Protein AF-0000000077102380 (afdb_homodimer)

pLDDT: mean 81.3, std 27.37, range [21.97, 98.88]

Sequence (394 aa):
MTPSVPADIILKFYNSGYNKVILRQVCVRESAFFIHANKEIKMIIGNAEHLSAYKAQLSEELYDCLEKMAAYGFEDLPDGKYEINGYKVGVETSMTEPADKRKLEGHQRYIDIVYEVDVEEEQIGCRSVWEAGKVTESYEDRDLYFFASEGEESRAYLHTGNFVICFPEDLHRPLCMGAKGPCRIRKAVLKFPLNKLMTPSVPADIILKFYNSGYNKVILRQVCVRESAFFIHANKEIKMIIGNAEHLSAYKAQLSEELYDCLEKMAAYGFEDLPDGKYEINGYKVGVETSMTEPADKRKLEGHQRYIDIVYEVDVEEEQIGCRSVWEAGKVTESYEDRDLYFFASEGEESRAYLHTGNFVICFPEDLHRPLCMGAKGPCRIRKAVLKFPLNKL

Structure (mmCIF, N/CA/C/O backbone):
data_AF-0000000077102380-model_v1
#
loop_
_entity.id
_entity.type
_entity.pdbx_description
1 polymer 'YhcH/YjgK/YiaL family protein'
#
loop_
_atom_site.group_PDB
_atom_site.id
_atom_site.type_symbol
_atom_site.label_atom_id
_atom_site.label_alt_id
_atom_site.label_comp_id
_atom_site.label_asym_id
_atom_site.label_entity_id
_atom_site.label_seq_id
_atom_site.pdbx_PDB_ins_code
_atom_site.Cartn_x
_atom_site.Cartn_y
_atom_site.Cartn_z
_atom_site.occupancy
_atom_site.B_iso_or_equiv
_atom_site.auth_seq_id
_atom_site.auth_comp_id
_atom_site.auth_asym_id
_atom_site.auth_atom_id
_atom_site.pdbx_PDB_model_num
ATOM 1 N N . MET A 1 1 ? 55.938 4.555 5.891 1 25.84 1 MET A N 1
ATOM 2 C CA . MET A 1 1 ? 55.156 3.535 6.582 1 25.84 1 MET A CA 1
ATOM 3 C C . MET A 1 1 ? 53.688 3.555 6.113 1 25.84 1 MET A C 1
ATOM 5 O O . MET A 1 1 ? 53.031 4.578 6.223 1 25.84 1 MET A O 1
ATOM 9 N N . THR A 1 2 ? 53.312 2.762 5.055 1 26.31 2 THR A N 1
ATOM 10 C CA . THR A 1 2 ? 52.188 2.82 4.141 1 26.31 2 THR A CA 1
ATOM 11 C C . THR A 1 2 ? 50.906 2.422 4.855 1 26.31 2 THR A C 1
ATOM 13 O O . THR A 1 2 ? 50.875 1.411 5.559 1 26.31 2 THR A O 1
ATOM 16 N N . PRO A 1 3 ? 50.031 3.334 5.16 1 28.17 3 PRO A N 1
ATOM 17 C CA . PRO A 1 3 ? 48.844 3.096 6.004 1 28.17 3 PRO A CA 1
ATOM 18 C C . PRO A 1 3 ? 48 1.934 5.512 1 28.17 3 PRO A C 1
ATOM 20 O O . PRO A 1 3 ? 47.75 1.805 4.309 1 28.17 3 PRO A O 1
ATOM 23 N N . SER A 1 4 ? 48.094 0.716 6.09 1 26.56 4 SER A N 1
ATOM 24 C CA . SER A 1 4 ? 47.469 -0.57 5.805 1 26.56 4 SER A CA 1
ATOM 25 C C . SER A 1 4 ? 45.938 -0.456 5.801 1 26.56 4 SER A C 1
ATOM 27 O O . SER A 1 4 ? 45.375 0.198 6.672 1 26.56 4 SER A O 1
ATOM 29 N N . VAL A 1 5 ? 45.344 -0.585 4.664 1 27.77 5 VAL A N 1
ATOM 30 C CA . VAL A 1 5 ? 43.938 -0.576 4.27 1 27.77 5 VAL A CA 1
ATOM 31 C C . VAL A 1 5 ? 43.156 -1.578 5.117 1 27.77 5 VAL A C 1
ATOM 33 O O . VAL A 1 5 ? 43.562 -2.725 5.277 1 27.77 5 VAL A O 1
ATOM 36 N N . PRO A 1 6 ? 42.375 -1.086 6.043 1 26.16 6 PRO A N 1
ATOM 37 C CA . PRO A 1 6 ? 41.688 -2.021 6.938 1 26.16 6 PRO A CA 1
ATOM 38 C C . PRO A 1 6 ? 41.031 -3.178 6.188 1 26.16 6 PRO A C 1
ATOM 40 O O . PRO A 1 6 ? 40.688 -3.049 5.004 1 26.16 6 PRO A O 1
ATOM 43 N N . ALA A 1 7 ? 41.094 -4.438 6.625 1 23.14 7 ALA A N 1
ATOM 44 C CA . ALA A 1 7 ? 40.688 -5.793 6.266 1 23.14 7 ALA A CA 1
ATOM 45 C C . ALA A 1 7 ? 39.219 -5.844 5.887 1 23.14 7 ALA A C 1
ATOM 47 O O . ALA A 1 7 ? 38.375 -5.172 6.508 1 23.14 7 ALA A O 1
ATOM 48 N N . ASP A 1 8 ? 38.844 -6.133 4.656 1 23.52 8 ASP A N 1
ATOM 49 C CA . ASP A 1 8 ? 37.625 -6.477 3.93 1 23.52 8 ASP A CA 1
ATOM 50 C C . ASP A 1 8 ? 36.812 -7.523 4.688 1 23.52 8 ASP A C 1
ATOM 52 O O . ASP A 1 8 ? 37.312 -8.602 5.004 1 23.52 8 ASP A O 1
ATOM 56 N N . ILE A 1 9 ? 36.094 -7.148 5.648 1 22.88 9 ILE A N 1
ATOM 57 C CA . ILE A 1 9 ? 35.25 -8.125 6.359 1 22.88 9 ILE A CA 1
ATOM 58 C C . ILE A 1 9 ? 34.469 -8.961 5.359 1 22.88 9 ILE A C 1
ATOM 60 O O . ILE A 1 9 ? 33.594 -8.445 4.676 1 22.88 9 ILE A O 1
ATOM 64 N N . ILE A 1 10 ? 35.062 -9.828 4.59 1 23.86 10 ILE A N 1
ATOM 65 C CA . ILE A 1 10 ? 34.5 -10.891 3.773 1 23.86 10 ILE A CA 1
ATOM 66 C C . ILE A 1 10 ? 33.594 -11.773 4.633 1 23.86 10 ILE A C 1
ATOM 68 O O . ILE A 1 10 ? 34.062 -12.438 5.559 1 23.86 10 ILE A O 1
ATOM 72 N N . LEU A 1 11 ? 32.438 -11.344 4.93 1 22.23 11 LEU A N 1
ATOM 73 C CA . LEU A 1 11 ? 31.547 -12.32 5.559 1 22.23 11 LEU A CA 1
ATOM 74 C C . LEU A 1 11 ? 31.406 -13.562 4.691 1 22.23 11 LEU A C 1
ATOM 76 O O . LEU A 1 11 ? 30.875 -13.492 3.578 1 22.23 11 LEU A O 1
ATOM 80 N N . LYS A 1 12 ? 32.25 -14.5 4.75 1 23.8 12 LYS A N 1
ATOM 81 C CA . LYS A 1 12 ? 32.344 -15.844 4.199 1 23.8 12 LYS A CA 1
ATOM 82 C C . LYS A 1 12 ? 31.156 -16.703 4.617 1 23.8 12 LYS A C 1
ATOM 84 O O . LYS A 1 12 ? 31.094 -17.156 5.762 1 23.8 12 LYS A O 1
ATOM 89 N N . PHE A 1 13 ? 29.906 -16.469 4.172 1 23.67 13 PHE A N 1
ATOM 90 C CA . PHE A 1 13 ? 28.984 -17.578 4.359 1 23.67 13 PHE A CA 1
ATOM 91 C C . PHE A 1 13 ? 29.406 -18.797 3.551 1 23.67 13 PHE A C 1
ATOM 93 O O . PHE A 1 13 ? 29.609 -18.703 2.338 1 23.67 13 PHE A O 1
ATOM 100 N N . TYR A 1 14 ? 30.141 -19.734 4.016 1 25.27 14 TYR A N 1
ATOM 101 C CA . TYR A 1 14 ? 30.656 -21.031 3.578 1 25.27 14 TYR A CA 1
ATOM 102 C C . TYR A 1 14 ? 29.531 -21.953 3.131 1 25.27 14 TYR A C 1
ATOM 104 O O . TYR A 1 14 ? 29.688 -23.172 3.148 1 25.27 14 TYR A O 1
ATOM 112 N N . ASN A 1 15 ? 28.312 -21.859 2.824 1 24.69 15 ASN A N 1
ATOM 113 C CA . ASN A 1 15 ? 27.734 -23.156 2.512 1 24.69 15 ASN A CA 1
ATOM 114 C C . ASN A 1 15 ? 28.406 -23.781 1.29 1 24.69 15 ASN A C 1
ATOM 116 O O . ASN A 1 15 ? 28.984 -23.078 0.461 1 24.69 15 ASN A O 1
ATOM 120 N N . SER A 1 16 ? 28.484 -25.203 1.022 1 25.66 16 SER A N 1
ATOM 121 C CA . SER A 1 16 ? 29.031 -26.078 -0.005 1 25.66 16 SER A CA 1
ATOM 122 C C . SER A 1 16 ? 28.797 -25.516 -1.401 1 25.66 16 SER A C 1
ATOM 124 O O . SER A 1 16 ? 28.062 -24.531 -1.563 1 25.66 16 SER A O 1
ATOM 126 N N . GLY A 1 17 ? 28.5 -26.469 -2.488 1 25.72 17 GLY A N 1
ATOM 127 C CA . GLY A 1 17 ? 28.672 -26.484 -3.932 1 25.72 17 GLY A CA 1
ATOM 128 C C . GLY A 1 17 ? 27.969 -25.344 -4.637 1 25.72 17 GLY A C 1
ATOM 129 O O . GLY A 1 17 ? 28.031 -25.219 -5.859 1 25.72 17 GLY A O 1
ATOM 130 N N . TYR A 1 18 ? 26.734 -25.078 -4.242 1 24.78 18 TYR A N 1
ATOM 131 C CA . TYR A 1 18 ? 25.828 -24.438 -5.191 1 24.78 18 TYR A CA 1
ATOM 132 C C . TYR A 1 18 ? 26.328 -23.047 -5.574 1 24.78 18 TYR A C 1
ATOM 134 O O . TYR A 1 18 ? 27.047 -22.406 -4.805 1 24.78 18 TYR A O 1
ATOM 142 N N . ASN A 1 19 ? 26.062 -22.672 -6.875 1 22.83 19 ASN A N 1
ATOM 143 C CA . ASN A 1 19 ? 26.469 -21.547 -7.711 1 22.83 19 ASN A CA 1
ATOM 144 C C . ASN A 1 19 ? 26.328 -20.219 -6.973 1 22.83 19 ASN A C 1
ATOM 146 O O . ASN A 1 19 ? 25.406 -20.031 -6.176 1 22.83 19 ASN A O 1
ATOM 150 N N . LYS A 1 20 ? 27.453 -19.453 -6.953 1 26.34 20 LYS A N 1
ATOM 151 C CA . LYS A 1 20 ? 27.75 -18.109 -6.488 1 26.34 20 LYS A CA 1
ATOM 152 C C . LYS A 1 20 ? 26.641 -17.125 -6.895 1 26.34 20 LYS A C 1
ATOM 154 O O . LYS A 1 20 ? 26.547 -16.75 -8.062 1 26.34 20 LYS A O 1
ATOM 159 N N . VAL A 1 21 ? 25.406 -17.359 -6.5 1 22.25 21 VAL A N 1
ATOM 160 C CA . VAL A 1 21 ? 24.562 -16.203 -6.773 1 22.25 21 VAL A CA 1
ATOM 161 C C . VAL A 1 21 ? 25.234 -14.93 -6.273 1 22.25 21 VAL A C 1
ATOM 163 O O . VAL A 1 21 ? 25.516 -14.797 -5.078 1 22.25 21 VAL A O 1
ATOM 166 N N . ILE A 1 22 ? 26.094 -14.43 -7.066 1 22.27 22 ILE A N 1
ATOM 167 C CA . ILE A 1 22 ? 26.703 -13.117 -6.867 1 22.27 22 ILE A CA 1
ATOM 168 C C . ILE A 1 22 ? 25.656 -12.117 -6.402 1 22.27 22 ILE A C 1
ATOM 170 O O . ILE A 1 22 ? 24.688 -11.836 -7.121 1 22.27 22 ILE A O 1
ATOM 174 N N . LEU A 1 23 ? 25.359 -12.164 -5.203 1 22.75 23 LEU A N 1
ATOM 175 C CA . LEU A 1 23 ? 24.594 -11.078 -4.613 1 22.75 23 LEU A CA 1
ATOM 176 C C . LEU A 1 23 ? 25.141 -9.727 -5.043 1 22.75 23 LEU A C 1
ATOM 178 O O . LEU A 1 23 ? 26.266 -9.359 -4.676 1 22.75 23 LEU A O 1
ATOM 182 N N . ARG A 1 24 ? 24.969 -9.469 -6.273 1 23.42 24 ARG A N 1
ATOM 183 C CA . ARG A 1 24 ? 25.359 -8.117 -6.676 1 23.42 24 ARG 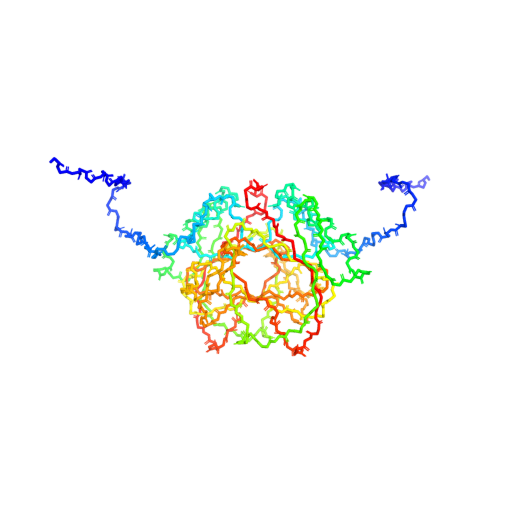A CA 1
ATOM 184 C C . ARG A 1 24 ? 24.891 -7.094 -5.645 1 23.42 24 ARG A C 1
ATOM 186 O O . ARG A 1 24 ? 23.703 -7.004 -5.332 1 23.42 24 ARG A O 1
ATOM 193 N N . GLN A 1 25 ? 25.75 -6.852 -4.758 1 22.58 25 GLN A N 1
ATOM 194 C CA . GLN A 1 25 ? 25.641 -5.629 -3.967 1 22.58 25 GLN A CA 1
ATOM 195 C C . GLN A 1 25 ? 25.359 -4.422 -4.859 1 22.58 25 GLN A C 1
ATOM 197 O O . GLN A 1 25 ? 26.219 -4.008 -5.637 1 22.58 25 GLN A O 1
ATOM 202 N N . VAL A 1 26 ? 24.25 -4.383 -5.477 1 25.94 26 VAL A N 1
ATOM 203 C CA . VAL A 1 26 ? 24.031 -3.105 -6.145 1 25.94 26 VAL A CA 1
ATOM 204 C C . VAL A 1 26 ? 24.547 -1.968 -5.27 1 25.94 26 VAL A C 1
ATOM 206 O O . VAL A 1 26 ? 24.141 -1.82 -4.117 1 25.94 26 VAL A O 1
ATOM 209 N N . CYS A 1 27 ? 25.797 -1.687 -5.539 1 22.41 27 CYS A N 1
ATOM 210 C CA . CYS A 1 27 ? 26.406 -0.447 -5.074 1 22.41 27 CYS A CA 1
ATOM 211 C C . CYS A 1 27 ? 25.469 0.735 -5.273 1 22.41 27 CYS A C 1
ATOM 213 O O . CYS A 1 27 ? 25.297 1.222 -6.395 1 22.41 27 CYS A O 1
ATOM 215 N N . VAL A 1 28 ? 24.25 0.722 -4.707 1 26.2 28 VAL A N 1
ATOM 216 C CA . VAL A 1 28 ? 23.609 2.029 -4.629 1 26.2 28 VAL A CA 1
ATOM 217 C C . VAL A 1 28 ? 24.656 3.105 -4.359 1 26.2 28 VAL A C 1
ATOM 219 O O . VAL A 1 28 ? 25.438 2.996 -3.412 1 26.2 28 VAL A O 1
ATOM 222 N N . ARG A 1 29 ? 25.094 3.703 -5.391 1 28.27 29 ARG A N 1
ATOM 223 C CA . ARG A 1 29 ? 25.984 4.855 -5.352 1 28.27 29 ARG A CA 1
ATOM 224 C C . ARG A 1 29 ? 25.844 5.609 -4.035 1 28.27 29 ARG A C 1
ATOM 226 O O . ARG A 1 29 ? 24.844 5.473 -3.336 1 28.27 29 ARG A O 1
ATOM 233 N N . GLU A 1 30 ? 26.797 6.551 -3.668 1 29.69 30 GLU A N 1
ATOM 234 C CA . GLU A 1 30 ? 27.203 7.457 -2.6 1 29.69 30 GLU A CA 1
ATOM 235 C C . GLU A 1 30 ? 26.031 8.289 -2.098 1 29.69 30 GLU A C 1
ATOM 237 O O . GLU A 1 30 ? 26.203 9.172 -1.256 1 29.69 30 GLU A O 1
ATOM 242 N N . SER A 1 31 ? 25.031 8.562 -2.854 1 31.81 31 SER A N 1
ATOM 243 C CA . SER A 1 31 ? 24.156 9.531 -2.201 1 31.81 31 SER A CA 1
ATOM 244 C C . SER A 1 31 ? 23.531 8.953 -0.942 1 31.81 31 SER A C 1
ATOM 246 O O . SER A 1 31 ? 23.203 7.762 -0.897 1 31.81 31 SER A O 1
ATOM 248 N N . ALA A 1 32 ? 23.781 9.555 0.294 1 34.16 32 ALA A N 1
ATOM 249 C CA . ALA A 1 32 ? 23.578 9.422 1.734 1 34.16 32 ALA A CA 1
ATOM 250 C C . ALA A 1 32 ? 22.156 8.961 2.047 1 34.16 32 ALA A C 1
ATOM 252 O O . ALA A 1 32 ? 21.344 9.727 2.588 1 34.16 32 ALA A O 1
ATOM 253 N N . PHE A 1 33 ? 21.422 8.641 1.027 1 36.47 33 PHE A N 1
ATOM 254 C CA . PHE A 1 33 ? 20.188 8.203 1.663 1 36.47 33 PHE A CA 1
ATOM 255 C C . PHE A 1 33 ? 20.406 6.898 2.42 1 36.47 33 PHE A C 1
ATOM 257 O O . PHE A 1 33 ? 20.75 5.879 1.823 1 36.47 33 PHE A O 1
ATOM 264 N N . PHE A 1 34 ? 20.969 6.93 3.654 1 38.84 34 PHE A N 1
ATOM 265 C CA . PHE A 1 34 ? 21.172 5.789 4.539 1 38.84 34 PHE A CA 1
ATOM 266 C C . PHE A 1 34 ? 19.844 5.129 4.898 1 38.84 34 PHE A C 1
ATOM 268 O O . PHE A 1 34 ? 18.922 5.797 5.352 1 38.84 34 PHE A O 1
ATOM 275 N N . ILE A 1 35 ? 19.484 4.078 4.246 1 41.03 35 ILE A N 1
ATOM 276 C CA . ILE A 1 35 ? 18.328 3.318 4.695 1 41.03 35 ILE A CA 1
ATOM 277 C C . ILE A 1 35 ? 18.672 2.543 5.961 1 41.03 35 ILE A C 1
ATOM 279 O O . ILE A 1 35 ? 19.594 1.725 5.965 1 41.03 35 ILE A O 1
ATOM 283 N N . HIS A 1 36 ? 18.422 3.074 7.102 1 35 36 HIS A N 1
ATOM 284 C CA . HIS A 1 36 ? 18.578 2.346 8.359 1 35 36 HIS A CA 1
ATOM 285 C C . HIS A 1 36 ? 17.766 1.058 8.352 1 35 36 HIS A C 1
ATOM 287 O O . HIS A 1 36 ? 16.609 1.056 7.945 1 35 36 HIS A O 1
ATOM 293 N N . ALA A 1 37 ? 18.328 0.003 8.258 1 37.78 37 ALA A N 1
ATOM 294 C CA . ALA A 1 37 ? 17.781 -1.342 8.391 1 37.78 37 ALA A CA 1
ATOM 295 C C . ALA A 1 37 ? 16.812 -1.42 9.57 1 37.78 37 ALA A C 1
ATOM 297 O O . ALA A 1 37 ? 17.203 -1.797 10.68 1 37.78 37 ALA A O 1
ATOM 298 N N . ASN A 1 38 ? 16.297 -0.416 10.117 1 40.16 38 ASN A N 1
ATOM 299 C CA . ASN A 1 38 ? 15.383 -0.584 11.234 1 40.16 38 ASN A CA 1
ATOM 300 C C . ASN A 1 38 ? 14.117 -1.326 10.812 1 40.16 38 ASN A C 1
ATOM 302 O O . ASN A 1 38 ? 13.867 -1.504 9.617 1 40.16 38 ASN A O 1
ATOM 306 N N . LYS A 1 39 ? 13.25 -1.542 11.844 1 46.16 39 LYS A N 1
ATOM 307 C CA . LYS A 1 39 ? 11.898 -2.098 11.93 1 46.16 39 LYS A CA 1
ATOM 308 C C . LYS A 1 39 ? 11.016 -1.571 10.805 1 46.16 39 LYS A C 1
ATOM 310 O O . LYS A 1 39 ? 10.32 -0.567 10.977 1 46.16 39 LYS A O 1
ATOM 315 N N . GLU A 1 40 ? 11.547 -1.488 9.656 1 47.28 40 GLU A N 1
ATOM 316 C CA . GLU A 1 40 ? 11.18 -0.678 8.5 1 47.28 40 GLU A CA 1
ATOM 317 C C . GLU A 1 40 ? 9.844 -1.132 7.91 1 47.28 40 GLU A C 1
ATOM 319 O O . GLU A 1 40 ? 9.68 -2.305 7.57 1 47.28 40 GLU A O 1
ATOM 324 N N . ILE A 1 41 ? 8.867 -0.571 8.539 1 53.09 41 ILE A N 1
ATOM 325 C CA . ILE A 1 41 ? 7.488 -0.643 8.078 1 53.09 41 ILE A CA 1
ATOM 326 C C . ILE A 1 41 ? 7.355 0.074 6.734 1 53.09 41 ILE A C 1
ATOM 328 O O . ILE A 1 41 ? 8.055 1.059 6.48 1 53.09 41 ILE A O 1
ATOM 332 N N . LYS A 1 42 ? 6.824 -0.528 5.746 1 69.12 42 LYS A N 1
ATOM 333 C CA . LYS A 1 42 ? 6.426 0.036 4.461 1 69.12 42 LYS A CA 1
ATOM 334 C C . LYS A 1 42 ? 5.164 0.882 4.594 1 69.12 42 LYS A C 1
ATOM 336 O O . LYS A 1 42 ? 4.531 0.896 5.652 1 69.12 42 LYS A O 1
ATOM 341 N N . MET A 1 43 ? 4.914 1.585 3.615 1 84.38 43 MET A N 1
ATOM 342 C CA . MET A 1 43 ? 3.828 2.559 3.555 1 84.38 43 MET A CA 1
ATOM 343 C C . MET A 1 43 ? 2.529 1.958 4.086 1 84.38 43 MET A C 1
ATOM 345 O O . MET A 1 43 ? 2.166 0.837 3.725 1 84.38 43 MET A O 1
ATOM 349 N N . ILE A 1 44 ? 1.942 2.68 5.055 1 90 44 ILE A N 1
ATOM 350 C CA . ILE A 1 44 ? 0.673 2.266 5.645 1 90 44 ILE A CA 1
ATOM 351 C C . ILE A 1 44 ? -0.432 3.23 5.219 1 90 44 ILE A C 1
ATOM 353 O O . ILE A 1 44 ? -0.288 4.445 5.355 1 90 44 ILE A O 1
ATOM 357 N N . ILE A 1 45 ? -1.433 2.705 4.609 1 92.81 45 ILE A N 1
ATOM 358 C CA . ILE A 1 45 ? -2.615 3.469 4.223 1 92.81 45 ILE A CA 1
ATOM 359 C C . ILE A 1 45 ? -3.83 2.967 5 1 92.81 45 ILE A C 1
ATOM 361 O O . ILE A 1 45 ? -4.047 1.758 5.113 1 92.81 45 ILE A O 1
ATOM 365 N N . GLY A 1 46 ? -4.59 3.943 5.555 1 91.75 46 GLY A N 1
ATOM 366 C CA . GLY A 1 46 ? -5.742 3.512 6.328 1 91.75 46 GLY A CA 1
ATOM 367 C C . GLY A 1 46 ? -6.809 4.582 6.457 1 91.75 46 GLY A C 1
ATOM 368 O O . GLY A 1 46 ? -6.715 5.637 5.824 1 91.75 46 GLY A O 1
ATOM 369 N N . ASN A 1 47 ? -7.82 4.195 7.145 1 93.12 47 ASN A N 1
ATOM 370 C CA . ASN A 1 47 ? -8.945 5.059 7.484 1 93.12 47 ASN A CA 1
ATOM 371 C C . ASN A 1 47 ? -9.031 5.297 8.992 1 93.12 47 ASN A C 1
ATOM 373 O O . ASN A 1 47 ? -9.031 4.348 9.773 1 93.12 47 ASN A O 1
ATOM 377 N N . ALA A 1 48 ? -9.164 6.547 9.352 1 95 48 ALA A N 1
ATOM 378 C CA . ALA A 1 48 ? -9.117 6.938 10.758 1 95 48 ALA A CA 1
ATOM 379 C C . ALA A 1 48 ? -10.312 6.379 11.523 1 95 48 ALA A C 1
ATOM 381 O O . ALA A 1 48 ? -10.273 6.266 12.75 1 95 48 ALA A O 1
ATOM 382 N N . GLU A 1 49 ? -11.398 6.031 10.867 1 93.38 49 GLU A N 1
ATOM 383 C CA . GLU A 1 49 ? -12.555 5.422 11.508 1 93.38 49 GLU A CA 1
ATOM 384 C C . GLU A 1 49 ? -12.219 4.043 12.07 1 93.38 49 GLU A C 1
ATOM 386 O O . GLU A 1 49 ? -12.945 3.516 12.914 1 93.38 49 GLU A O 1
ATOM 391 N N . HIS A 1 50 ? -11.148 3.48 11.594 1 90.38 50 HIS A N 1
ATOM 392 C CA . HIS A 1 50 ? -10.75 2.143 12.023 1 90.38 50 HIS A CA 1
ATOM 393 C C . HIS A 1 50 ? -9.328 2.133 12.562 1 90.38 50 HIS A C 1
ATOM 395 O O . HIS A 1 50 ? -8.578 1.182 12.336 1 90.38 50 HIS A O 1
ATOM 401 N N . LEU A 1 51 ? -8.93 3.121 13.234 1 91.31 51 LEU A N 1
ATOM 402 C CA . LEU A 1 51 ? -7.566 3.318 13.703 1 91.31 51 LEU A CA 1
ATOM 403 C C . LEU A 1 51 ? -7.113 2.145 14.562 1 91.31 51 LEU A C 1
ATOM 405 O O . LEU A 1 51 ? -5.941 1.764 14.539 1 91.31 51 LEU A O 1
ATOM 409 N N . SER A 1 52 ? -8.031 1.581 15.312 1 88.94 52 SER A N 1
ATOM 410 C CA . SER A 1 52 ? -7.66 0.521 16.25 1 88.94 52 SER A CA 1
ATOM 411 C C . SER A 1 52 ? -7.055 -0.672 15.516 1 88.94 52 SER A C 1
ATOM 413 O O . SER A 1 52 ? -6.238 -1.402 16.078 1 88.94 52 SER A O 1
ATOM 415 N N . ALA A 1 53 ? -7.391 -0.808 14.289 1 83.75 53 ALA A N 1
ATOM 416 C CA . ALA A 1 53 ? -6.891 -1.923 13.484 1 83.75 53 ALA A CA 1
ATOM 417 C C . ALA A 1 53 ? -5.395 -1.773 13.211 1 83.75 53 ALA A C 1
ATOM 419 O O . ALA A 1 53 ? -4.727 -2.74 12.836 1 83.75 53 ALA A O 1
ATOM 420 N N . TYR A 1 54 ? -4.863 -0.619 13.422 1 85.94 54 TYR A N 1
ATOM 421 C CA . TYR A 1 54 ? -3.471 -0.351 13.086 1 85.94 54 TYR A CA 1
ATOM 422 C C . TYR A 1 54 ? -2.605 -0.29 14.336 1 85.94 54 TYR A C 1
ATOM 424 O O . TYR A 1 54 ? -1.384 -0.142 14.25 1 85.94 54 TYR A O 1
ATOM 432 N N . LYS A 1 55 ? -3.156 -0.463 15.484 1 86.81 55 LYS A N 1
ATOM 433 C CA . LYS A 1 55 ? -2.469 -0.261 16.75 1 86.81 55 LYS A CA 1
ATOM 434 C C . LYS A 1 55 ? -1.3 -1.229 16.906 1 86.81 55 LYS A C 1
ATOM 436 O O . LYS A 1 55 ? -0.224 -0.844 17.375 1 86.81 55 LYS A O 1
ATOM 441 N N . ALA A 1 56 ? -1.497 -2.418 16.484 1 79.75 56 ALA A N 1
ATOM 442 C CA . ALA A 1 56 ? -0.483 -3.449 16.703 1 79.75 56 ALA A CA 1
ATOM 443 C C . ALA A 1 56 ? 0.705 -3.246 15.766 1 79.75 56 ALA A C 1
ATOM 445 O O . ALA A 1 56 ? 1.812 -3.715 16.047 1 79.75 56 ALA A O 1
ATOM 446 N N . GLN A 1 57 ? 0.516 -2.559 14.719 1 79.94 57 GLN A N 1
ATOM 447 C CA . GLN A 1 57 ? 1.552 -2.408 13.703 1 79.94 57 GLN A CA 1
ATOM 448 C C . GLN A 1 57 ? 2.391 -1.158 13.953 1 79.94 57 GLN A C 1
ATOM 450 O O . GLN A 1 57 ? 3.498 -1.033 13.422 1 79.94 57 GLN A O 1
ATOM 455 N N . LEU A 1 58 ? 1.851 -0.313 14.688 1 86.62 58 LEU A N 1
ATOM 456 C CA . LEU A 1 58 ? 2.525 0.966 14.875 1 86.62 58 LEU A CA 1
ATOM 457 C C . LEU A 1 58 ? 3.121 1.062 16.281 1 86.62 58 LEU A C 1
ATOM 459 O O . LEU A 1 58 ? 2.598 0.465 17.219 1 86.62 58 LEU A O 1
ATOM 463 N N . SER A 1 59 ? 4.293 1.8 16.359 1 89.19 59 SER A N 1
ATOM 464 C CA . SER A 1 59 ? 4.781 2.117 17.703 1 89.19 59 SER A CA 1
ATOM 465 C C . SER A 1 59 ? 3.744 2.898 18.5 1 89.19 59 SER A C 1
ATOM 467 O O . SER A 1 59 ? 2.891 3.578 17.922 1 89.19 59 SER A O 1
ATOM 469 N N . GLU A 1 60 ? 3.836 2.814 19.797 1 93.5 60 GLU A N 1
ATOM 470 C CA . GLU A 1 60 ? 2.891 3.498 20.672 1 93.5 60 GLU A CA 1
ATOM 471 C C . GLU A 1 60 ? 2.861 4.996 20.391 1 93.5 60 GLU A C 1
ATOM 473 O O . GLU A 1 60 ? 1.789 5.598 20.297 1 93.5 60 GLU A O 1
ATOM 478 N N . GLU A 1 61 ? 4.035 5.574 20.203 1 96.31 61 GLU A N 1
ATOM 479 C CA . GLU A 1 61 ? 4.137 7.016 20 1 96.31 61 GLU A CA 1
ATOM 480 C C . GLU A 1 61 ? 3.559 7.43 18.656 1 96.31 61 GLU A C 1
ATOM 482 O O . GLU A 1 61 ? 2.832 8.422 18.562 1 96.31 61 GLU A O 1
ATOM 487 N N . LEU A 1 62 ? 3.896 6.672 17.672 1 94.69 62 LEU A N 1
ATOM 488 C CA . LEU A 1 62 ? 3.369 6.961 16.344 1 94.69 62 LEU A CA 1
ATOM 489 C C . LEU A 1 62 ? 1.852 6.809 16.312 1 94.69 62 LEU A C 1
ATOM 491 O O . LEU A 1 62 ? 1.148 7.656 15.758 1 94.69 62 LEU A O 1
ATOM 495 N N . TYR A 1 63 ? 1.385 5.766 16.938 1 94.31 63 TYR A N 1
ATOM 496 C CA . TYR A 1 63 ? -0.053 5.531 17.016 1 94.31 63 TYR A CA 1
ATOM 497 C C . TYR A 1 63 ? -0.749 6.66 17.766 1 94.31 63 TYR A C 1
ATOM 499 O O . TYR A 1 63 ? -1.802 7.141 17.344 1 94.31 63 TYR A O 1
ATOM 507 N N . ASP A 1 64 ? -0.179 7.059 18.859 1 97.56 64 ASP A N 1
ATOM 508 C CA . ASP A 1 64 ? -0.735 8.148 19.656 1 97.56 64 ASP A CA 1
ATOM 509 C C . ASP A 1 64 ? -0.821 9.438 18.828 1 97.56 64 ASP A C 1
ATOM 511 O O . ASP A 1 64 ? -1.821 10.156 18.891 1 97.56 64 ASP A O 1
ATOM 515 N N . CYS A 1 65 ? 0.182 9.742 18.062 1 98.31 65 CYS A N 1
ATOM 516 C CA . CYS A 1 65 ? 0.168 10.914 17.188 1 98.31 65 CYS A CA 1
ATOM 517 C C . CYS A 1 65 ? -0.968 10.82 16.172 1 98.31 65 CYS A C 1
ATOM 519 O O . CYS A 1 65 ? -1.69 11.797 15.961 1 98.31 65 CYS A O 1
ATOM 521 N N . LEU A 1 66 ? -1.08 9.656 15.617 1 97.44 66 LEU A N 1
ATOM 522 C CA . LEU A 1 66 ? -2.121 9.453 14.617 1 97.44 66 LEU A CA 1
ATOM 523 C C . LEU A 1 66 ? -3.508 9.625 15.227 1 97.44 66 LEU A C 1
ATOM 525 O O . LEU A 1 66 ? -4.379 10.266 14.641 1 97.44 66 LEU A O 1
ATOM 529 N N . GLU A 1 67 ? -3.738 9.086 16.375 1 98.06 67 GLU A N 1
ATOM 530 C CA . GLU A 1 67 ? -5.008 9.234 17.078 1 98.06 67 GLU A CA 1
ATOM 531 C C . GLU A 1 67 ? -5.312 10.703 17.359 1 98.06 67 GLU A C 1
ATOM 533 O O . GLU A 1 67 ? -6.438 11.156 17.141 1 98.06 67 GLU A O 1
ATOM 538 N N . LYS A 1 68 ? -4.344 11.406 17.812 1 98.69 68 LYS A N 1
ATOM 539 C CA . LYS A 1 68 ? -4.523 12.82 18.141 1 98.69 68 LYS A CA 1
ATOM 540 C C . LYS A 1 68 ? -4.754 13.648 16.875 1 98.69 68 LYS A C 1
ATOM 542 O O . LYS A 1 68 ? -5.52 14.617 16.891 1 98.69 68 LYS A O 1
ATOM 547 N N . MET A 1 69 ? -4.094 13.281 15.82 1 98.69 69 MET A N 1
ATOM 548 C CA . MET A 1 69 ? -4.352 13.977 14.562 1 98.69 69 MET A CA 1
ATOM 549 C C . MET A 1 69 ? -5.805 13.805 14.133 1 98.69 69 MET A C 1
ATOM 551 O O . MET A 1 69 ? -6.461 14.773 13.75 1 98.69 69 MET A O 1
ATOM 555 N N . ALA A 1 70 ? -6.273 12.602 14.195 1 98.06 70 ALA A N 1
ATOM 556 C CA . ALA A 1 70 ? -7.637 12.289 13.766 1 98.06 70 ALA A CA 1
ATOM 557 C C . ALA A 1 70 ? -8.664 13.016 14.625 1 98.06 70 ALA A C 1
ATOM 559 O O . ALA A 1 70 ? -9.758 13.344 14.156 1 98.06 70 ALA A O 1
ATOM 560 N N . ALA A 1 71 ? -8.312 13.312 15.82 1 97.94 71 ALA A N 1
ATOM 561 C CA . ALA A 1 71 ? -9.25 13.914 16.766 1 97.94 71 ALA A CA 1
ATOM 562 C C . ALA A 1 71 ? -9 15.406 16.922 1 97.94 71 ALA A C 1
ATOM 564 O O . ALA A 1 71 ? -9.703 16.094 17.672 1 97.94 71 ALA A O 1
ATOM 565 N N . TYR A 1 72 ? -8.086 15.984 16.234 1 98 72 TYR A N 1
ATOM 566 C CA . TYR A 1 72 ? -7.566 17.328 16.484 1 98 72 TYR A CA 1
ATOM 567 C C . TYR A 1 72 ? -8.609 18.391 16.156 1 98 72 TYR A C 1
ATOM 569 O O . TYR A 1 72 ? -8.633 19.453 16.766 1 98 72 TYR A O 1
ATOM 577 N N . GLY A 1 73 ? -9.484 18.141 15.219 1 97.88 73 GLY A N 1
ATOM 578 C CA . GLY A 1 73 ? -10.445 19.125 14.75 1 97.88 73 GLY A CA 1
ATOM 579 C C . GLY A 1 73 ? -9.852 20.109 13.75 1 97.88 73 GLY A C 1
ATOM 580 O O . GLY A 1 73 ? -10.133 21.297 13.797 1 97.88 73 GLY A O 1
ATOM 581 N N . PHE A 1 74 ? -9.07 19.594 12.859 1 98.25 74 PHE A N 1
ATOM 582 C CA . PHE A 1 74 ? -8.398 20.438 11.875 1 98.25 74 PHE A CA 1
ATOM 583 C C . PHE A 1 74 ? -9.414 21.141 10.984 1 98.25 74 PHE A C 1
ATOM 585 O O . PHE A 1 74 ? -9.117 22.188 10.398 1 98.25 74 PHE A O 1
ATOM 592 N N . GLU A 1 75 ? -10.555 20.594 10.797 1 96.44 75 GLU A N 1
ATOM 593 C CA . GLU A 1 75 ? -11.586 21.156 9.93 1 96.44 75 GLU A CA 1
ATOM 594 C C . GLU A 1 75 ? -11.984 22.562 10.375 1 96.44 75 GLU A C 1
ATOM 596 O O . GLU A 1 75 ? -12.406 23.375 9.562 1 96.44 75 GLU A O 1
ATOM 601 N N . ASP A 1 76 ? -11.773 22.828 11.617 1 96.75 76 ASP A N 1
ATOM 602 C CA . ASP A 1 76 ? -12.227 24.094 12.188 1 96.75 76 ASP A CA 1
ATOM 603 C C . ASP A 1 76 ? -11.062 25.047 12.422 1 96.75 76 ASP A C 1
ATOM 605 O O . ASP A 1 76 ? -11.219 26.094 13.055 1 96.75 76 ASP A O 1
ATOM 609 N N . LEU A 1 77 ? -9.898 24.734 12.023 1 97.69 77 LEU A N 1
ATOM 610 C CA . LEU A 1 77 ? -8.703 25.531 12.242 1 97.69 77 LEU A CA 1
ATOM 611 C C . LEU A 1 77 ? -8.172 26.094 10.93 1 97.69 77 LEU A C 1
ATOM 613 O O . LEU A 1 77 ? -8.352 25.484 9.875 1 97.69 77 LEU A O 1
ATOM 617 N N . PRO A 1 78 ? -7.57 27.25 10.984 1 98 78 PRO A N 1
ATOM 618 C CA . PRO A 1 78 ? -6.945 27.781 9.766 1 98 78 PRO A CA 1
ATOM 619 C C . PRO A 1 78 ? -5.691 27 9.367 1 98 78 PRO A C 1
ATOM 621 O O . PRO A 1 78 ? -5.109 26.297 10.195 1 98 78 PRO A O 1
ATOM 624 N N . ASP A 1 79 ? -5.332 27.188 8.094 1 98.62 79 ASP A N 1
ATOM 625 C CA . ASP A 1 79 ? -4.027 26.688 7.68 1 98.62 79 ASP A CA 1
ATOM 626 C C . ASP A 1 79 ? -2.912 27.25 8.555 1 98.62 79 ASP A C 1
ATOM 628 O O . ASP A 1 79 ? -3.002 28.391 9.023 1 98.62 79 ASP A O 1
ATOM 632 N N . GLY A 1 80 ? -1.878 26.438 8.797 1 98.44 80 GLY A N 1
ATOM 633 C CA . GLY A 1 80 ? -0.788 26.906 9.633 1 98.44 80 GLY A CA 1
ATOM 634 C C . GLY A 1 80 ? 0.009 25.781 10.266 1 98.44 80 GLY A C 1
ATOM 635 O O . GLY A 1 80 ? -0.022 24.656 9.781 1 98.44 80 GLY A O 1
ATOM 636 N N . LYS A 1 81 ? 0.83 26.188 11.211 1 98.44 81 LYS A N 1
ATOM 637 C CA . LYS A 1 81 ? 1.692 25.266 11.93 1 98.44 81 LYS A CA 1
ATOM 638 C C . LYS A 1 81 ? 1.132 24.953 13.32 1 98.44 81 LYS A C 1
ATOM 640 O O . LYS A 1 81 ? 0.713 25.859 14.039 1 98.44 81 LYS A O 1
ATOM 645 N N . TYR A 1 82 ? 1.075 23.719 13.578 1 98.56 82 TYR A N 1
ATOM 646 C CA . TYR A 1 82 ? 0.611 23.203 14.859 1 98.56 82 TYR A CA 1
ATOM 647 C C . TYR A 1 82 ? 1.598 22.203 15.43 1 98.56 82 TYR A C 1
ATOM 649 O O . TYR A 1 82 ? 2.693 22.016 14.898 1 98.56 82 TYR A O 1
ATOM 657 N N . GLU A 1 83 ? 1.228 21.641 16.625 1 98.56 83 GLU A N 1
ATOM 658 C CA . GLU A 1 83 ? 2.088 20.672 17.312 1 98.56 83 GLU A CA 1
ATOM 659 C C . GLU A 1 83 ? 1.265 19.578 17.984 1 98.56 83 GLU A C 1
ATOM 661 O O . GLU A 1 83 ? 0.224 19.859 18.578 1 98.56 83 GLU A O 1
ATOM 666 N N . ILE A 1 84 ? 1.722 18.422 17.844 1 98.62 84 ILE A N 1
ATOM 667 C CA . ILE A 1 84 ? 1.165 17.281 18.562 1 98.62 84 ILE A CA 1
ATOM 668 C C . ILE A 1 84 ? 2.289 16.5 19.234 1 98.62 84 ILE A C 1
ATOM 670 O O . ILE A 1 84 ? 3.217 16.031 18.562 1 98.62 84 ILE A O 1
ATOM 674 N N . ASN A 1 85 ? 2.291 16.281 20.484 1 97.88 85 ASN A N 1
ATOM 675 C CA . ASN A 1 85 ? 3.305 15.57 21.25 1 97.88 85 ASN A CA 1
ATOM 676 C C . ASN A 1 85 ? 4.695 16.156 21.031 1 97.88 85 ASN A C 1
ATOM 678 O O . ASN A 1 85 ? 5.684 15.422 21 1 97.88 85 ASN A O 1
ATOM 682 N N . GLY A 1 86 ? 4.711 17.375 20.719 1 97.88 86 GLY A N 1
ATOM 683 C CA . GLY A 1 86 ? 5.988 18.047 20.484 1 97.88 86 GLY A CA 1
ATOM 684 C C . GLY A 1 86 ? 6.461 17.938 19.047 1 97.88 86 GLY A C 1
ATOM 685 O O . GLY A 1 86 ? 7.523 18.453 18.703 1 97.88 86 GLY A O 1
ATOM 686 N N . TYR A 1 87 ? 5.695 17.344 18.203 1 98.5 87 TYR A N 1
ATOM 687 C CA . TYR A 1 87 ? 6.074 17.203 16.812 1 98.5 87 TYR A CA 1
ATOM 688 C C . TYR A 1 87 ? 5.32 18.203 15.938 1 98.5 87 TYR A C 1
ATOM 690 O O . TYR A 1 87 ? 4.133 18.453 16.141 1 98.5 87 TYR A O 1
ATOM 698 N N . LYS A 1 88 ? 5.969 18.703 14.961 1 98.25 88 LYS A N 1
ATOM 699 C CA . LYS A 1 88 ? 5.406 19.719 14.078 1 98.25 88 LYS A CA 1
ATOM 700 C C . LYS A 1 88 ? 4.332 19.125 13.172 1 98.25 88 LYS A C 1
ATOM 702 O O . LYS A 1 88 ? 4.508 18.031 12.625 1 98.25 88 LYS A O 1
ATOM 707 N N . VAL A 1 89 ? 3.248 19.875 13.031 1 98.81 89 VAL A N 1
ATOM 708 C CA . VAL A 1 89 ? 2.174 19.531 12.109 1 98.81 89 VAL A CA 1
ATOM 709 C C . VAL A 1 89 ? 1.904 20.703 11.172 1 98.81 89 VAL A C 1
ATOM 711 O O . VAL A 1 89 ? 1.657 21.828 11.633 1 98.81 89 VAL A O 1
ATOM 714 N N . GLY A 1 90 ? 2.025 20.5 9.914 1 98.69 90 GLY A N 1
ATOM 715 C CA . GLY A 1 90 ? 1.595 21.484 8.93 1 98.69 90 GLY A CA 1
ATOM 716 C C . GLY A 1 90 ? 0.208 21.203 8.383 1 98.69 90 GLY A C 1
ATOM 717 O O . GLY A 1 90 ? -0.087 20.094 7.953 1 98.69 90 GLY A O 1
ATOM 718 N N . VAL A 1 91 ? -0.65 22.188 8.469 1 98.75 91 VAL A N 1
ATOM 719 C CA . VAL A 1 91 ? -1.968 22.094 7.848 1 98.75 91 VAL A CA 1
ATOM 720 C C . VAL A 1 91 ? -2.029 23.016 6.633 1 98.75 91 VAL A C 1
ATOM 722 O O . VAL A 1 91 ? -1.74 24.219 6.734 1 98.75 91 VAL A O 1
ATOM 725 N N . GLU A 1 92 ? -2.35 22.406 5.512 1 98.38 92 GLU A N 1
ATOM 726 C CA . GLU A 1 92 ? -2.307 23.203 4.281 1 98.38 92 GLU A CA 1
ATOM 727 C C . GLU A 1 92 ? -3.473 22.844 3.361 1 98.38 92 GLU A C 1
ATOM 729 O O . GLU A 1 92 ? -3.973 21.719 3.383 1 98.38 92 GLU A O 1
ATOM 734 N N . THR A 1 93 ? -3.938 23.859 2.641 1 98.56 93 THR A N 1
ATOM 735 C CA . THR A 1 93 ? -4.898 23.719 1.553 1 98.56 93 THR A CA 1
ATOM 736 C C . THR A 1 93 ? -4.215 23.891 0.199 1 98.56 93 THR A C 1
ATOM 738 O O . THR A 1 93 ? -3.436 24.828 0.01 1 98.56 93 THR A O 1
ATOM 741 N N . SER A 1 94 ? -4.496 22.969 -0.728 1 98.19 94 SER A N 1
ATOM 742 C CA . SER A 1 94 ? -3.883 22.984 -2.051 1 98.19 94 SER A CA 1
ATOM 743 C C . SER A 1 94 ? -4.832 22.438 -3.111 1 98.19 94 SER A C 1
ATOM 745 O O . SER A 1 94 ? -5.945 22.016 -2.795 1 98.19 94 SER A O 1
ATOM 747 N N . MET A 1 95 ? -4.434 22.578 -4.348 1 98.5 95 MET A N 1
ATOM 748 C CA . MET A 1 95 ? -5.113 21.938 -5.473 1 98.5 95 MET A CA 1
ATOM 749 C C . MET A 1 95 ? -4.32 20.75 -5.992 1 98.5 95 MET A C 1
ATOM 751 O O . MET A 1 95 ? -3.096 20.812 -6.094 1 98.5 95 MET A O 1
ATOM 755 N N . THR A 1 96 ? -5.039 19.672 -6.273 1 98.62 96 THR A N 1
ATOM 756 C CA . THR A 1 96 ? -4.348 18.547 -6.902 1 98.62 96 THR A CA 1
ATOM 757 C C . THR A 1 96 ? -4.035 18.859 -8.367 1 98.62 96 THR A C 1
ATOM 759 O O . THR A 1 96 ? -4.684 19.719 -8.977 1 98.62 96 THR A O 1
ATOM 762 N N . GLU A 1 97 ? -3.049 18.203 -8.922 1 98.5 97 GLU A N 1
ATOM 763 C CA . GLU A 1 97 ? -2.574 18.375 -10.289 1 98.5 97 GLU A CA 1
ATOM 764 C C . GLU A 1 97 ? -2.279 17.031 -10.953 1 98.5 97 GLU A C 1
ATOM 766 O O . GLU A 1 97 ? -2.201 16.016 -10.273 1 98.5 97 GLU A O 1
ATOM 771 N N . PRO A 1 98 ? -2.223 17.078 -12.297 1 97.44 98 PRO A N 1
ATOM 772 C CA . PRO A 1 98 ? -1.755 15.852 -12.945 1 97.44 98 PRO A CA 1
ATOM 773 C C . PRO A 1 98 ? -0.422 15.359 -12.383 1 97.44 98 PRO A C 1
ATOM 775 O O . PRO A 1 98 ? 0.439 16.172 -12.031 1 97.44 98 PRO A O 1
ATOM 778 N N . ALA A 1 99 ? -0.279 14.102 -12.375 1 96.5 99 ALA A N 1
ATOM 779 C CA . ALA A 1 99 ? 0.884 13.477 -11.75 1 96.5 99 ALA A CA 1
ATOM 780 C C . ALA A 1 99 ? 2.182 13.984 -12.375 1 96.5 99 ALA A C 1
ATOM 782 O O . ALA A 1 99 ? 3.197 14.117 -11.695 1 96.5 99 ALA A O 1
ATOM 783 N N . ASP A 1 100 ? 2.188 14.211 -13.672 1 95.25 100 ASP A N 1
ATOM 784 C CA . ASP A 1 100 ? 3.414 14.602 -14.359 1 95.25 100 ASP A CA 1
ATOM 785 C C . ASP A 1 100 ? 3.828 16.016 -13.977 1 95.25 100 ASP A C 1
ATOM 787 O O . ASP A 1 100 ? 4.91 16.484 -14.352 1 95.25 100 ASP A O 1
ATOM 791 N N . LYS A 1 101 ? 3.002 16.75 -13.258 1 96.94 101 LYS A N 1
ATOM 792 C CA . LYS A 1 101 ? 3.33 18.078 -12.758 1 96.94 101 LYS A CA 1
ATOM 793 C C . LYS A 1 101 ? 3.736 18.016 -11.281 1 96.94 101 LYS A C 1
ATOM 795 O O . LYS A 1 101 ? 3.979 19.062 -10.664 1 96.94 101 LYS A O 1
ATOM 800 N N . ARG A 1 102 ? 3.789 16.859 -10.719 1 97.5 102 ARG A N 1
ATOM 801 C CA . ARG A 1 102 ? 4.172 16.656 -9.32 1 97.5 102 ARG A CA 1
ATOM 802 C C . ARG A 1 102 ? 5.484 15.875 -9.227 1 97.5 102 ARG A C 1
ATOM 804 O O . ARG A 1 102 ? 5.766 15.016 -10.055 1 97.5 102 ARG A O 1
ATOM 811 N N . LYS A 1 103 ? 6.188 16.125 -8.172 1 97.31 103 LYS A N 1
ATOM 812 C CA . LYS A 1 103 ? 7.496 15.5 -8.008 1 97.31 103 LYS A CA 1
ATOM 813 C C . LYS A 1 103 ? 7.426 14.336 -7.016 1 97.31 103 LYS A C 1
ATOM 815 O O . LYS A 1 103 ? 6.672 14.391 -6.039 1 97.31 103 LYS A O 1
ATOM 820 N N . LEU A 1 104 ? 8.188 13.336 -7.305 1 97.69 104 LEU A N 1
ATOM 821 C CA . LEU A 1 104 ? 8.414 12.25 -6.355 1 97.69 104 LEU A CA 1
ATOM 822 C C . LEU A 1 104 ? 9.383 12.672 -5.262 1 97.69 104 LEU A C 1
ATOM 824 O O . LEU A 1 104 ? 10.492 13.125 -5.551 1 97.69 104 LEU A O 1
ATOM 828 N N . GLU A 1 105 ? 9.008 12.484 -4.031 1 98.19 105 GLU A N 1
ATOM 829 C CA . GLU A 1 105 ? 9.828 12.992 -2.939 1 98.19 105 GLU A CA 1
ATOM 830 C C . GLU A 1 105 ? 10 11.945 -1.843 1 98.19 105 GLU A C 1
ATOM 832 O O . GLU A 1 105 ? 9.25 10.969 -1.787 1 98.19 105 GLU A O 1
ATOM 837 N N . GLY A 1 106 ? 10.961 12.148 -0.999 1 96.44 106 GLY A N 1
ATOM 838 C CA . GLY A 1 106 ? 11.227 11.344 0.182 1 96.44 106 GLY A CA 1
ATOM 839 C C . GLY A 1 106 ? 11.922 12.109 1.289 1 96.44 106 GLY A C 1
ATOM 840 O O . GLY A 1 106 ? 12.328 13.258 1.093 1 96.44 106 GLY A O 1
ATOM 841 N N . HIS A 1 107 ? 11.914 11.539 2.398 1 96.5 107 HIS A N 1
ATOM 842 C CA . HIS A 1 107 ? 12.539 12.062 3.609 1 96.5 107 HIS A CA 1
ATOM 843 C C . HIS A 1 107 ? 13.43 11.016 4.266 1 96.5 107 HIS A C 1
ATOM 845 O O . HIS A 1 107 ? 13.172 9.812 4.156 1 96.5 107 HIS A O 1
ATOM 851 N N . GLN A 1 108 ? 14.445 11.508 4.996 1 93.81 108 GLN A N 1
ATOM 852 C CA . GLN A 1 108 ? 15.414 10.57 5.566 1 93.81 108 GLN A CA 1
ATOM 853 C C . GLN A 1 108 ? 15.344 10.57 7.09 1 93.81 108 GLN A C 1
ATOM 855 O O . GLN A 1 108 ? 15.617 9.555 7.73 1 93.81 108 GLN A O 1
ATOM 860 N N . ARG A 1 109 ? 14.953 11.641 7.637 1 96.06 109 ARG A N 1
ATOM 861 C CA . ARG A 1 109 ? 15.031 11.773 9.086 1 96.06 109 ARG A CA 1
ATOM 862 C C . ARG A 1 109 ? 13.648 11.719 9.727 1 96.06 109 ARG A C 1
ATOM 864 O O . ARG A 1 109 ? 13.523 11.445 10.922 1 96.06 109 ARG A O 1
ATOM 871 N N . TYR A 1 110 ? 12.641 11.938 8.891 1 96.56 110 TYR A N 1
ATOM 872 C CA . TYR A 1 110 ? 11.289 11.992 9.43 1 96.56 110 TYR A CA 1
ATOM 873 C C . TYR A 1 110 ? 10.352 11.062 8.68 1 96.56 110 TYR A C 1
ATOM 875 O O . TYR A 1 110 ? 10.562 10.781 7.492 1 96.56 110 TYR A O 1
ATOM 883 N N . ILE A 1 111 ? 9.445 10.547 9.406 1 96.12 111 ILE A N 1
ATOM 884 C CA . ILE A 1 111 ? 8.273 9.875 8.852 1 96.12 111 ILE A CA 1
ATOM 885 C C . ILE A 1 111 ? 7.148 10.891 8.648 1 96.12 111 ILE A C 1
ATOM 887 O O . ILE A 1 111 ? 6.852 11.688 9.539 1 96.12 111 ILE A O 1
ATOM 891 N N . ASP A 1 112 ? 6.605 10.914 7.453 1 97.56 112 ASP A N 1
ATOM 892 C CA . ASP A 1 112 ? 5.418 11.734 7.234 1 97.56 112 ASP A CA 1
ATOM 893 C C . ASP A 1 112 ? 4.148 10.977 7.617 1 97.56 112 ASP A C 1
ATOM 895 O O . ASP A 1 112 ? 3.867 9.906 7.07 1 97.56 112 ASP A O 1
ATOM 899 N N . ILE A 1 113 ? 3.455 11.508 8.539 1 97.94 113 ILE A N 1
ATOM 900 C CA . ILE A 1 113 ? 2.086 11.07 8.781 1 97.94 113 ILE A CA 1
ATOM 901 C C . ILE A 1 113 ? 1.108 12.062 8.156 1 97.94 113 ILE A C 1
ATOM 903 O O . ILE A 1 113 ? 0.992 13.203 8.609 1 97.94 113 ILE A O 1
ATOM 907 N N . VAL A 1 114 ? 0.448 11.625 7.125 1 98.38 114 VAL A N 1
ATOM 908 C CA . VAL A 1 114 ? -0.488 12.477 6.402 1 98.38 114 VAL A CA 1
ATOM 909 C C . VAL A 1 114 ? -1.921 12.133 6.801 1 98.38 114 VAL A C 1
ATOM 911 O O . VAL A 1 114 ? -2.314 10.961 6.762 1 98.38 114 VAL A O 1
ATOM 914 N N . TYR A 1 115 ? -2.639 13.102 7.23 1 98.75 115 TYR A N 1
ATOM 915 C CA . TYR A 1 115 ? -4.055 12.953 7.539 1 98.75 115 TYR A CA 1
ATOM 916 C C . TYR A 1 115 ? -4.91 13.82 6.617 1 98.75 115 TYR A C 1
ATOM 918 O O . TYR A 1 115 ? -4.723 15.039 6.551 1 98.75 115 TYR A O 1
ATOM 926 N N . GLU A 1 116 ? -5.848 13.18 5.949 1 98.56 116 GLU A N 1
ATOM 927 C CA . GLU A 1 116 ? -6.723 13.883 5.016 1 98.56 116 GLU A CA 1
ATOM 928 C C . GLU A 1 116 ? -7.883 14.555 5.746 1 98.56 116 GLU A C 1
ATOM 930 O O . GLU A 1 116 ? -8.844 13.883 6.141 1 98.56 116 GLU A O 1
ATOM 935 N N . VAL A 1 117 ? -7.852 15.875 5.809 1 98.69 117 VAL A N 1
ATOM 936 C CA . VAL A 1 117 ? -8.805 16.641 6.598 1 98.69 117 VAL A CA 1
ATOM 937 C C . VAL A 1 117 ? -10.086 16.859 5.797 1 98.69 117 VAL A C 1
ATOM 939 O O . VAL A 1 117 ? -11.18 16.531 6.266 1 98.69 117 VAL A O 1
ATOM 942 N N . ASP A 1 118 ? -9.992 17.406 4.668 1 98.19 118 ASP A N 1
ATOM 943 C CA . ASP A 1 118 ? -11.055 17.688 3.705 1 98.19 118 ASP A CA 1
ATOM 944 C C . ASP A 1 118 ? -10.578 17.422 2.277 1 98.19 118 ASP A C 1
ATOM 946 O O . ASP A 1 118 ? -9.891 18.25 1.687 1 98.19 118 ASP A O 1
ATOM 950 N N . VAL A 1 119 ? -10.93 16.297 1.79 1 97.12 119 VAL A N 1
ATOM 951 C CA . VAL A 1 119 ? -10.406 15.805 0.522 1 97.12 119 VAL A CA 1
ATOM 952 C C . VAL A 1 119 ? -11.477 14.992 -0.194 1 97.12 119 VAL A C 1
ATOM 954 O O . VAL A 1 119 ? -11.93 13.961 0.317 1 97.12 119 VAL A O 1
ATOM 957 N N . GLU A 1 120 ? -11.875 15.492 -1.322 1 95.56 120 GLU A N 1
ATOM 958 C CA . GLU A 1 120 ? -12.734 14.641 -2.146 1 95.56 120 GLU A CA 1
ATOM 959 C C . GLU A 1 120 ? -11.945 13.477 -2.744 1 95.56 120 GLU A C 1
ATOM 961 O O . GLU A 1 120 ? -12.344 12.32 -2.621 1 95.56 120 GLU A O 1
ATOM 966 N N . GLU A 1 121 ? -10.859 13.836 -3.348 1 96.31 121 GLU A N 1
ATOM 967 C CA . GLU A 1 121 ? -10.016 12.797 -3.934 1 96.31 121 GLU A CA 1
ATOM 968 C C . GLU A 1 121 ? -8.562 13.266 -4.035 1 96.31 121 GLU A C 1
ATOM 970 O O . GLU A 1 121 ? -8.297 14.375 -4.512 1 96.31 121 GLU A O 1
ATOM 975 N N . GLU A 1 122 ? -7.672 12.375 -3.633 1 98.06 122 GLU A N 1
ATOM 976 C CA . GLU A 1 122 ? -6.246 12.492 -3.92 1 98.06 122 GLU A CA 1
ATOM 977 C C . GLU A 1 122 ? -5.645 11.148 -4.324 1 98.06 122 GLU A C 1
ATOM 979 O O . GLU A 1 122 ? -5.973 10.117 -3.736 1 98.06 122 GLU A O 1
ATOM 984 N N . GLN A 1 123 ? -4.809 11.227 -5.305 1 97.5 123 GLN A N 1
ATOM 985 C CA . GLN A 1 123 ? -3.93 10.109 -5.617 1 97.5 123 GLN A CA 1
ATOM 986 C C . GLN A 1 123 ? -2.488 10.414 -5.223 1 97.5 123 GLN A C 1
ATOM 988 O O . GLN A 1 123 ? -1.929 11.43 -5.633 1 97.5 123 GLN A O 1
ATOM 993 N N . ILE A 1 124 ? -1.952 9.547 -4.449 1 97.69 124 ILE A N 1
ATOM 994 C CA . ILE A 1 124 ? -0.538 9.688 -4.117 1 97.69 124 ILE A CA 1
ATOM 995 C C . ILE A 1 124 ? 0.267 8.609 -4.844 1 97.69 124 ILE A C 1
ATOM 997 O O . ILE A 1 124 ? 0.012 7.414 -4.676 1 97.69 124 ILE A O 1
ATOM 1001 N N . GLY A 1 125 ? 1.193 9.062 -5.703 1 96.75 125 GLY A N 1
ATOM 1002 C CA . GLY A 1 125 ? 2.129 8.102 -6.27 1 96.75 125 GLY A CA 1
ATOM 1003 C C . GLY A 1 125 ? 3.082 7.516 -5.246 1 96.75 125 GLY A C 1
ATOM 1004 O O . GLY A 1 125 ? 3.559 8.227 -4.359 1 96.75 125 GLY A O 1
ATOM 1005 N N . CYS A 1 126 ? 3.318 6.25 -5.379 1 95.25 126 CYS A N 1
ATOM 1006 C CA . CYS A 1 126 ? 4.16 5.547 -4.418 1 95.25 126 CYS A CA 1
ATOM 1007 C C . CYS A 1 126 ? 5.242 4.738 -5.125 1 95.25 126 CYS A C 1
ATOM 1009 O O . CYS A 1 126 ? 4.949 3.994 -6.066 1 95.25 126 CYS A O 1
ATOM 1011 N N . ARG A 1 127 ? 6.426 4.957 -4.66 1 93.31 127 ARG A N 1
ATOM 1012 C CA . ARG A 1 127 ? 7.555 4.18 -5.16 1 93.31 127 ARG A CA 1
ATOM 1013 C C . ARG A 1 127 ? 8.539 3.861 -4.039 1 93.31 127 ARG A C 1
ATOM 1015 O O . ARG A 1 127 ? 8.828 4.719 -3.201 1 93.31 127 ARG A O 1
ATOM 1022 N N . SER A 1 128 ? 8.977 2.609 -4.086 1 90.44 128 SER A N 1
ATOM 1023 C CA . SER A 1 128 ? 10.07 2.293 -3.174 1 90.44 128 SER A CA 1
ATOM 1024 C C . SER A 1 128 ? 11.344 3.039 -3.561 1 90.44 128 SER A C 1
ATOM 1026 O O . SER A 1 128 ? 11.633 3.215 -4.746 1 90.44 128 SER A O 1
ATOM 1028 N N . VAL A 1 129 ? 12.133 3.328 -2.588 1 89.69 129 VAL A N 1
ATOM 1029 C CA . VAL A 1 129 ? 13.414 3.986 -2.836 1 89.69 129 VAL A CA 1
ATOM 1030 C C . VAL A 1 129 ? 14.289 3.098 -3.713 1 89.69 129 VAL A C 1
ATOM 1032 O O . VAL A 1 129 ? 15.094 3.594 -4.5 1 89.69 129 VAL A O 1
ATOM 1035 N N . TRP A 1 130 ? 14.062 1.79 -3.705 1 85.56 130 TRP A N 1
ATOM 1036 C CA . TRP A 1 130 ? 14.883 0.83 -4.441 1 85.56 130 TRP A CA 1
ATOM 1037 C C . TRP A 1 130 ? 14.477 0.786 -5.91 1 85.56 130 TRP A C 1
ATOM 1039 O O . TRP A 1 130 ? 15.203 0.238 -6.746 1 85.56 130 TRP A O 1
ATOM 1049 N N . GLU A 1 131 ? 13.328 1.359 -6.164 1 86.62 131 GLU A N 1
ATOM 1050 C CA . GLU A 1 131 ? 12.82 1.351 -7.531 1 86.62 131 GLU A CA 1
ATOM 1051 C C . GLU A 1 131 ? 12.82 2.754 -8.133 1 86.62 131 GLU A C 1
ATOM 1053 O O . GLU A 1 131 ? 12.211 2.988 -9.172 1 86.62 131 GLU A O 1
ATOM 1058 N N . ALA A 1 132 ? 13.367 3.605 -7.395 1 87.88 132 ALA A N 1
ATOM 1059 C CA . ALA A 1 132 ? 13.383 4.992 -7.855 1 87.88 132 ALA A CA 1
ATOM 1060 C C . ALA A 1 132 ? 14.68 5.305 -8.594 1 87.88 132 ALA A C 1
ATOM 1062 O O . ALA A 1 132 ? 15.633 4.523 -8.547 1 87.88 132 ALA A O 1
ATOM 1063 N N . GLY A 1 133 ? 14.617 6.434 -9.32 1 89.81 133 GLY A N 1
ATOM 1064 C CA . GLY A 1 133 ? 15.82 6.941 -9.961 1 89.81 133 GLY A CA 1
ATOM 1065 C C . GLY A 1 133 ? 16.719 7.719 -9.016 1 89.81 133 GLY A C 1
ATOM 1066 O O . GLY A 1 133 ? 16.641 7.551 -7.801 1 89.81 133 GLY A O 1
ATOM 1067 N N . LYS A 1 134 ? 17.609 8.453 -9.609 1 93.31 134 LYS A N 1
ATOM 1068 C CA . LYS A 1 134 ? 18.562 9.25 -8.836 1 93.31 134 LYS A CA 1
ATOM 1069 C C . LYS A 1 134 ? 17.859 10.43 -8.164 1 93.31 134 LYS A C 1
ATOM 1071 O O . LYS A 1 134 ? 16.812 10.875 -8.609 1 93.31 134 LYS A O 1
ATOM 1076 N N . VAL A 1 135 ? 18.5 10.898 -7.086 1 95.12 135 VAL A N 1
ATOM 1077 C CA . VAL A 1 135 ? 18.062 12.148 -6.473 1 95.12 135 VAL A CA 1
ATOM 1078 C C . VAL A 1 135 ? 18.328 13.312 -7.426 1 95.12 135 VAL A C 1
ATOM 1080 O O . VAL A 1 135 ? 19.422 13.453 -7.961 1 95.12 135 VAL A O 1
ATOM 1083 N N . THR A 1 136 ? 17.297 14.125 -7.633 1 96.94 136 THR A N 1
ATOM 1084 C CA . THR A 1 136 ? 17.438 15.234 -8.57 1 96.94 136 THR A CA 1
ATOM 1085 C C . THR A 1 136 ? 17.609 16.562 -7.816 1 96.94 136 THR A C 1
ATOM 1087 O O . THR A 1 136 ? 18.203 17.5 -8.336 1 96.94 136 THR A O 1
ATOM 1090 N N . GLU A 1 137 ? 16.984 16.781 -6.699 1 97.25 137 GLU A N 1
ATOM 1091 C CA . GLU A 1 137 ? 17.109 17.906 -5.785 1 97.25 137 GLU A CA 1
ATOM 1092 C C . GLU A 1 137 ? 17.234 17.438 -4.34 1 97.25 137 GLU A C 1
ATOM 1094 O O . GLU A 1 137 ? 16.578 16.469 -3.934 1 97.25 137 GLU A O 1
ATOM 1099 N N . SER A 1 138 ? 18.094 18.125 -3.617 1 96.5 138 SER A N 1
ATOM 1100 C CA . SER A 1 138 ? 18.297 17.781 -2.215 1 96.5 138 SER A CA 1
ATOM 1101 C C . SER A 1 138 ? 18.266 19.016 -1.327 1 96.5 138 SER A C 1
ATOM 1103 O O . SER A 1 138 ? 18.969 19.984 -1.581 1 96.5 138 SER A O 1
ATOM 1105 N N . TYR A 1 139 ? 17.391 18.938 -0.379 1 97.31 139 TYR A N 1
ATOM 1106 C CA . TYR A 1 139 ? 17.297 19.969 0.658 1 97.31 139 TYR A CA 1
ATOM 1107 C C . TYR A 1 139 ? 17.484 19.359 2.041 1 97.31 139 TYR A C 1
ATOM 1109 O O . TYR A 1 139 ? 16.516 19.047 2.732 1 97.31 139 TYR A O 1
ATOM 1117 N N . GLU A 1 140 ? 18.703 19.25 2.459 1 94.88 140 GLU A N 1
ATOM 1118 C CA . GLU A 1 140 ? 19.062 18.562 3.695 1 94.88 140 GLU A CA 1
ATOM 1119 C C . GLU A 1 140 ? 18.453 19.266 4.91 1 94.88 140 GLU A C 1
ATOM 1121 O O . GLU A 1 140 ? 18.016 18.609 5.855 1 94.88 140 GLU A O 1
ATOM 1126 N N . ASP A 1 141 ? 18.453 20.562 4.883 1 96.25 141 ASP A N 1
ATOM 1127 C CA . ASP A 1 141 ? 17.938 21.344 6.012 1 96.25 141 ASP A CA 1
ATOM 1128 C C . ASP A 1 141 ? 16.453 21.078 6.23 1 96.25 141 ASP A C 1
ATOM 1130 O O . ASP A 1 141 ? 15.953 21.203 7.352 1 96.25 141 ASP A O 1
ATOM 1134 N N . ARG A 1 142 ? 15.781 20.625 5.203 1 95.75 142 ARG A N 1
ATOM 1135 C CA . ARG A 1 142 ? 14.352 20.375 5.293 1 95.75 142 ARG A CA 1
ATOM 1136 C C . ARG A 1 142 ? 14.047 18.891 5.254 1 95.75 142 ARG A C 1
ATOM 1138 O O . ARG A 1 142 ? 12.883 18.484 5.23 1 95.75 142 ARG A O 1
ATOM 1145 N N . ASP A 1 143 ? 15.086 18.109 5.211 1 97.69 143 ASP A N 1
ATOM 1146 C CA . ASP A 1 143 ? 14.922 16.656 5.051 1 97.69 143 ASP A CA 1
ATOM 1147 C C . ASP A 1 143 ? 14 16.344 3.883 1 97.69 143 ASP A C 1
ATOM 1149 O O . ASP A 1 143 ? 13.031 15.586 4.039 1 97.69 143 ASP A O 1
ATOM 1153 N N . LEU A 1 144 ? 14.305 16.953 2.764 1 97.94 144 LEU A N 1
ATOM 1154 C CA . LEU A 1 144 ? 13.469 16.828 1.576 1 97.94 144 LEU A CA 1
ATOM 1155 C C . LEU A 1 144 ? 14.312 16.516 0.347 1 97.94 144 LEU A C 1
ATOM 1157 O O . LEU A 1 144 ? 15.258 17.25 0.041 1 97.94 144 LEU A O 1
ATOM 1161 N N . TYR A 1 145 ? 13.969 15.461 -0.327 1 97.5 145 TYR A N 1
ATOM 1162 C CA . TYR A 1 145 ? 14.695 14.984 -1.5 1 97.5 145 TYR A CA 1
ATOM 1163 C C . TYR A 1 145 ? 13.734 14.633 -2.629 1 97.5 145 TYR A C 1
ATOM 1165 O O . TYR A 1 145 ? 12.703 13.992 -2.4 1 97.5 145 TYR A O 1
ATOM 1173 N N . PHE A 1 146 ? 14.047 15.078 -3.82 1 98.06 146 PHE A N 1
ATOM 1174 C CA . PHE A 1 146 ? 13.25 14.734 -4.988 1 98.06 146 PHE A CA 1
ATOM 1175 C C . PHE A 1 146 ? 13.977 13.727 -5.867 1 98.06 146 PHE A C 1
ATOM 1177 O O . PHE A 1 146 ? 15.203 13.766 -5.98 1 98.06 146 PHE A O 1
ATOM 1184 N N . PHE A 1 147 ? 13.227 12.875 -6.457 1 96.94 147 PHE A N 1
ATOM 1185 C CA . PHE A 1 147 ? 13.781 11.758 -7.215 1 96.94 147 PHE A CA 1
ATOM 1186 C C . PHE A 1 147 ? 13.289 11.789 -8.656 1 96.94 147 PHE A C 1
ATOM 1188 O O . PHE A 1 147 ? 12.148 12.164 -8.922 1 96.94 147 PHE A O 1
ATOM 1195 N N . ALA A 1 148 ? 14.211 11.367 -9.508 1 93.12 148 ALA A N 1
ATOM 1196 C CA . ALA A 1 148 ? 13.766 11.062 -10.867 1 93.12 148 ALA A CA 1
ATOM 1197 C C . ALA A 1 148 ? 12.797 9.883 -10.875 1 93.12 148 ALA A C 1
ATOM 1199 O O . ALA A 1 148 ? 12.969 8.93 -10.117 1 93.12 148 ALA A O 1
ATOM 1200 N N . SER A 1 149 ? 11.727 10.109 -11.594 1 85.44 149 SER A N 1
ATOM 1201 C CA . SER A 1 149 ? 10.766 9.016 -11.656 1 85.44 149 SER A CA 1
ATOM 1202 C C . SER A 1 149 ? 10.156 8.891 -13.055 1 85.44 149 SER A C 1
ATOM 1204 O O . SER A 1 149 ? 9.711 9.891 -13.625 1 85.44 149 SER A O 1
ATOM 1206 N N . GLU A 1 150 ? 10.461 7.805 -13.648 1 83.44 150 GLU A N 1
ATOM 1207 C CA . GLU A 1 150 ? 9.844 7.488 -14.938 1 83.44 150 GLU A CA 1
ATOM 1208 C C . GLU A 1 150 ? 9.055 6.188 -14.867 1 83.44 150 GLU A C 1
ATOM 1210 O O . GLU A 1 150 ? 9.336 5.328 -14.031 1 83.44 150 GLU A O 1
ATOM 1215 N N . GLY A 1 151 ? 8.039 6.172 -15.648 1 85.62 151 GLY A N 1
ATOM 1216 C CA . GLY A 1 151 ? 7.285 4.934 -15.766 1 85.62 151 GLY A CA 1
ATOM 1217 C C . GLY A 1 151 ? 6.129 4.84 -14.789 1 85.62 151 GLY A C 1
ATOM 1218 O O . GLY A 1 151 ? 5.734 5.844 -14.188 1 85.62 151 GLY A O 1
ATOM 1219 N N . GLU A 1 152 ? 5.613 3.617 -14.656 1 89.5 152 GLU A N 1
ATOM 1220 C CA . GLU A 1 152 ? 4.43 3.379 -13.836 1 89.5 152 GLU A CA 1
ATOM 1221 C C . GLU A 1 152 ? 4.797 3.297 -12.352 1 89.5 152 GLU A C 1
ATOM 1223 O O . GLU A 1 152 ? 5.941 2.99 -12.008 1 89.5 152 GLU A O 1
ATOM 1228 N N . GLU A 1 153 ? 3.857 3.703 -11.539 1 93.81 153 GLU A N 1
ATOM 1229 C CA . GLU A 1 153 ? 4.012 3.631 -10.086 1 93.81 153 GLU A CA 1
ATOM 1230 C C . GLU A 1 153 ? 2.719 3.168 -9.422 1 93.81 153 GLU A C 1
ATOM 1232 O O . GLU A 1 153 ? 1.657 3.16 -10.047 1 93.81 153 GLU A O 1
ATOM 1237 N N . SER A 1 154 ? 2.859 2.697 -8.25 1 95.06 154 SER A N 1
ATOM 1238 C CA . SER A 1 154 ? 1.679 2.453 -7.43 1 95.06 154 SER A CA 1
ATOM 1239 C C . SER A 1 154 ? 0.989 3.758 -7.051 1 95.06 154 SER A C 1
ATOM 1241 O O . SER A 1 154 ? 1.619 4.816 -7.035 1 95.06 154 SER A O 1
ATOM 1243 N N . ARG A 1 155 ? -0.288 3.631 -6.738 1 96.06 155 ARG A N 1
ATOM 1244 C CA . ARG A 1 155 ? -1.062 4.812 -6.375 1 96.06 155 ARG A CA 1
ATOM 1245 C C . ARG A 1 155 ? -1.953 4.531 -5.168 1 96.06 155 ARG A C 1
ATOM 1247 O O . ARG A 1 155 ? -2.59 3.479 -5.094 1 96.06 155 ARG A O 1
ATOM 1254 N N . ALA A 1 156 ? -1.936 5.441 -4.285 1 96.12 156 ALA A N 1
ATOM 1255 C CA . ALA A 1 156 ? -2.85 5.406 -3.145 1 96.12 156 ALA A CA 1
ATOM 1256 C C . ALA A 1 156 ? -4.012 6.375 -3.346 1 96.12 156 ALA A C 1
ATOM 1258 O O . ALA A 1 156 ? -3.805 7.578 -3.516 1 96.12 156 ALA A O 1
ATOM 1259 N N . TYR A 1 157 ? -5.164 5.852 -3.365 1 96.19 157 TYR A N 1
ATOM 1260 C CA . TYR A 1 157 ? -6.379 6.66 -3.424 1 96.19 157 TYR A CA 1
ATOM 1261 C C . TYR A 1 157 ? -6.82 7.082 -2.027 1 96.19 157 TYR A C 1
ATOM 1263 O O . TYR A 1 157 ? -7.055 6.234 -1.162 1 96.19 157 TYR A O 1
ATOM 1271 N N . LEU A 1 158 ? -7 8.398 -1.842 1 96.81 158 LEU A N 1
ATOM 1272 C CA . LEU A 1 158 ? -7.336 8.898 -0.515 1 96.81 158 LEU A CA 1
ATOM 1273 C C . LEU A 1 158 ? -8.5 9.875 -0.583 1 96.81 158 LEU A C 1
ATOM 1275 O O . LEU A 1 158 ? -8.664 10.594 -1.576 1 96.81 158 LEU A O 1
ATOM 1279 N N . HIS A 1 159 ? -9.219 9.906 0.424 1 96.69 159 HIS A N 1
ATOM 1280 C CA . HIS A 1 159 ? -10.289 10.867 0.668 1 96.69 159 HIS A CA 1
ATOM 1281 C C . HIS A 1 159 ? -10.391 11.219 2.148 1 96.69 159 HIS A C 1
ATOM 1283 O O . HIS A 1 159 ? -9.625 10.703 2.965 1 96.69 159 HIS A O 1
ATOM 1289 N N . THR A 1 160 ? -11.281 12.094 2.449 1 98 160 THR A N 1
ATOM 1290 C CA . THR A 1 160 ? -11.414 12.617 3.803 1 98 160 THR A CA 1
ATOM 1291 C C . THR A 1 160 ? -11.414 11.484 4.824 1 98 160 THR A C 1
ATOM 1293 O O . THR A 1 160 ? -12.133 10.492 4.652 1 98 160 THR A O 1
ATOM 1296 N N . GLY A 1 161 ? -10.602 11.609 5.867 1 97.31 161 GLY A N 1
ATOM 1297 C CA . GLY A 1 161 ? -10.547 10.641 6.949 1 97.31 161 GLY A CA 1
ATOM 1298 C C . GLY A 1 161 ? -9.477 9.586 6.754 1 97.31 161 GLY A C 1
ATOM 1299 O O . GLY A 1 161 ? -9.133 8.859 7.688 1 97.31 161 GLY A O 1
ATOM 1300 N N . ASN A 1 162 ? -8.898 9.547 5.57 1 96.81 162 ASN A N 1
ATOM 1301 C CA . ASN A 1 162 ? -7.793 8.625 5.336 1 96.81 162 ASN A CA 1
ATOM 1302 C C . ASN A 1 162 ? -6.48 9.18 5.887 1 96.81 162 ASN A C 1
ATOM 1304 O O . ASN A 1 162 ? -6.379 10.367 6.18 1 96.81 162 ASN A O 1
ATOM 1308 N N . PHE A 1 163 ? -5.562 8.234 6.105 1 96.62 163 PHE A N 1
ATOM 1309 C CA . PHE A 1 163 ? -4.191 8.609 6.434 1 96.62 163 PHE A CA 1
ATOM 1310 C C . PHE A 1 163 ? -3.193 7.746 5.672 1 96.62 163 PHE A C 1
ATOM 1312 O O . PHE A 1 163 ? -3.537 6.66 5.199 1 96.62 163 PHE A O 1
ATOM 1319 N N . VAL A 1 164 ? -2.037 8.289 5.508 1 96.06 164 VAL A N 1
ATOM 1320 C CA . VAL A 1 164 ? -0.908 7.539 4.969 1 96.06 164 VAL A CA 1
ATOM 1321 C C . VAL A 1 164 ? 0.348 7.836 5.785 1 96.06 164 VAL A C 1
ATOM 1323 O O . VAL A 1 164 ? 0.584 8.984 6.176 1 96.06 164 VAL A O 1
ATOM 1326 N N . ILE A 1 165 ? 1.094 6.816 6.078 1 94.81 165 ILE A N 1
ATOM 1327 C CA . ILE A 1 165 ? 2.373 6.914 6.773 1 94.81 165 ILE A CA 1
ATOM 1328 C C . ILE A 1 165 ? 3.508 6.551 5.82 1 94.81 165 ILE A C 1
ATOM 1330 O O . ILE A 1 165 ? 3.568 5.422 5.32 1 94.81 165 ILE A O 1
ATOM 1334 N N . CYS A 1 166 ? 4.387 7.504 5.609 1 95.19 166 CYS A N 1
ATOM 1335 C CA . CYS A 1 166 ? 5.488 7.316 4.672 1 95.19 166 CYS A CA 1
ATOM 1336 C C . CYS A 1 166 ? 6.82 7.234 5.406 1 95.19 166 CYS A C 1
ATOM 1338 O O . CYS A 1 166 ? 7.309 8.242 5.922 1 95.19 166 CYS A O 1
ATOM 1340 N N . PHE A 1 167 ? 7.391 6.109 5.375 1 91.88 167 PHE A N 1
ATOM 1341 C CA . PHE A 1 167 ? 8.727 5.906 5.914 1 91.88 167 PHE A CA 1
ATOM 1342 C C . PHE A 1 167 ? 9.789 6.305 4.895 1 91.88 167 PHE A C 1
ATOM 1344 O O . PHE A 1 167 ? 9.469 6.602 3.742 1 91.88 167 PHE A O 1
ATOM 1351 N N . PRO A 1 168 ? 11.039 6.324 5.332 1 92.19 168 PRO A N 1
ATOM 1352 C CA . PRO A 1 168 ? 12.094 6.793 4.426 1 92.19 168 PRO A CA 1
ATOM 1353 C C . PRO A 1 168 ? 12.164 5.984 3.133 1 92.19 168 PRO A C 1
ATOM 1355 O O . PRO A 1 168 ? 12.523 6.52 2.082 1 92.19 168 PRO A O 1
ATOM 1358 N N . GLU A 1 169 ? 11.773 4.738 3.16 1 89.38 169 GLU A N 1
ATOM 1359 C CA . GLU A 1 169 ? 11.836 3.881 1.979 1 89.38 169 GLU A CA 1
ATOM 1360 C C . GLU A 1 169 ? 10.656 4.141 1.043 1 89.38 169 GLU A C 1
ATOM 1362 O O . GLU A 1 169 ? 10.664 3.693 -0.106 1 89.38 169 GLU A O 1
ATOM 1367 N N . ASP A 1 170 ? 9.664 4.852 1.589 1 92.62 170 ASP A N 1
ATOM 1368 C CA . ASP A 1 170 ? 8.438 5.098 0.845 1 92.62 170 ASP A CA 1
ATOM 1369 C C . ASP A 1 170 ? 8.461 6.473 0.182 1 92.62 170 ASP A C 1
ATOM 1371 O O . ASP A 1 170 ? 8.016 7.461 0.774 1 92.62 170 ASP A O 1
ATOM 1375 N N . LEU A 1 171 ? 8.953 6.473 -1.028 1 95.5 171 LEU A N 1
ATOM 1376 C CA . LEU A 1 171 ? 8.805 7.711 -1.784 1 95.5 171 LEU A CA 1
ATOM 1377 C C . LEU A 1 171 ? 7.352 7.949 -2.17 1 95.5 171 LEU A C 1
ATOM 1379 O O . LEU A 1 171 ? 6.602 6.996 -2.396 1 95.5 171 LEU A O 1
ATOM 1383 N N . HIS A 1 172 ? 6.98 9.188 -2.16 1 97.44 172 HIS A N 1
ATOM 1384 C CA . HIS A 1 172 ? 5.582 9.508 -2.424 1 97.44 172 HIS A CA 1
ATOM 1385 C C . HIS A 1 172 ? 5.457 10.766 -3.277 1 97.44 172 HIS A C 1
ATOM 1387 O O . HIS A 1 172 ? 6.281 11.68 -3.172 1 97.44 172 HIS A O 1
ATOM 1393 N N . ARG A 1 173 ? 4.566 10.781 -4.176 1 98.06 173 ARG A N 1
ATOM 1394 C CA . ARG A 1 173 ? 4.184 11.906 -5.023 1 98.06 173 ARG A CA 1
ATOM 1395 C C . ARG A 1 173 ? 2.809 12.445 -4.629 1 98.06 173 ARG A C 1
ATOM 1397 O O . ARG A 1 173 ? 1.787 11.977 -5.141 1 98.06 173 ARG A O 1
ATOM 1404 N N . PRO A 1 174 ? 2.785 13.445 -3.732 1 98.25 174 PRO A N 1
ATOM 1405 C CA . PRO A 1 174 ? 1.503 13.953 -3.234 1 98.25 174 PRO A CA 1
ATOM 1406 C C . PRO A 1 174 ? 0.788 14.844 -4.246 1 98.25 174 PRO A C 1
ATOM 1408 O O . PRO A 1 174 ? 1.36 15.188 -5.281 1 98.25 174 PRO A O 1
ATOM 1411 N N . LEU A 1 175 ? -0.471 15.117 -3.982 1 98.5 175 LEU A N 1
ATOM 1412 C CA . LEU A 1 175 ? -1.271 16.141 -4.645 1 98.5 175 LEU A CA 1
ATOM 1413 C C . LEU A 1 175 ? -1.547 15.766 -6.098 1 98.5 175 LEU A C 1
ATOM 1415 O O . LEU A 1 175 ? -1.674 16.641 -6.957 1 98.5 175 LEU A O 1
ATOM 1419 N N . CYS A 1 176 ? -1.562 14.484 -6.363 1 98.25 176 CYS A N 1
ATOM 1420 C CA . CYS A 1 176 ? -1.98 14.055 -7.695 1 98.25 176 CYS A CA 1
ATOM 1421 C C . CYS A 1 176 ? -3.5 13.961 -7.785 1 98.25 176 CYS A C 1
ATOM 1423 O O . CYS A 1 176 ? -4.148 13.453 -6.871 1 98.25 176 CYS A O 1
ATOM 1425 N N . MET A 1 177 ? -4.016 14.398 -8.906 1 98 177 MET A N 1
ATOM 1426 C CA . MET A 1 177 ? -5.461 14.336 -9.117 1 98 177 MET A CA 1
ATOM 1427 C C . MET A 1 177 ? -5.891 12.938 -9.547 1 98 177 MET A C 1
ATOM 1429 O O . MET A 1 177 ? -5.078 12.164 -10.055 1 98 177 MET A O 1
ATOM 1433 N N . GLY A 1 178 ? -7.105 12.594 -9.266 1 94.88 178 GLY A N 1
ATOM 1434 C CA . GLY A 1 178 ? -7.727 11.383 -9.781 1 94.88 178 GLY A CA 1
ATOM 1435 C C . GLY A 1 178 ? -8.602 11.633 -10.992 1 94.88 178 GLY A C 1
ATOM 1436 O O . GLY A 1 178 ? -8.375 12.578 -11.742 1 94.88 178 GLY A O 1
ATOM 1437 N N . ALA A 1 179 ? -9.531 10.688 -11.195 1 91.19 179 ALA A N 1
ATOM 1438 C CA . ALA A 1 179 ? -10.391 10.695 -12.375 1 91.19 179 ALA A CA 1
ATOM 1439 C C . ALA A 1 179 ? -11.336 11.898 -12.359 1 91.19 179 ALA A C 1
ATOM 1441 O O . ALA A 1 179 ? -11.797 12.344 -13.414 1 91.19 179 ALA A O 1
ATOM 1442 N N . LYS A 1 180 ? -11.562 12.438 -11.258 1 93.5 180 LYS A N 1
ATOM 1443 C CA . LYS A 1 180 ? -12.5 13.555 -11.141 1 93.5 180 LYS A CA 1
ATOM 1444 C C . LYS A 1 180 ? -11.844 14.867 -11.547 1 93.5 180 LYS A C 1
ATOM 1446 O O . LYS A 1 180 ? -12.508 15.906 -11.641 1 93.5 180 LYS A O 1
ATOM 1451 N N . GLY A 1 181 ? -10.57 14.789 -11.711 1 96.19 181 GLY A N 1
ATOM 1452 C CA . GLY A 1 181 ? -9.852 16 -12.07 1 96.19 181 GLY A CA 1
ATOM 1453 C C . GLY A 1 181 ? -9.312 16.75 -10.875 1 96.19 181 GLY A C 1
ATOM 1454 O O . GLY A 1 181 ? -9.289 16.219 -9.758 1 96.19 181 GLY A O 1
ATOM 1455 N N . PRO A 1 182 ? -8.82 18.031 -11.133 1 98.06 182 PRO A N 1
ATOM 1456 C CA . PRO A 1 182 ? -8.258 18.828 -10.039 1 98.06 182 PRO A CA 1
ATOM 1457 C C . PRO A 1 182 ? -9.273 19.109 -8.938 1 98.06 182 PRO A C 1
ATOM 1459 O O . PRO A 1 182 ? -10.422 19.453 -9.227 1 98.06 182 PRO A O 1
ATOM 1462 N N . CYS A 1 183 ? -8.867 18.922 -7.75 1 97.12 183 CYS A N 1
ATOM 1463 C CA . CYS A 1 183 ? -9.695 19.156 -6.574 1 97.12 183 CYS A CA 1
ATOM 1464 C C . CYS A 1 183 ? -8.914 19.938 -5.516 1 97.12 183 CYS A C 1
ATOM 1466 O O . CYS A 1 183 ? -7.699 19.766 -5.383 1 97.12 183 CYS A O 1
ATOM 1468 N N . ARG A 1 184 ? -9.672 20.797 -4.84 1 97.94 184 ARG A N 1
ATOM 1469 C CA . ARG A 1 184 ? -9.109 21.406 -3.639 1 97.94 184 ARG A CA 1
ATOM 1470 C C . ARG A 1 184 ? -9.031 20.391 -2.5 1 97.94 184 ARG A C 1
ATOM 1472 O O . ARG A 1 184 ? -10.008 19.688 -2.223 1 97.94 184 ARG A O 1
ATOM 1479 N N . ILE A 1 185 ? -7.855 20.328 -1.883 1 98.38 185 ILE A N 1
ATOM 1480 C CA . ILE A 1 185 ? -7.746 19.406 -0.755 1 98.38 185 ILE A CA 1
ATOM 1481 C C . ILE A 1 185 ? -7.086 20.125 0.426 1 98.38 185 ILE A C 1
ATOM 1483 O O . ILE A 1 185 ? -6.312 21.062 0.239 1 98.38 185 ILE A O 1
ATOM 1487 N N . ARG A 1 186 ? -7.445 19.719 1.599 1 98.69 186 ARG A N 1
ATOM 1488 C CA . ARG A 1 186 ? -6.848 20.172 2.854 1 98.69 186 ARG A CA 1
ATOM 1489 C C . ARG A 1 186 ? -6.305 18.984 3.65 1 98.69 186 ARG A C 1
ATOM 1491 O O . ARG A 1 186 ? -7.02 18 3.873 1 98.69 186 ARG A O 1
ATOM 1498 N N . LYS A 1 187 ? -5.055 19.078 4.035 1 98.75 187 LYS A N 1
ATOM 1499 C CA . LYS A 1 187 ? -4.445 17.953 4.746 1 98.75 187 LYS A CA 1
ATOM 1500 C C . LYS A 1 187 ? -3.547 18.438 5.879 1 98.75 187 LYS A C 1
ATOM 1502 O O . LYS A 1 187 ? -3.125 19.594 5.891 1 98.75 187 LYS A O 1
ATOM 1507 N N . ALA A 1 188 ? -3.346 17.578 6.836 1 98.88 188 ALA A N 1
ATOM 1508 C CA . ALA A 1 188 ? -2.389 17.75 7.926 1 98.88 188 ALA A CA 1
ATOM 1509 C C . ALA A 1 188 ? -1.227 16.766 7.801 1 98.88 188 ALA A C 1
ATOM 1511 O O . ALA A 1 188 ? -1.436 15.578 7.586 1 98.88 188 ALA A O 1
ATOM 1512 N N . VAL A 1 189 ? 0.005 17.234 7.871 1 98.88 189 VAL A N 1
ATOM 1513 C CA . VAL A 1 189 ? 1.188 16.391 7.801 1 98.88 189 VAL A CA 1
ATOM 1514 C C . VAL A 1 189 ? 2.021 16.562 9.07 1 98.88 189 VAL A C 1
ATOM 1516 O O . VAL A 1 189 ? 2.479 17.656 9.375 1 98.88 189 VAL A O 1
ATOM 1519 N N . LEU A 1 190 ? 2.189 15.516 9.797 1 98.81 190 LEU A N 1
ATOM 1520 C CA . LEU A 1 190 ? 3.064 15.492 10.969 1 98.81 190 LEU A CA 1
ATOM 1521 C C . LEU A 1 190 ? 4.414 14.875 10.625 1 98.81 190 LEU A C 1
ATOM 1523 O O . LEU A 1 190 ? 4.477 13.828 9.984 1 98.81 190 LEU A O 1
ATOM 1527 N N . LYS A 1 191 ? 5.465 15.539 11.023 1 98.44 191 LYS A N 1
ATOM 1528 C CA . LYS A 1 191 ? 6.824 15.031 10.859 1 98.44 191 LYS A CA 1
ATOM 1529 C C . LYS A 1 191 ? 7.281 14.281 12.109 1 98.44 191 LYS A C 1
ATOM 1531 O O . LYS A 1 191 ? 7.648 14.898 13.109 1 98.44 191 LYS A O 1
ATOM 1536 N N . PHE A 1 192 ? 7.297 12.945 12.039 1 97.88 192 PHE A N 1
ATOM 1537 C CA . PHE A 1 192 ? 7.676 12.07 13.148 1 97.88 192 PHE A CA 1
ATOM 1538 C C . PHE A 1 192 ? 9.141 11.672 13.039 1 97.88 192 PHE A C 1
ATOM 1540 O O . PHE A 1 192 ? 9.547 11.055 12.055 1 97.88 192 PHE A O 1
ATOM 1547 N N . PRO A 1 193 ? 9.938 12 14.086 1 96.94 193 PRO A N 1
ATOM 1548 C CA . PRO A 1 193 ? 11.352 11.648 13.977 1 96.94 193 PRO A CA 1
ATOM 1549 C C . PRO A 1 193 ? 11.594 10.141 13.969 1 96.94 193 PRO A C 1
ATOM 1551 O O . PRO A 1 193 ? 11.062 9.422 14.82 1 96.94 193 PRO A O 1
ATOM 1554 N N . LEU A 1 194 ? 12.398 9.773 13.039 1 92.94 194 LEU A N 1
ATOM 1555 C CA . LEU A 1 194 ? 12.688 8.352 12.875 1 92.94 194 LEU A CA 1
ATOM 1556 C C . LEU A 1 194 ? 13.312 7.77 14.141 1 92.94 194 LEU A C 1
ATOM 1558 O O . LEU A 1 194 ? 13.062 6.613 14.484 1 92.94 194 LEU A O 1
ATOM 1562 N N . ASN A 1 195 ? 14.07 8.523 14.836 1 92.19 195 ASN A N 1
ATOM 1563 C CA . ASN A 1 195 ? 14.789 8.039 16.016 1 92.19 195 ASN A CA 1
ATOM 1564 C C . ASN A 1 195 ? 13.852 7.844 17.203 1 92.19 195 ASN A C 1
ATOM 1566 O O . ASN A 1 195 ? 14.273 7.379 18.25 1 92.19 195 ASN A O 1
ATOM 1570 N N . LYS A 1 196 ? 12.602 8.148 17.062 1 91.31 196 LYS A N 1
ATOM 1571 C CA . LYS A 1 196 ? 11.617 7.973 18.125 1 91.31 196 LYS A CA 1
ATOM 1572 C C . LYS A 1 196 ? 10.82 6.684 17.922 1 91.31 196 LYS A C 1
ATOM 1574 O O . LYS A 1 196 ? 9.953 6.359 18.734 1 91.31 196 LYS A O 1
ATOM 1579 N N . LEU A 1 197 ? 11.094 5.945 16.906 1 85.06 197 LEU A N 1
ATOM 1580 C CA . LEU A 1 197 ? 10.398 4.684 16.672 1 85.06 197 LEU A CA 1
ATOM 1581 C C . LEU A 1 197 ? 10.789 3.645 17.719 1 85.06 197 LEU A C 1
ATOM 1583 O O . LEU A 1 197 ? 11.945 3.586 18.141 1 85.06 197 LEU A O 1
ATOM 1587 N N . MET B 1 1 ? -41.75 -19.094 31.328 1 25.38 1 MET B N 1
ATOM 1588 C CA . MET B 1 1 ? -40.531 -18.562 31.938 1 25.38 1 MET B CA 1
ATOM 1589 C C . MET B 1 1 ? -39.688 -17.812 30.922 1 25.38 1 MET B C 1
ATOM 1591 O O . MET B 1 1 ? -39.312 -18.391 29.891 1 25.38 1 MET B O 1
ATOM 1595 N N . THR B 1 2 ? -39.812 -16.438 30.781 1 26.02 2 THR B N 1
ATOM 1596 C CA . THR B 1 2 ? -39.469 -15.57 29.656 1 26.02 2 THR B CA 1
ATOM 1597 C C . THR B 1 2 ? -37.969 -15.43 29.516 1 26.02 2 THR B C 1
ATOM 1599 O O . THR B 1 2 ? -37.281 -15.164 30.484 1 26.02 2 THR B O 1
ATOM 1602 N N . PRO B 1 3 ? -37.344 -16.062 28.516 1 28.2 3 PRO B N 1
ATOM 1603 C CA . PRO B 1 3 ? -35.906 -16.156 28.359 1 28.2 3 PRO B CA 1
ATOM 1604 C C . PRO B 1 3 ? -35.219 -14.781 28.344 1 28.2 3 PRO B C 1
ATOM 1606 O O . PRO B 1 3 ? -35.688 -13.867 27.656 1 28.2 3 PRO B O 1
ATOM 1609 N N . SER B 1 4 ? -34.688 -14.266 29.5 1 26.91 4 SER B N 1
ATOM 1610 C CA . SER B 1 4 ? -34.094 -12.977 29.812 1 26.91 4 SER B CA 1
ATOM 1611 C C . SER B 1 4 ? -32.906 -12.68 28.891 1 26.91 4 SER B C 1
ATOM 1613 O O . SER B 1 4 ? -32.094 -13.562 28.609 1 26.91 4 SER B O 1
ATOM 1615 N N . VAL B 1 5 ? -33.062 -11.688 28.047 1 27.39 5 VAL B N 1
ATOM 1616 C CA . VAL B 1 5 ? -32.188 -11.094 27.031 1 27.39 5 VAL B CA 1
ATOM 1617 C C . VAL B 1 5 ? -30.859 -10.703 27.672 1 27.39 5 VAL B C 1
ATOM 1619 O O . VAL B 1 5 ? -30.828 -10.086 28.734 1 27.39 5 VAL B O 1
ATOM 1622 N N . PRO B 1 6 ? -29.828 -11.445 27.359 1 26.23 6 PRO B N 1
ATOM 1623 C CA . PRO B 1 6 ? -28.547 -11.148 28.016 1 26.23 6 PRO B CA 1
ATOM 1624 C C . PRO B 1 6 ? -28.203 -9.656 27.984 1 26.23 6 PRO B C 1
ATOM 1626 O O . PRO B 1 6 ? -28.688 -8.93 27.109 1 26.23 6 PRO B O 1
ATOM 1629 N N . ALA B 1 7 ? -27.797 -8.984 29.078 1 23.52 7 ALA B N 1
ATOM 1630 C CA . ALA B 1 7 ? -27.391 -7.641 29.5 1 23.52 7 ALA B CA 1
ATOM 1631 C C . ALA B 1 7 ? -26.406 -7.016 28.516 1 23.52 7 ALA B C 1
ATOM 1633 O O . ALA B 1 7 ? -25.531 -7.699 27.984 1 23.52 7 ALA B O 1
ATOM 1634 N N . ASP B 1 8 ? -26.766 -5.961 27.812 1 23.42 8 ASP B N 1
ATOM 1635 C CA . ASP B 1 8 ? -26.141 -4.969 26.938 1 23.42 8 ASP B CA 1
ATOM 1636 C C . ASP B 1 8 ? -24.859 -4.418 27.562 1 23.42 8 ASP B C 1
ATOM 1638 O O . ASP B 1 8 ? -24.875 -3.906 28.672 1 23.42 8 ASP B O 1
ATOM 1642 N N . ILE B 1 9 ? -23.781 -5.102 27.469 1 23.02 9 ILE B N 1
ATOM 1643 C CA . ILE B 1 9 ? -22.547 -4.566 28.016 1 23.02 9 ILE B CA 1
ATOM 1644 C C . ILE B 1 9 ? -22.328 -3.139 27.516 1 23.02 9 ILE B C 1
ATOM 1646 O O . ILE B 1 9 ? -22.109 -2.922 26.328 1 23.02 9 ILE B O 1
ATOM 1650 N N . ILE B 1 10 ? -23.078 -2.135 27.969 1 24.05 10 ILE B N 1
ATOM 1651 C CA . ILE B 1 10 ? -22.891 -0.696 27.828 1 24.05 10 ILE B CA 1
ATOM 1652 C C . ILE B 1 10 ? -21.5 -0.31 28.344 1 24.05 10 ILE B C 1
ATOM 1654 O O . ILE B 1 10 ? -21.219 -0.463 29.531 1 24.05 10 ILE B O 1
ATOM 1658 N N . LEU B 1 11 ? -20.484 -0.581 27.625 1 21.97 11 LEU B N 1
ATOM 1659 C CA . LEU B 1 11 ? -19.234 0.007 28.094 1 21.97 11 LEU B CA 1
ATOM 1660 C C . LEU B 1 11 ? -19.359 1.52 28.234 1 21.97 11 LEU B C 1
ATOM 1662 O O . LEU B 1 11 ? -19.578 2.227 27.25 1 21.97 11 LEU B O 1
ATOM 1666 N N . LYS B 1 12 ? -19.859 1.991 29.297 1 23.7 12 LYS B N 1
ATOM 1667 C CA . LYS B 1 12 ? -19.984 3.35 29.812 1 23.7 12 LYS B CA 1
ATOM 1668 C C . LYS B 1 12 ? -18.609 4.027 29.906 1 23.7 12 LYS B C 1
ATOM 1670 O O . LYS B 1 12 ? -17.828 3.729 30.812 1 23.7 12 LYS B O 1
ATOM 1675 N N . PHE B 1 13 ? -17.906 4.391 28.781 1 23.78 13 PHE B N 1
ATOM 1676 C CA . PHE B 1 13 ? -16.812 5.332 29.016 1 23.78 13 PHE B CA 1
ATOM 1677 C C . PHE B 1 13 ? -17.359 6.66 29.531 1 23.78 13 PHE B C 1
ATOM 1679 O O . PHE B 1 13 ? -18.219 7.277 28.906 1 23.78 13 PHE B O 1
ATOM 1686 N N . TYR B 1 14 ? -17.453 6.953 30.766 1 25.45 14 TYR B N 1
ATOM 1687 C CA . TYR B 1 14 ? -17.828 8.109 31.578 1 25.45 14 TYR B CA 1
ATOM 1688 C C . TYR B 1 14 ? -16.984 9.32 31.219 1 25.45 14 TYR B C 1
ATOM 1690 O O . TYR B 1 14 ? -16.531 10.047 32.125 1 25.45 14 TYR B O 1
ATOM 1698 N N . ASN B 1 15 ? -16.219 9.617 30.234 1 24.78 15 ASN B N 1
ATOM 1699 C CA . ASN B 1 15 ? -15.602 10.93 30.438 1 24.78 15 ASN B CA 1
ATOM 1700 C C . ASN B 1 15 ? -16.656 12.039 30.484 1 24.78 15 ASN B C 1
ATOM 1702 O O . ASN B 1 15 ? -17.75 11.883 29.953 1 24.78 15 ASN B O 1
ATOM 1706 N N . SER B 1 16 ? -16.516 13.258 31.172 1 26 16 SER B N 1
ATOM 1707 C CA . SER B 1 16 ? -17.297 14.469 31.391 1 26 16 SER B CA 1
ATOM 1708 C C . SER B 1 16 ? -17.969 14.938 30.094 1 26 16 SER B C 1
ATOM 1710 O O . SER B 1 16 ? -17.672 14.414 29.016 1 26 16 SER B O 1
ATOM 1712 N N . GLY B 1 17 ? -18.125 16.375 29.844 1 25.64 17 GLY B N 1
ATOM 1713 C CA . GLY B 1 17 ? -19.047 17.203 29.094 1 25.64 17 GLY B CA 1
ATOM 1714 C C . GLY B 1 17 ? -19.062 16.891 27.609 1 25.64 17 GLY B C 1
ATOM 1715 O O . GLY B 1 17 ? -19.828 17.484 26.844 1 25.64 17 GLY B O 1
ATOM 1716 N N . TYR B 1 18 ? -17.875 16.75 26.969 1 25.95 18 TYR B N 1
ATOM 1717 C CA . TYR B 1 18 ? -17.812 17.062 25.547 1 25.95 18 TYR B CA 1
ATOM 1718 C C . TYR B 1 18 ? -18.672 16.094 24.734 1 25.95 18 TYR B C 1
ATOM 1720 O O . TYR B 1 18 ? -18.953 14.977 25.188 1 25.95 18 TYR B O 1
ATOM 1728 N N . ASN B 1 19 ? -19.266 16.688 23.562 1 24.61 19 ASN B N 1
ATOM 1729 C CA . ASN B 1 19 ? -20.234 16.188 22.594 1 24.61 19 ASN B CA 1
ATOM 1730 C C . ASN B 1 19 ? -19.953 14.742 22.188 1 24.61 19 ASN B C 1
ATOM 1732 O O . ASN B 1 19 ? -18.797 14.352 22.047 1 24.61 19 ASN B O 1
ATOM 1736 N N . LYS B 1 20 ? -20.938 13.836 22.375 1 25.3 20 LYS B N 1
ATOM 1737 C CA . LYS B 1 20 ? -21.234 12.43 22.125 1 25.3 20 LYS B CA 1
ATOM 1738 C C . LYS B 1 20 ? -20.844 12.031 20.703 1 25.3 20 LYS B C 1
ATOM 1740 O O . LYS B 1 20 ? -21.547 12.367 19.734 1 25.3 20 LYS B O 1
ATOM 1745 N N . VAL B 1 21 ? -19.609 12.211 20.281 1 22.44 21 VAL B N 1
ATOM 1746 C CA . VAL B 1 21 ? -19.391 11.609 18.969 1 22.44 21 VAL B CA 1
ATOM 1747 C C . VAL B 1 21 ? -19.859 10.156 18.984 1 22.44 21 VAL B C 1
ATOM 1749 O O . VAL B 1 21 ? -19.359 9.344 19.766 1 22.44 21 VAL B O 1
ATOM 1752 N N . ILE B 1 22 ? -21.141 9.984 18.766 1 22.78 22 ILE B N 1
ATOM 1753 C CA . ILE B 1 22 ? -21.75 8.68 18.531 1 22.78 22 ILE B CA 1
ATOM 1754 C C . ILE B 1 22 ? -20.859 7.848 17.625 1 22.78 22 ILE B C 1
ATOM 1756 O O . ILE B 1 22 ? -20.609 8.234 16.469 1 22.78 22 ILE B O 1
ATOM 1760 N N . LEU B 1 23 ? -19.969 7.227 18.172 1 22.56 23 LEU B N 1
ATOM 1761 C CA . LEU B 1 23 ? -19.25 6.195 17.438 1 22.56 23 LEU B CA 1
ATOM 1762 C C . LEU B 1 23 ? -20.234 5.266 16.719 1 22.56 23 LEU B C 1
ATOM 1764 O O . LEU B 1 23 ? -20.984 4.535 17.375 1 22.56 23 LEU B O 1
ATOM 1768 N N . ARG B 1 24 ? -20.891 5.816 15.758 1 23.42 24 ARG B N 1
ATOM 1769 C CA . ARG B 1 24 ? -21.719 4.918 14.961 1 23.42 24 ARG B CA 1
ATOM 1770 C C . ARG B 1 24 ? -21 3.596 14.703 1 23.42 24 ARG B C 1
ATOM 1772 O O . ARG B 1 24 ? -19.891 3.58 14.156 1 23.42 24 ARG B O 1
ATOM 1779 N N . GLN B 1 25 ? -21.234 2.713 15.523 1 23.05 25 GLN B N 1
ATOM 1780 C CA . GLN B 1 25 ? -20.984 1.311 15.211 1 23.05 25 GLN B CA 1
ATOM 1781 C C . GLN B 1 25 ? -21.516 0.945 13.828 1 23.05 25 GLN B C 1
ATOM 1783 O O . GLN B 1 25 ? -22.719 0.928 13.609 1 23.05 25 GLN B O 1
ATOM 1788 N N . VAL B 1 26 ? -21 1.503 12.836 1 26.05 26 VAL B N 1
ATOM 1789 C CA . VAL B 1 26 ? -21.484 0.958 11.57 1 26.05 26 VAL B CA 1
ATOM 1790 C C . VAL B 1 26 ? -21.625 -0.558 11.688 1 26.05 26 VAL B C 1
ATOM 1792 O O . VAL B 1 26 ? -20.656 -1.261 11.977 1 26.05 26 VAL B O 1
ATOM 1795 N N . CYS B 1 27 ? -22.812 -0.904 12.117 1 22.39 27 CYS B N 1
ATOM 1796 C CA . CYS B 1 27 ? -23.297 -2.275 11.992 1 22.39 27 CYS B CA 1
ATOM 1797 C C . CYS B 1 27 ? -23.016 -2.826 10.594 1 22.39 27 CYS B C 1
ATOM 1799 O O . CYS B 1 27 ? -23.734 -2.496 9.641 1 22.39 27 CYS B O 1
ATOM 1801 N N . VAL B 1 28 ? -21.766 -2.828 10.094 1 26.08 28 VAL B N 1
ATOM 1802 C CA . VAL B 1 28 ? -21.594 -3.715 8.953 1 26.08 28 VAL B CA 1
ATOM 1803 C C . VAL B 1 28 ? -22.438 -4.969 9.133 1 26.08 28 VAL B C 1
ATOM 1805 O O . VAL B 1 28 ? -22.359 -5.641 10.164 1 26.08 28 VAL B O 1
ATOM 1808 N N . ARG B 1 29 ? -23.531 -4.98 8.477 1 28.28 29 ARG B N 1
ATOM 1809 C CA . ARG B 1 29 ? -24.5 -6.082 8.398 1 28.28 29 ARG B CA 1
ATOM 1810 C C . ARG B 1 29 ? -23.797 -7.426 8.602 1 28.28 29 ARG B C 1
ATOM 1812 O O . ARG B 1 29 ? -22.578 -7.52 8.5 1 28.28 29 ARG B O 1
ATOM 1819 N N . GLU B 1 30 ? -24.547 -8.672 8.555 1 29.45 30 GLU B N 1
ATOM 1820 C CA . GLU B 1 30 ? -24.547 -10.102 8.844 1 29.45 30 GLU B CA 1
ATOM 1821 C C . GLU B 1 30 ? -23.391 -10.797 8.117 1 29.45 30 GLU B C 1
ATOM 1823 O O . GLU B 1 30 ? -23.094 -11.961 8.398 1 29.45 30 GLU B O 1
ATOM 1828 N N . SER B 1 31 ? -23.078 -10.523 6.887 1 31.12 31 SER B N 1
ATOM 1829 C CA . SER B 1 31 ? -22.125 -11.484 6.352 1 31.12 31 SER B CA 1
ATOM 1830 C C . SER B 1 31 ? -20.766 -11.359 7.047 1 31.12 31 SER B C 1
ATOM 1832 O O . SER B 1 31 ? -20.234 -10.258 7.199 1 31.12 31 SER B O 1
ATOM 1834 N N . ALA B 1 32 ? -20.453 -12.258 8.047 1 33.34 32 ALA B N 1
ATOM 1835 C CA . ALA B 1 32 ? -19.422 -12.562 9.039 1 33.34 32 ALA B CA 1
ATOM 1836 C C . ALA B 1 32 ? -18.031 -12.344 8.469 1 33.34 32 ALA B C 1
ATOM 1838 O O . ALA B 1 32 ? -17.422 -13.258 7.898 1 33.34 32 ALA B O 1
ATOM 1839 N N . PHE B 1 33 ? -17.906 -11.492 7.504 1 35.25 33 PHE B N 1
ATOM 1840 C CA . PHE B 1 33 ? -16.469 -11.367 7.375 1 35.25 33 PHE B CA 1
ATOM 1841 C C . PHE B 1 33 ? -15.836 -10.945 8.695 1 35.25 33 PHE B C 1
ATOM 1843 O O . PHE B 1 33 ? -16.156 -9.875 9.234 1 35.25 33 PHE B O 1
ATOM 1850 N N . PHE B 1 34 ? -15.625 -11.867 9.641 1 38.16 34 PHE B N 1
ATOM 1851 C CA . PHE B 1 34 ? -15.008 -11.648 10.945 1 38.16 34 PHE B CA 1
ATOM 1852 C C . PHE B 1 34 ? -13.609 -11.055 10.789 1 38.16 34 PHE B C 1
ATOM 1854 O O . PHE B 1 34 ? -12.766 -11.617 10.086 1 38.16 34 PHE B O 1
ATOM 1861 N N . ILE B 1 35 ? -13.484 -9.781 10.875 1 41.12 35 ILE B N 1
ATOM 1862 C CA . ILE B 1 35 ? -12.148 -9.203 10.922 1 41.12 35 ILE B CA 1
ATOM 1863 C C . ILE B 1 35 ? -11.523 -9.461 12.289 1 41.12 35 ILE B C 1
ATOM 1865 O O . ILE B 1 35 ? -12.078 -9.07 13.32 1 41.12 35 ILE B O 1
ATOM 1869 N N . HIS B 1 36 ? -10.805 -10.461 12.453 1 37.59 36 HIS B N 1
ATOM 1870 C CA . HIS B 1 36 ? -10.062 -10.727 13.68 1 37.59 36 HIS B CA 1
ATOM 1871 C C . HIS B 1 36 ? -9.141 -9.562 14.031 1 37.59 36 HIS B C 1
ATOM 1873 O O . HIS B 1 36 ? -8.453 -9.031 13.156 1 37.59 36 HIS B O 1
ATOM 1879 N N . ALA B 1 37 ? -9.438 -8.82 14.977 1 38.06 37 ALA B N 1
ATOM 1880 C CA . ALA B 1 37 ? -8.641 -7.758 15.57 1 38.06 37 ALA B CA 1
ATOM 1881 C C . ALA B 1 37 ? -7.188 -8.188 15.75 1 38.06 37 ALA B C 1
ATOM 1883 O O . ALA B 1 37 ? -6.762 -8.516 16.859 1 38.06 37 ALA B O 1
ATOM 1884 N N . ASN B 1 38 ? -6.691 -9.172 15.227 1 39.34 38 ASN B N 1
ATOM 1885 C CA . ASN B 1 38 ? -5.285 -9.445 15.492 1 39.34 38 ASN B CA 1
ATOM 1886 C C . ASN B 1 38 ? -4.383 -8.352 14.922 1 39.34 38 ASN B C 1
ATOM 1888 O O . ASN B 1 38 ? -4.836 -7.523 14.133 1 39.34 38 ASN B O 1
ATOM 1892 N N . LYS B 1 39 ? -3.045 -8.539 15.164 1 46.59 39 LYS B N 1
ATOM 1893 C CA . LYS B 1 39 ? -1.813 -7.855 14.773 1 46.59 39 LYS B CA 1
ATOM 1894 C C . LYS B 1 39 ? -1.853 -7.453 13.297 1 46.59 39 LYS B C 1
ATOM 1896 O O . LYS B 1 39 ? -1.399 -8.203 12.43 1 46.59 39 LYS B O 1
ATOM 1901 N N . GLU B 1 40 ? -2.98 -6.969 12.891 1 46.91 40 GLU B N 1
ATOM 1902 C CA . GLU B 1 40 ? -3.535 -6.828 11.547 1 46.91 40 GLU B CA 1
ATOM 1903 C C . GLU B 1 40 ? -2.697 -5.875 10.703 1 46.91 40 GLU B C 1
ATOM 1905 O O . GLU B 1 40 ? -2.467 -4.73 11.094 1 46.91 40 GLU B O 1
ATOM 1910 N N . ILE B 1 41 ? -1.731 -6.535 10.102 1 53.38 41 ILE B N 1
ATOM 1911 C CA . ILE B 1 41 ? -0.877 -5.938 9.086 1 53.38 41 ILE B CA 1
ATOM 1912 C C . ILE B 1 41 ? -1.699 -5.641 7.832 1 53.38 41 ILE B C 1
ATOM 1914 O O . ILE B 1 41 ? -2.65 -6.359 7.52 1 53.38 41 ILE B O 1
ATOM 1918 N N . LYS B 1 42 ? -1.65 -4.465 7.34 1 68.62 42 LYS B N 1
ATOM 1919 C CA . LYS B 1 42 ? -2.193 -4.035 6.055 1 68.62 42 LYS B CA 1
ATOM 1920 C C . LYS B 1 42 ? -1.304 -4.492 4.902 1 68.62 42 LYS B C 1
ATOM 1922 O O . LYS B 1 42 ? -0.206 -5.004 5.125 1 68.62 42 LYS B O 1
ATOM 1927 N N . MET B 1 43 ? -1.821 -4.375 3.791 1 84.19 43 MET B N 1
ATOM 1928 C CA . MET B 1 43 ? -1.207 -4.84 2.551 1 84.19 43 MET B CA 1
ATOM 1929 C C . MET B 1 43 ? 0.255 -4.414 2.475 1 84.19 43 MET B C 1
ATOM 1931 O O . MET B 1 43 ? 0.585 -3.258 2.746 1 84.19 43 MET B O 1
ATOM 1935 N N . ILE B 1 44 ? 1.126 -5.422 2.236 1 89.88 44 ILE B N 1
ATOM 1936 C CA . ILE B 1 44 ? 2.559 -5.18 2.1 1 89.88 44 ILE B CA 1
ATOM 1937 C C . ILE B 1 44 ? 2.986 -5.422 0.653 1 89.88 44 ILE B C 1
ATOM 1939 O O . ILE B 1 44 ? 2.676 -6.461 0.073 1 89.88 44 ILE B O 1
ATOM 1943 N N . ILE B 1 45 ? 3.555 -4.438 0.054 1 92.81 45 ILE B N 1
ATOM 1944 C CA . ILE B 1 45 ? 4.109 -4.531 -1.291 1 92.81 45 ILE B CA 1
ATOM 1945 C C . ILE B 1 45 ? 5.625 -4.348 -1.238 1 92.81 45 ILE B C 1
ATOM 1947 O O . ILE B 1 45 ? 6.125 -3.445 -0.564 1 92.81 45 ILE B O 1
ATOM 1951 N N . GLY B 1 46 ? 6.34 -5.27 -1.935 1 91.69 46 GLY B N 1
ATOM 1952 C CA . GLY B 1 46 ? 7.785 -5.148 -1.892 1 91.69 46 GLY B CA 1
ATOM 1953 C C . GLY B 1 46 ? 8.477 -5.816 -3.066 1 91.69 46 GLY B C 1
ATOM 1954 O O . GLY B 1 46 ? 7.816 -6.27 -4.004 1 91.69 46 GLY B O 1
ATOM 1955 N N . ASN B 1 47 ? 9.758 -5.699 -3.025 1 93.12 47 ASN B N 1
ATOM 1956 C CA . ASN B 1 47 ? 10.656 -6.324 -3.988 1 93.12 47 ASN B CA 1
ATOM 1957 C C . ASN B 1 47 ? 11.523 -7.395 -3.332 1 93.12 47 ASN B C 1
ATOM 1959 O O . ASN B 1 47 ? 12.172 -7.141 -2.314 1 93.12 47 ASN B O 1
ATOM 1963 N N . ALA B 1 48 ? 11.562 -8.547 -3.947 1 95 48 ALA B N 1
ATOM 1964 C CA . ALA B 1 48 ? 12.234 -9.703 -3.363 1 95 48 ALA B CA 1
ATOM 1965 C C . ALA B 1 48 ? 13.742 -9.477 -3.275 1 95 48 ALA B C 1
ATOM 1967 O O . ALA B 1 48 ? 14.43 -10.141 -2.496 1 95 48 ALA B O 1
ATOM 1968 N N . GLU B 1 49 ? 14.305 -8.57 -4.051 1 93.5 49 GLU B N 1
ATOM 1969 C CA . GLU B 1 49 ? 15.719 -8.234 -3.979 1 93.5 49 GLU B CA 1
ATOM 1970 C C . GLU B 1 49 ? 16.062 -7.594 -2.639 1 93.5 49 GLU B C 1
ATOM 1972 O O . GLU B 1 49 ? 17.234 -7.547 -2.252 1 93.5 49 GLU B O 1
ATOM 1977 N N . HIS B 1 50 ? 15.07 -7.109 -1.965 1 90.31 50 HIS B N 1
ATOM 1978 C CA . HIS B 1 50 ? 15.297 -6.43 -0.693 1 90.31 50 HIS B CA 1
ATOM 1979 C C . HIS B 1 50 ? 14.461 -7.059 0.42 1 90.31 50 HIS B C 1
ATOM 1981 O O . HIS B 1 50 ? 13.945 -6.352 1.289 1 90.31 50 HIS B O 1
ATOM 1987 N N . LEU B 1 51 ? 14.312 -8.297 0.421 1 91.31 51 LEU B N 1
ATOM 1988 C CA . LEU B 1 51 ? 13.445 -9.031 1.339 1 91.31 51 LEU B CA 1
ATOM 1989 C C . LEU B 1 51 ? 13.828 -8.758 2.787 1 91.31 51 LEU B C 1
ATOM 1991 O O . LEU B 1 51 ? 12.961 -8.703 3.664 1 91.31 51 LEU B O 1
ATOM 1995 N N . SER B 1 52 ? 15.094 -8.578 3.037 1 88.88 52 SER B N 1
ATOM 1996 C CA . SER B 1 52 ? 15.562 -8.406 4.41 1 88.88 52 SER B CA 1
ATOM 1997 C C . SER B 1 52 ? 14.93 -7.184 5.062 1 88.88 52 SER B C 1
ATOM 1999 O O . SER B 1 52 ? 14.758 -7.141 6.285 1 88.88 52 SER B O 1
ATOM 2001 N N . ALA B 1 53 ? 14.523 -6.262 4.266 1 83.62 53 ALA B N 1
ATOM 2002 C CA . ALA B 1 53 ? 13.914 -5.035 4.773 1 83.62 53 ALA B CA 1
ATOM 2003 C C . ALA B 1 53 ? 12.539 -5.312 5.371 1 83.62 53 ALA B C 1
ATOM 2005 O O . ALA B 1 53 ? 12.008 -4.488 6.121 1 83.62 53 ALA B O 1
ATOM 2006 N N . TYR B 1 54 ? 11.992 -6.445 5.105 1 85.88 54 TYR B N 1
ATOM 2007 C CA . TYR B 1 54 ? 10.633 -6.746 5.543 1 85.88 54 TYR B CA 1
ATOM 2008 C C . TYR B 1 54 ? 10.641 -7.742 6.699 1 85.88 54 TYR B C 1
ATOM 2010 O O . TYR B 1 54 ? 9.586 -8.07 7.25 1 85.88 54 TYR B O 1
ATOM 2018 N N . LYS B 1 55 ? 11.766 -8.164 7.125 1 86.81 55 LYS B N 1
ATOM 2019 C CA . LYS B 1 55 ? 11.891 -9.242 8.109 1 86.81 55 LYS B CA 1
ATOM 2020 C C . LYS B 1 55 ? 11.266 -8.844 9.438 1 86.81 55 LYS B C 1
ATOM 2022 O O . LYS B 1 55 ? 10.586 -9.656 10.078 1 86.81 55 LYS B O 1
ATOM 2027 N N . ALA B 1 56 ? 11.43 -7.641 9.812 1 79.75 56 ALA B N 1
ATOM 2028 C CA . ALA B 1 56 ? 10.969 -7.195 11.125 1 79.75 56 ALA B CA 1
ATOM 2029 C C . ALA B 1 56 ? 9.453 -7.043 11.148 1 79.75 56 ALA B C 1
ATOM 2031 O O . ALA B 1 56 ? 8.828 -7.082 12.211 1 79.75 56 ALA B O 1
ATOM 2032 N N . GLN B 1 57 ? 8.859 -6.914 10.031 1 79.75 57 GLN B N 1
ATOM 2033 C CA . GLN B 1 57 ? 7.426 -6.641 9.945 1 79.75 57 GLN B CA 1
ATOM 2034 C C . GLN B 1 57 ? 6.625 -7.934 9.812 1 79.75 57 GLN B C 1
ATOM 2036 O O . GLN B 1 57 ? 5.418 -7.949 10.062 1 79.75 57 GLN B O 1
ATOM 2041 N N . LEU B 1 58 ? 7.289 -8.898 9.406 1 86.5 58 LEU B N 1
ATOM 2042 C CA . LEU B 1 58 ? 6.582 -10.141 9.133 1 86.5 58 LEU B CA 1
ATOM 2043 C C . LEU B 1 58 ? 6.883 -11.188 10.203 1 86.5 58 LEU B C 1
ATOM 2045 O O . LEU B 1 58 ? 7.961 -11.18 10.797 1 86.5 58 LEU B O 1
ATOM 2049 N N . SER B 1 59 ? 5.848 -12.062 10.469 1 89.06 59 SER B N 1
ATOM 2050 C CA . SER B 1 59 ? 6.145 -13.219 11.305 1 89.06 59 SER B CA 1
ATOM 2051 C C . SER B 1 59 ? 7.25 -14.07 10.695 1 89.06 59 SER B C 1
ATOM 2053 O O . SER B 1 59 ? 7.453 -14.062 9.484 1 89.06 59 SER B O 1
ATOM 2055 N N . GLU B 1 60 ? 7.918 -14.812 11.523 1 93.5 60 GLU B N 1
ATOM 2056 C CA . GLU B 1 60 ? 9.016 -15.656 11.07 1 93.5 60 GLU B CA 1
ATOM 2057 C C . GLU B 1 60 ? 8.555 -16.625 9.992 1 93.5 60 GLU B C 1
ATOM 2059 O O . GLU B 1 60 ? 9.227 -16.797 8.969 1 93.5 60 GLU B O 1
ATOM 2064 N N . GLU B 1 61 ? 7.391 -17.203 10.203 1 96.31 61 GLU B N 1
ATOM 2065 C CA . GLU B 1 61 ? 6.887 -18.219 9.273 1 96.31 61 GLU B CA 1
ATOM 2066 C C . GLU B 1 61 ? 6.496 -17.594 7.941 1 96.31 61 GLU B C 1
ATOM 2068 O O . GLU B 1 61 ? 6.809 -18.125 6.879 1 96.31 61 GLU B O 1
ATOM 2073 N N . LEU B 1 62 ? 5.836 -16.5 8.031 1 94.69 62 LEU B N 1
ATOM 2074 C CA . LEU B 1 62 ? 5.441 -15.805 6.809 1 94.69 62 LEU B CA 1
ATOM 2075 C C . LEU B 1 62 ? 6.668 -15.344 6.027 1 94.69 62 LEU B C 1
ATOM 2077 O O . LEU B 1 62 ? 6.73 -15.508 4.809 1 94.69 62 LEU B O 1
ATOM 2081 N N . TYR B 1 63 ? 7.625 -14.812 6.75 1 94.38 63 TYR B N 1
ATOM 2082 C CA . TYR B 1 63 ? 8.867 -14.367 6.121 1 94.38 63 TYR B CA 1
ATOM 2083 C C . TYR B 1 63 ? 9.594 -15.539 5.469 1 94.38 63 TYR B C 1
ATOM 2085 O O . TYR B 1 63 ? 10.086 -15.422 4.348 1 94.38 63 TYR B O 1
ATOM 2093 N N . ASP B 1 64 ? 9.664 -16.625 6.176 1 97.56 64 ASP B N 1
ATOM 2094 C CA . ASP B 1 64 ? 10.312 -17.812 5.652 1 97.56 64 ASP B CA 1
ATOM 2095 C C . ASP B 1 64 ? 9.641 -18.297 4.367 1 97.56 64 ASP B C 1
ATOM 2097 O O . ASP B 1 64 ? 10.32 -18.656 3.406 1 97.56 64 ASP B O 1
ATOM 2101 N N . CYS B 1 65 ? 8.344 -18.281 4.312 1 98.31 65 CYS B N 1
ATOM 2102 C CA . CYS B 1 65 ? 7.609 -18.641 3.109 1 98.31 65 CYS B CA 1
ATOM 2103 C C . CYS B 1 65 ? 7.961 -17.719 1.948 1 98.31 65 CYS B C 1
ATOM 2105 O O . CYS B 1 65 ? 8.203 -18.188 0.832 1 98.31 65 CYS B O 1
ATOM 2107 N N . LEU B 1 66 ? 7.988 -16.469 2.268 1 97.38 66 LEU B N 1
ATOM 2108 C CA . LEU B 1 66 ? 8.297 -15.484 1.237 1 97.38 66 LEU B CA 1
ATOM 2109 C C . LEU B 1 66 ? 9.711 -15.688 0.699 1 97.38 66 LEU B C 1
ATOM 2111 O O . LEU B 1 66 ? 9.93 -15.633 -0.513 1 97.38 66 LEU B O 1
ATOM 2115 N N . GLU B 1 67 ? 10.656 -15.914 1.536 1 98.06 67 GLU B N 1
ATOM 2116 C CA . GLU B 1 67 ? 12.039 -16.172 1.131 1 98.06 67 GLU B CA 1
ATOM 2117 C C . GLU B 1 67 ? 12.117 -17.406 0.232 1 98.06 67 GLU B C 1
ATOM 2119 O O . GLU B 1 67 ? 12.797 -17.391 -0.798 1 98.06 67 GLU B O 1
ATOM 2124 N N . LYS B 1 68 ? 11.438 -18.422 0.617 1 98.69 68 LYS B N 1
ATOM 2125 C CA . LYS B 1 68 ? 11.453 -19.672 -0.15 1 98.69 68 LYS B CA 1
ATOM 2126 C C . LYS B 1 68 ? 10.75 -19.5 -1.491 1 98.69 68 LYS B C 1
ATOM 2128 O O . LYS B 1 68 ? 11.164 -20.078 -2.496 1 98.69 68 LYS B O 1
ATOM 2133 N N . MET B 1 69 ? 9.703 -18.719 -1.501 1 98.69 69 MET B N 1
ATOM 2134 C CA . MET B 1 69 ? 9.047 -18.438 -2.773 1 98.69 69 MET B CA 1
ATOM 2135 C C . MET B 1 69 ? 10.008 -17.734 -3.734 1 98.69 69 MET B C 1
ATOM 2137 O O . MET B 1 69 ? 10.102 -18.109 -4.906 1 98.69 69 MET B O 1
ATOM 2141 N N . ALA B 1 70 ? 10.672 -16.75 -3.242 1 98.12 70 ALA B N 1
ATOM 2142 C CA . ALA B 1 70 ? 11.578 -15.953 -4.062 1 98.12 70 ALA B CA 1
ATOM 2143 C C . ALA B 1 70 ? 12.727 -16.812 -4.598 1 98.12 70 ALA B C 1
ATOM 2145 O O . ALA B 1 70 ? 13.25 -16.547 -5.68 1 98.12 70 ALA B O 1
ATOM 2146 N N . ALA B 1 71 ? 13.055 -17.844 -3.904 1 98 71 ALA B N 1
ATOM 2147 C CA . ALA B 1 71 ? 14.203 -18.672 -4.254 1 98 71 ALA B CA 1
ATOM 2148 C C . ALA B 1 71 ? 13.766 -19.969 -4.938 1 98 71 ALA B C 1
ATOM 2150 O O . ALA B 1 71 ? 14.594 -20.781 -5.324 1 98 71 ALA B O 1
ATOM 2151 N N . TYR B 1 72 ? 12.523 -20.188 -5.148 1 98.06 72 TYR B N 1
ATOM 2152 C CA . TYR B 1 72 ? 11.969 -21.484 -5.516 1 98.06 72 TYR B CA 1
ATOM 2153 C C . TYR B 1 72 ? 12.367 -21.875 -6.934 1 98.06 72 TYR B C 1
ATOM 2155 O O . TYR B 1 72 ? 12.492 -23.062 -7.25 1 98.06 72 TYR B O 1
ATOM 2163 N N . GLY B 1 73 ? 12.602 -20.938 -7.793 1 97.94 73 GLY B N 1
ATOM 2164 C CA . GLY B 1 73 ? 12.883 -21.203 -9.195 1 97.94 73 GLY B CA 1
ATOM 2165 C C . GLY B 1 73 ? 11.641 -21.469 -10.016 1 97.94 73 GLY B C 1
ATOM 2166 O O . GLY B 1 73 ? 11.633 -22.359 -10.867 1 97.94 73 GLY B O 1
ATOM 2167 N N . PHE B 1 74 ? 10.633 -20.719 -9.773 1 98.31 74 PHE B N 1
ATOM 2168 C CA . PHE B 1 74 ? 9.367 -20.922 -10.461 1 98.31 74 PHE B CA 1
ATOM 2169 C C . PHE B 1 74 ? 9.523 -20.703 -11.961 1 98.31 74 PHE B C 1
ATOM 2171 O O . PHE B 1 74 ? 8.727 -21.219 -12.758 1 98.31 74 PHE B O 1
ATOM 2178 N N . GLU B 1 75 ? 10.438 -19.922 -12.375 1 96.5 75 GLU B N 1
ATOM 2179 C CA . GLU B 1 75 ? 10.648 -19.594 -13.789 1 96.5 75 GLU B CA 1
ATOM 2180 C C . GLU B 1 75 ? 10.914 -20.859 -14.602 1 96.5 75 GLU B C 1
ATOM 2182 O O . GLU B 1 75 ? 10.617 -20.906 -15.797 1 96.5 75 GLU B O 1
ATOM 2187 N N . ASP B 1 76 ? 11.367 -21.891 -13.953 1 96.81 76 ASP B N 1
ATOM 2188 C CA . ASP B 1 76 ? 11.773 -23.094 -14.648 1 96.81 76 ASP B CA 1
ATOM 2189 C C . ASP B 1 76 ? 10.766 -24.219 -14.43 1 96.81 76 ASP B C 1
ATOM 2191 O O . ASP B 1 76 ? 11.016 -25.375 -14.789 1 96.81 76 ASP B O 1
ATOM 2195 N N . LEU B 1 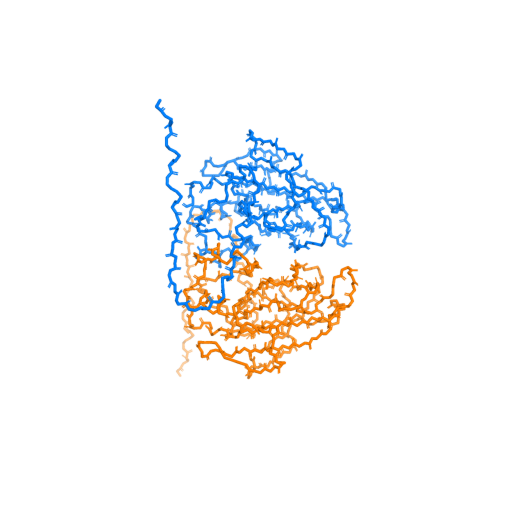77 ? 9.695 -23.984 -13.812 1 97.75 77 LEU B N 1
ATOM 2196 C CA . LEU B 1 77 ? 8.695 -24.984 -13.5 1 97.75 77 LEU B CA 1
ATOM 2197 C C . LEU B 1 77 ? 7.41 -24.734 -14.289 1 97.75 77 LEU B C 1
ATOM 2199 O O . LEU B 1 77 ? 7.09 -23.594 -14.617 1 97.75 77 LEU B O 1
ATOM 2203 N N . PRO B 1 78 ? 6.695 -25.781 -14.594 1 98.06 78 PRO B N 1
ATOM 2204 C CA . PRO B 1 78 ? 5.398 -25.578 -15.234 1 98.06 78 PRO B CA 1
ATOM 2205 C C . PRO B 1 78 ? 4.348 -25.016 -14.281 1 98.06 78 PRO B C 1
ATOM 2207 O O . PRO B 1 78 ? 4.508 -25.094 -13.062 1 98.06 78 PRO B O 1
ATOM 2210 N N . ASP B 1 79 ? 3.311 -24.484 -14.922 1 98.62 79 ASP B N 1
ATOM 2211 C CA . ASP B 1 79 ? 2.145 -24.125 -14.117 1 98.62 79 ASP B CA 1
ATOM 2212 C C . ASP B 1 79 ? 1.633 -25.328 -13.336 1 98.62 79 ASP B C 1
ATOM 2214 O O . ASP B 1 79 ? 1.732 -26.469 -13.797 1 98.62 79 ASP B O 1
ATOM 2218 N N . GLY B 1 80 ? 1.105 -25.062 -12.117 1 98.44 80 GLY B N 1
ATOM 2219 C CA . GLY B 1 80 ? 0.609 -26.172 -11.312 1 98.44 80 GLY B CA 1
ATOM 2220 C C . GLY B 1 80 ? 0.576 -25.859 -9.828 1 98.44 80 GLY B C 1
ATOM 2221 O O . GLY B 1 80 ? 0.582 -24.688 -9.438 1 98.44 80 GLY B O 1
ATOM 2222 N N . LYS B 1 81 ? 0.371 -26.922 -9.078 1 98.44 81 LYS B N 1
ATOM 2223 C CA . LYS B 1 81 ? 0.294 -26.828 -7.621 1 98.44 81 LYS B CA 1
ATOM 2224 C C . LYS B 1 81 ? 1.589 -27.312 -6.973 1 98.44 81 LYS B C 1
ATOM 2226 O O . LYS B 1 81 ? 2.135 -28.344 -7.352 1 98.44 81 LYS B O 1
ATOM 2231 N N . TYR B 1 82 ? 2.045 -26.5 -6.117 1 98.56 82 TYR B N 1
ATOM 2232 C CA . TYR B 1 82 ? 3.25 -26.781 -5.344 1 98.56 82 TYR B CA 1
ATOM 2233 C C . TYR B 1 82 ? 3.008 -26.578 -3.855 1 98.56 82 TYR B C 1
ATOM 2235 O O . TYR B 1 82 ? 1.871 -26.344 -3.432 1 98.56 82 TYR B O 1
ATOM 2243 N N . GLU B 1 83 ? 4.105 -26.797 -3.059 1 98.56 83 GLU B N 1
ATOM 2244 C CA . GLU B 1 83 ? 4.012 -26.656 -1.608 1 98.56 83 GLU B CA 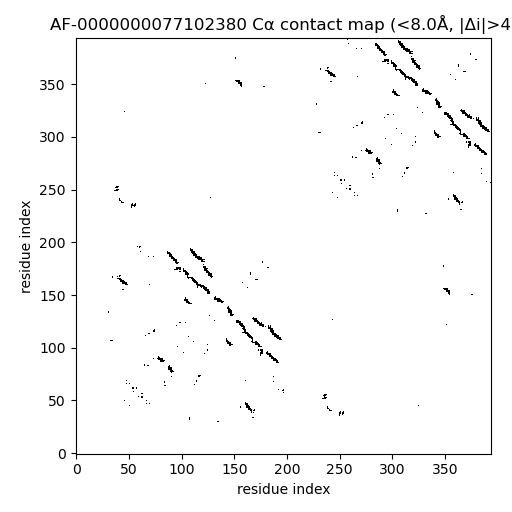1
ATOM 2245 C C . GLU B 1 83 ? 5.289 -26.047 -1.034 1 98.56 83 GLU B C 1
ATOM 2247 O O . GLU B 1 83 ? 6.395 -26.391 -1.454 1 98.56 83 GLU B O 1
ATOM 2252 N N . ILE B 1 84 ? 5.098 -25.172 -0.158 1 98.69 84 ILE B N 1
ATOM 2253 C CA . ILE B 1 84 ? 6.195 -24.594 0.617 1 98.69 84 ILE B CA 1
ATOM 2254 C C . ILE B 1 84 ? 5.852 -24.641 2.104 1 98.69 84 ILE B C 1
ATOM 2256 O O . ILE B 1 84 ? 4.84 -24.078 2.531 1 98.69 84 ILE B O 1
ATOM 2260 N N . ASN B 1 85 ? 6.602 -25.219 2.941 1 97.94 85 ASN B N 1
ATOM 2261 C CA . ASN B 1 85 ? 6.391 -25.359 4.379 1 97.94 85 ASN B CA 1
ATOM 2262 C C . ASN B 1 85 ? 5.027 -25.984 4.684 1 97.94 85 ASN B C 1
ATOM 2264 O O . ASN B 1 85 ? 4.383 -25.609 5.664 1 97.94 85 ASN B O 1
ATOM 2268 N N . GLY B 1 86 ? 4.566 -26.75 3.773 1 97.94 86 GLY B N 1
ATOM 2269 C CA . GLY B 1 86 ? 3.277 -27.391 3.967 1 97.94 86 GLY B CA 1
ATOM 2270 C C . GLY B 1 86 ? 2.113 -26.547 3.479 1 97.94 86 GLY B C 1
ATOM 2271 O O . GLY B 1 86 ? 0.957 -26.953 3.572 1 97.94 86 GLY B O 1
ATOM 2272 N N . TYR B 1 87 ? 2.385 -25.406 2.934 1 98.56 87 TYR B N 1
ATOM 2273 C CA . TYR B 1 87 ? 1.323 -24.531 2.443 1 98.56 87 TYR B CA 1
ATOM 2274 C C . TYR B 1 87 ? 1.212 -24.609 0.925 1 98.56 87 TYR B C 1
ATOM 2276 O O . TYR B 1 87 ? 2.225 -24.672 0.224 1 98.56 87 TYR B O 1
ATOM 2284 N N . LYS B 1 88 ? 0.037 -24.547 0.438 1 98.25 88 LYS B N 1
ATOM 2285 C CA . LYS B 1 88 ? -0.233 -24.672 -0.991 1 98.25 88 LYS B CA 1
ATOM 2286 C C . LYS B 1 88 ? 0.235 -23.438 -1.752 1 98.25 88 LYS B C 1
ATOM 2288 O O . LYS B 1 88 ? 0.03 -22.312 -1.299 1 98.25 88 LYS B O 1
ATOM 2293 N N . VAL B 1 89 ? 0.849 -23.703 -2.887 1 98.81 89 VAL B N 1
ATOM 2294 C CA . VAL B 1 89 ? 1.254 -22.656 -3.814 1 98.81 89 VAL B CA 1
ATOM 2295 C C . VAL B 1 89 ? 0.682 -22.938 -5.203 1 98.81 89 VAL B C 1
ATOM 2297 O O . VAL B 1 89 ? 0.885 -24.016 -5.754 1 98.81 89 VAL B O 1
ATOM 2300 N N . GLY B 1 90 ? -0.063 -22.031 -5.727 1 98.69 90 GLY B N 1
ATOM 2301 C CA . GLY B 1 90 ? -0.491 -22.094 -7.113 1 98.69 90 GLY B CA 1
ATOM 2302 C C . GLY B 1 90 ? 0.359 -21.25 -8.039 1 98.69 90 GLY B C 1
ATOM 2303 O O . GLY B 1 90 ? 0.601 -20.078 -7.77 1 98.69 90 GLY B O 1
ATOM 2304 N N . VAL B 1 91 ? 0.873 -21.875 -9.07 1 98.81 91 VAL B N 1
ATOM 2305 C CA . VAL B 1 91 ? 1.589 -21.141 -10.109 1 98.81 91 VAL B CA 1
ATOM 2306 C C . VAL B 1 91 ? 0.75 -21.109 -11.391 1 98.81 91 VAL B C 1
ATOM 2308 O O . VAL B 1 91 ? 0.316 -22.156 -11.883 1 98.81 91 VAL B O 1
ATOM 2311 N N . GLU B 1 92 ? 0.503 -19.891 -11.828 1 98.44 92 GLU B N 1
ATOM 2312 C CA . GLU B 1 92 ? -0.396 -19.766 -12.969 1 98.44 92 GLU B CA 1
ATOM 2313 C C . GLU B 1 92 ? 0.093 -18.688 -13.938 1 98.44 92 GLU B C 1
ATOM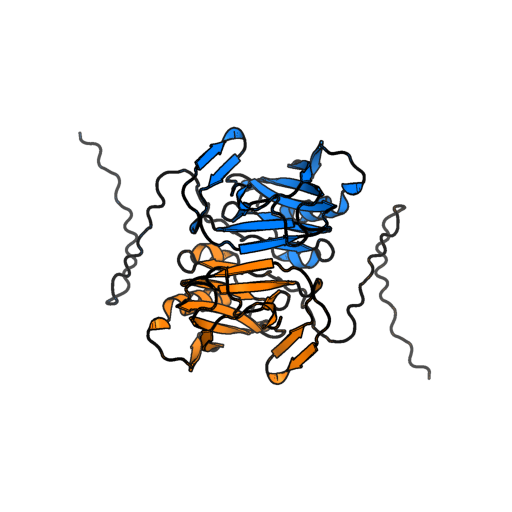 2315 O O . GLU B 1 92 ? 0.748 -17.734 -13.531 1 98.44 92 GLU B O 1
ATOM 2320 N N . THR B 1 93 ? -0.165 -18.938 -15.227 1 98.62 93 THR B N 1
ATOM 2321 C CA . THR B 1 93 ? 0.025 -17.969 -16.297 1 98.62 93 THR B CA 1
ATOM 2322 C C . THR B 1 93 ? -1.318 -17.422 -16.781 1 98.62 93 THR B C 1
ATOM 2324 O O . THR B 1 93 ? -2.252 -18.203 -17.016 1 98.62 93 THR B O 1
ATOM 2327 N N . SER B 1 94 ? -1.41 -16.109 -16.906 1 98.25 94 SER B N 1
ATOM 2328 C CA . SER B 1 94 ? -2.648 -15.453 -17.328 1 98.25 94 SER B CA 1
ATOM 2329 C C . SER B 1 94 ? -2.367 -14.188 -18.125 1 98.25 94 SER B C 1
ATOM 2331 O O . SER B 1 94 ? -1.21 -13.805 -18.312 1 98.25 94 SER B O 1
ATOM 2333 N N . MET B 1 95 ? -3.416 -13.625 -18.688 1 98.56 95 MET B N 1
ATOM 2334 C CA . MET B 1 95 ? -3.369 -12.312 -19.328 1 98.56 95 MET B CA 1
ATOM 2335 C C . MET B 1 95 ? -4.035 -11.258 -18.438 1 98.56 95 MET B C 1
ATOM 2337 O O . MET B 1 95 ? -5.082 -11.516 -17.844 1 98.56 95 MET B O 1
ATOM 2341 N N . THR B 1 96 ? -3.387 -10.102 -18.359 1 98.62 96 THR B N 1
ATOM 2342 C CA . THR B 1 96 ? -4.051 -9.016 -17.641 1 98.62 96 THR B CA 1
ATOM 2343 C C . THR B 1 96 ? -5.191 -8.445 -18.484 1 98.62 96 THR B C 1
ATOM 2345 O O . THR B 1 96 ? -5.207 -8.586 -19.703 1 98.62 96 THR B O 1
ATOM 2348 N N . GLU B 1 97 ? -6.148 -7.812 -17.844 1 98.5 97 GLU B N 1
ATOM 2349 C CA . GLU B 1 97 ? -7.336 -7.23 -18.453 1 98.5 97 GLU B CA 1
ATOM 2350 C C . GLU B 1 97 ? -7.652 -5.863 -17.844 1 98.5 97 GLU B C 1
ATOM 2352 O O . GLU B 1 97 ? -7.105 -5.5 -16.797 1 98.5 97 GLU B O 1
ATOM 2357 N N . PRO B 1 98 ? -8.469 -5.105 -18.609 1 97.44 98 PRO B N 1
ATOM 2358 C CA . PRO B 1 98 ? -8.938 -3.877 -17.969 1 97.44 98 PRO B CA 1
ATOM 2359 C C . PRO B 1 98 ? -9.578 -4.129 -16.594 1 97.44 98 PRO B C 1
ATOM 2361 O O . PRO B 1 98 ? -10.242 -5.152 -16.406 1 97.44 98 PRO B O 1
ATOM 2364 N N . ALA B 1 99 ? -9.406 -3.197 -15.75 1 96.5 99 ALA B N 1
ATOM 2365 C CA . ALA B 1 99 ? -9.844 -3.352 -14.367 1 96.5 99 ALA B CA 1
ATOM 2366 C C . ALA B 1 99 ? -11.336 -3.641 -14.289 1 96.5 99 ALA B C 1
ATOM 2368 O O . ALA B 1 99 ? -11.789 -4.375 -13.406 1 96.5 99 ALA B O 1
ATOM 2369 N N . ASP B 1 100 ? -12.125 -3.041 -15.156 1 95.25 100 ASP B N 1
ATOM 2370 C CA . ASP B 1 100 ? -13.578 -3.193 -15.078 1 95.25 100 ASP B CA 1
ATOM 2371 C C . ASP B 1 100 ? -14.008 -4.602 -15.484 1 95.25 100 ASP B C 1
ATOM 2373 O O . ASP B 1 100 ? -15.172 -4.965 -15.359 1 95.25 100 ASP B O 1
ATOM 2377 N N . LYS B 1 101 ? -13.086 -5.402 -15.984 1 96.88 101 LYS B N 1
ATOM 2378 C CA . LYS B 1 101 ? -13.352 -6.801 -16.312 1 96.88 101 LYS B CA 1
ATOM 2379 C C . LYS B 1 101 ? -12.836 -7.73 -15.227 1 96.88 101 LYS B C 1
ATOM 2381 O O . LYS B 1 101 ? -12.906 -8.953 -15.359 1 96.88 101 LYS B O 1
ATOM 2386 N N . ARG B 1 102 ? -12.312 -7.195 -14.172 1 97.5 102 ARG B N 1
ATOM 2387 C CA . ARG B 1 102 ? -11.781 -7.953 -13.047 1 97.5 102 ARG B CA 1
ATOM 2388 C C . ARG B 1 102 ? -12.602 -7.707 -11.781 1 97.5 102 ARG B C 1
ATOM 2390 O O . ARG B 1 102 ? -13.086 -6.594 -11.555 1 97.5 102 ARG B O 1
ATOM 2397 N N . LYS B 1 103 ? -12.633 -8.68 -10.945 1 97.25 103 LYS B N 1
ATOM 2398 C CA . LYS B 1 103 ? -13.445 -8.578 -9.734 1 97.25 103 LYS B CA 1
ATOM 2399 C C . LYS B 1 103 ? -12.578 -8.266 -8.516 1 97.25 103 LYS B C 1
ATOM 2401 O O . LYS B 1 103 ? -11.438 -8.734 -8.43 1 97.25 103 LYS B O 1
ATOM 2406 N N . LEU B 1 104 ? -13.133 -7.508 -7.648 1 97.69 104 LEU B N 1
ATOM 2407 C CA . LEU B 1 104 ? -12.539 -7.293 -6.336 1 97.69 104 LEU B CA 1
ATOM 2408 C C . LEU B 1 104 ? -12.789 -8.484 -5.422 1 97.69 104 LEU B C 1
ATOM 2410 O O . LEU B 1 104 ? -13.938 -8.898 -5.234 1 97.69 104 LEU B O 1
ATOM 2414 N N . GLU B 1 105 ? -11.758 -8.992 -4.824 1 98.19 105 GLU B N 1
ATOM 2415 C CA . GLU B 1 105 ? -11.906 -10.219 -4.047 1 98.19 105 GLU B CA 1
ATOM 2416 C C . GLU B 1 105 ? -11.203 -10.109 -2.701 1 98.19 105 GLU B C 1
ATOM 2418 O O . GLU B 1 105 ? -10.359 -9.234 -2.504 1 98.19 105 GLU B O 1
ATOM 2423 N N . GLY B 1 106 ? -11.531 -10.992 -1.8 1 96.44 106 GLY B N 1
ATOM 2424 C CA . GLY B 1 106 ? -10.906 -11.141 -0.498 1 96.44 106 GLY B CA 1
ATOM 2425 C C . GLY B 1 106 ? -11 -12.547 0.057 1 96.44 106 GLY B C 1
ATOM 2426 O O . GLY B 1 106 ? -11.695 -13.398 -0.511 1 96.44 106 GLY B O 1
ATOM 2427 N N . HIS B 1 107 ? -10.242 -12.773 1.019 1 96.62 107 HIS B N 1
ATOM 2428 C CA . HIS B 1 107 ? -10.172 -14.047 1.736 1 96.62 107 HIS B CA 1
ATOM 2429 C C . HIS B 1 107 ? -10.273 -13.828 3.242 1 96.62 107 HIS B C 1
ATOM 2431 O O . HIS B 1 107 ? -9.859 -12.789 3.758 1 96.62 107 HIS B O 1
ATOM 2437 N N . GLN B 1 108 ? -10.781 -14.875 3.936 1 93.88 108 GLN B N 1
ATOM 2438 C CA . GLN B 1 108 ? -11.016 -14.711 5.367 1 93.88 108 GLN B CA 1
ATOM 2439 C C . GLN B 1 108 ? -10.102 -15.617 6.184 1 93.88 108 GLN B C 1
ATOM 2441 O O . GLN B 1 108 ? -9.734 -15.289 7.312 1 93.88 108 GLN B O 1
ATOM 2446 N N . ARG B 1 109 ? -9.734 -16.672 5.621 1 96.12 109 ARG B N 1
ATOM 2447 C CA . ARG B 1 109 ? -9.008 -17.672 6.406 1 96.12 109 ARG B CA 1
ATOM 2448 C C . ARG B 1 109 ? -7.531 -17.703 6.016 1 96.12 109 ARG B C 1
ATOM 2450 O O . ARG B 1 109 ? -6.695 -18.188 6.781 1 96.12 109 ARG B O 1
ATOM 2457 N N . TYR B 1 110 ? -7.25 -17.156 4.84 1 96.62 110 TYR B N 1
ATOM 2458 C CA . TYR B 1 110 ? -5.879 -17.234 4.348 1 96.62 110 TYR B CA 1
ATOM 2459 C C . TYR B 1 110 ? -5.355 -15.859 3.959 1 96.62 110 TYR B C 1
ATOM 2461 O O . TYR B 1 110 ? -6.133 -14.977 3.572 1 96.62 110 TYR B O 1
ATOM 2469 N N . ILE B 1 111 ? -4.109 -15.703 4.176 1 96.06 111 ILE B N 1
ATOM 2470 C CA . ILE B 1 111 ? -3.348 -14.602 3.604 1 96.06 111 ILE B CA 1
ATOM 2471 C C . ILE B 1 111 ? -2.789 -15.016 2.242 1 96.06 111 ILE B C 1
ATOM 2473 O O . ILE B 1 111 ? -2.223 -16.094 2.1 1 96.06 111 ILE B O 1
ATOM 2477 N N . ASP B 1 112 ? -3.021 -14.195 1.252 1 97.5 112 ASP B N 1
ATOM 2478 C CA . ASP B 1 112 ? -2.381 -14.43 -0.038 1 97.5 112 ASP B CA 1
ATOM 2479 C C . ASP B 1 112 ? -0.989 -13.797 -0.081 1 97.5 112 ASP B C 1
ATOM 2481 O O . ASP B 1 112 ? -0.843 -12.586 0.097 1 97.5 112 ASP B O 1
ATOM 2485 N N . ILE B 1 113 ? -0.028 -14.617 -0.275 1 97.94 113 ILE B N 1
ATOM 2486 C CA . ILE B 1 113 ? 1.296 -14.125 -0.647 1 97.94 113 ILE B CA 1
ATOM 2487 C C . ILE B 1 113 ? 1.504 -14.297 -2.15 1 97.94 113 ILE B C 1
ATOM 2489 O O . ILE B 1 113 ? 1.61 -15.422 -2.646 1 97.94 113 ILE B O 1
ATOM 2493 N N . VAL B 1 114 ? 1.543 -13.195 -2.836 1 98.38 114 VAL B N 1
ATOM 2494 C CA . VAL B 1 114 ? 1.695 -13.219 -4.289 1 98.38 114 VAL B CA 1
ATOM 2495 C C . VAL B 1 114 ? 3.139 -12.883 -4.66 1 98.38 114 VAL B C 1
ATOM 2497 O O . VAL B 1 114 ? 3.689 -11.883 -4.195 1 98.38 114 VAL B O 1
ATOM 2500 N N . TYR B 1 115 ? 3.738 -13.734 -5.41 1 98.75 115 TYR B N 1
ATOM 2501 C CA . TYR B 1 115 ? 5.074 -13.5 -5.945 1 98.75 115 TYR B CA 1
ATOM 2502 C C . TYR B 1 115 ? 5.047 -13.43 -7.469 1 98.75 115 TYR B C 1
ATOM 2504 O O . TYR B 1 115 ? 4.59 -14.359 -8.133 1 98.75 115 TYR B O 1
ATOM 2512 N N . GLU B 1 116 ? 5.551 -12.32 -8 1 98.56 116 GLU B N 1
ATOM 2513 C CA . GLU B 1 116 ? 5.574 -12.109 -9.445 1 98.56 116 GLU B CA 1
ATOM 2514 C C . GLU B 1 116 ? 6.766 -12.812 -10.086 1 98.56 116 GLU B C 1
ATOM 2516 O O . GLU B 1 116 ? 7.895 -12.328 -10 1 98.56 116 GLU B O 1
ATOM 2521 N N . VAL B 1 117 ? 6.484 -13.875 -10.828 1 98.75 117 VAL B N 1
ATOM 2522 C CA . VAL B 1 117 ? 7.527 -14.734 -11.383 1 98.75 117 VAL B CA 1
ATOM 2523 C C . VAL B 1 117 ? 8.047 -14.133 -12.688 1 98.75 117 VAL B C 1
ATOM 2525 O O . VAL B 1 117 ? 9.258 -13.93 -12.844 1 98.75 117 VAL B O 1
ATOM 2528 N N . ASP B 1 118 ? 7.207 -13.898 -13.602 1 98.19 118 ASP B N 1
ATOM 2529 C CA . ASP B 1 118 ? 7.453 -13.297 -14.914 1 98.19 118 ASP B CA 1
ATOM 2530 C C . ASP B 1 118 ? 6.324 -12.336 -15.297 1 98.19 118 ASP B C 1
ATOM 2532 O O . ASP B 1 118 ? 5.262 -12.773 -15.734 1 98.19 118 ASP B O 1
ATOM 2536 N N . VAL B 1 119 ? 6.574 -11.109 -15.086 1 97.31 119 VAL B N 1
ATOM 2537 C CA . VAL B 1 119 ? 5.551 -10.078 -15.211 1 97.31 119 VAL B CA 1
ATOM 2538 C C . VAL B 1 119 ? 6.176 -8.789 -15.727 1 97.31 119 VAL B C 1
ATOM 2540 O O . VAL B 1 119 ? 7.051 -8.211 -15.078 1 97.31 119 VAL B O 1
ATOM 2543 N N . GLU B 1 120 ? 5.746 -8.406 -16.891 1 95.75 120 GLU B N 1
ATOM 2544 C CA . GLU B 1 120 ? 6.148 -7.07 -17.328 1 95.75 120 GLU B CA 1
ATOM 2545 C C . GLU B 1 120 ? 5.441 -5.988 -16.531 1 95.75 120 GLU B C 1
ATOM 2547 O O . GLU B 1 120 ? 6.09 -5.086 -15.984 1 95.75 120 GLU B O 1
ATOM 2552 N N . GLU B 1 121 ? 4.156 -6.125 -16.484 1 96.38 121 GLU B N 1
ATOM 2553 C CA . GLU B 1 121 ? 3.381 -5.164 -15.703 1 96.38 121 GLU B CA 1
ATOM 2554 C C . GLU B 1 121 ? 2.066 -5.77 -15.227 1 96.38 121 GLU B C 1
ATOM 2556 O O . GLU B 1 121 ? 1.341 -6.387 -16.016 1 96.38 121 GLU B O 1
ATOM 2561 N N . GLU B 1 122 ? 1.78 -5.52 -13.953 1 98.06 122 GLU B N 1
ATOM 2562 C CA . GLU B 1 122 ? 0.456 -5.754 -13.383 1 98.06 122 GLU B CA 1
ATOM 2563 C C . GLU B 1 122 ? 0.043 -4.613 -12.461 1 98.06 122 GLU B C 1
ATOM 2565 O O . GLU B 1 122 ? 0.859 -4.109 -11.688 1 98.06 122 GLU B O 1
ATOM 2570 N N . GLN B 1 123 ? -1.193 -4.27 -12.594 1 97.5 123 GLN B N 1
ATOM 2571 C CA . GLN B 1 123 ? -1.83 -3.418 -11.594 1 97.5 123 GLN B CA 1
ATOM 2572 C C . GLN B 1 123 ? -2.816 -4.211 -10.742 1 97.5 123 GLN B C 1
ATOM 2574 O O . GLN B 1 123 ? -3.693 -4.895 -11.273 1 97.5 123 GLN B O 1
ATOM 2579 N N . ILE B 1 124 ? -2.635 -4.113 -9.477 1 97.62 124 ILE B N 1
ATOM 2580 C CA . ILE B 1 124 ? -3.604 -4.723 -8.57 1 97.62 124 ILE B CA 1
ATOM 2581 C C . ILE B 1 124 ? -4.418 -3.635 -7.875 1 97.62 124 ILE B C 1
ATOM 2583 O O . ILE B 1 124 ? -3.859 -2.77 -7.199 1 97.62 124 ILE B O 1
ATOM 2587 N N . GLY B 1 125 ? -5.73 -3.662 -8.117 1 96.75 125 GLY B N 1
ATOM 2588 C CA . GLY B 1 125 ? -6.586 -2.787 -7.332 1 96.75 125 GLY B CA 1
ATOM 2589 C C . GLY B 1 125 ? -6.641 -3.168 -5.863 1 96.75 125 GLY B C 1
ATOM 2590 O O . GLY B 1 125 ? -6.684 -4.352 -5.523 1 96.75 125 GLY B O 1
ATOM 2591 N N . CYS B 1 126 ? -6.629 -2.17 -5.039 1 95.25 126 CYS B N 1
ATOM 2592 C CA . CYS B 1 126 ? -6.609 -2.398 -3.6 1 95.25 126 CYS B CA 1
ATOM 2593 C C . CYS B 1 126 ? -7.691 -1.582 -2.904 1 95.25 126 CYS B C 1
ATOM 2595 O O . CYS B 1 126 ? -7.828 -0.382 -3.152 1 95.25 126 CYS B O 1
ATOM 2597 N N . ARG B 1 127 ? -8.422 -2.279 -2.092 1 93.19 127 ARG B N 1
ATOM 2598 C CA . ARG B 1 127 ? -9.43 -1.625 -1.267 1 93.19 127 ARG B CA 1
ATOM 2599 C C . ARG B 1 127 ? -9.516 -2.271 0.113 1 93.19 127 ARG B C 1
ATOM 2601 O O . ARG B 1 127 ? -9.461 -3.496 0.234 1 93.19 127 ARG B O 1
ATOM 2608 N N . SER B 1 128 ? -9.609 -1.377 1.081 1 90.31 128 SER B N 1
ATOM 2609 C CA . SER B 1 128 ? -9.898 -1.923 2.402 1 90.31 128 SER B CA 1
ATOM 2610 C C . SER B 1 128 ? -11.289 -2.539 2.457 1 90.31 128 SER B C 1
ATOM 2612 O O . SER B 1 128 ? -12.227 -2.023 1.842 1 90.31 128 SER B O 1
ATOM 2614 N N . VAL B 1 129 ? -11.438 -3.51 3.275 1 89.81 129 VAL B N 1
ATOM 2615 C CA . VAL B 1 129 ? -12.734 -4.145 3.461 1 89.81 129 VAL B CA 1
ATOM 2616 C C . VAL B 1 129 ? -13.734 -3.125 4 1 89.81 129 VAL B C 1
ATOM 2618 O O . VAL B 1 129 ? -14.93 -3.207 3.709 1 89.81 129 VAL B O 1
ATOM 2621 N N . TRP B 1 130 ? -13.266 -2.082 4.676 1 85.56 130 TRP B N 1
ATOM 2622 C CA . TRP B 1 130 ? -14.125 -1.08 5.301 1 85.56 130 TRP B CA 1
ATOM 2623 C C . TRP B 1 130 ? -14.625 -0.074 4.27 1 85.56 130 TRP B C 1
ATOM 2625 O O . TRP B 1 130 ? -15.555 0.691 4.543 1 85.56 130 TRP B O 1
ATOM 2635 N N . GLU B 1 131 ? -13.984 -0.104 3.137 1 86.5 131 GLU B N 1
ATOM 2636 C CA . GLU B 1 131 ? -14.344 0.839 2.084 1 86.5 131 GLU B CA 1
ATOM 2637 C C . GLU B 1 131 ? -14.992 0.123 0.902 1 86.5 131 GLU B C 1
ATOM 2639 O O . GLU B 1 131 ? -15.164 0.708 -0.17 1 86.5 131 GLU B O 1
ATOM 2644 N N . ALA B 1 132 ? -15.188 -1.104 1.104 1 87.81 132 ALA B N 1
ATOM 2645 C CA . ALA B 1 132 ? -15.766 -1.89 0.017 1 87.81 132 ALA B CA 1
ATOM 2646 C C . ALA B 1 132 ? -17.281 -1.964 0.145 1 87.81 132 ALA B C 1
ATOM 2648 O O . ALA B 1 132 ? -17.844 -1.61 1.185 1 87.81 132 ALA B O 1
ATOM 2649 N N . GLY B 1 133 ? -17.891 -2.379 -0.982 1 89.69 133 GLY B N 1
ATOM 2650 C CA . GLY B 1 133 ? -19.312 -2.645 -0.968 1 89.69 133 GLY B CA 1
ATOM 2651 C C . GLY B 1 133 ? -19.672 -4.008 -0.401 1 89.69 133 GLY B C 1
ATOM 2652 O O . GLY B 1 133 ? -18.891 -4.59 0.352 1 89.69 133 GLY B O 1
ATOM 2653 N N . LYS B 1 134 ? -20.875 -4.406 -0.676 1 93.25 134 LYS B N 1
ATOM 2654 C CA . LYS B 1 134 ? -21.359 -5.691 -0.185 1 93.25 134 LYS B CA 1
ATOM 2655 C C . LYS B 1 134 ? -20.688 -6.852 -0.907 1 93.25 134 LYS B C 1
ATOM 2657 O O . LYS B 1 134 ? -20.203 -6.695 -2.029 1 93.25 134 LYS B O 1
ATOM 2662 N N . VAL B 1 135 ? -20.672 -8 -0.231 1 95.12 135 VAL B N 1
ATOM 2663 C CA . VAL B 1 135 ? -20.266 -9.242 -0.884 1 95.12 135 VAL B CA 1
ATOM 2664 C C . VAL B 1 135 ? -21.266 -9.609 -1.974 1 95.12 135 VAL B C 1
ATOM 2666 O O . VAL B 1 135 ? -22.469 -9.641 -1.73 1 95.12 135 VAL B O 1
ATOM 2669 N N . THR B 1 136 ? -20.75 -9.883 -3.154 1 96.94 136 THR B N 1
ATOM 2670 C CA . THR B 1 136 ? -21.625 -10.203 -4.273 1 96.94 136 THR B CA 1
ATOM 2671 C C . THR B 1 136 ? -21.625 -11.703 -4.547 1 96.94 136 THR B C 1
ATOM 2673 O O . THR B 1 136 ? -22.594 -12.242 -5.074 1 96.94 136 THR B O 1
ATOM 2676 N N . GLU B 1 137 ? -20.531 -12.406 -4.398 1 97.31 137 GLU B N 1
ATOM 2677 C CA . GLU B 1 137 ? -20.359 -13.852 -4.5 1 97.31 137 GLU B CA 1
ATOM 2678 C C . GLU B 1 137 ? -19.547 -14.391 -3.326 1 97.31 137 GLU B C 1
ATOM 2680 O O . GLU B 1 137 ? -18.594 -13.758 -2.889 1 97.31 137 GLU B O 1
ATOM 2685 N N . SER B 1 138 ? -19.984 -15.547 -2.85 1 96.5 138 SER B N 1
ATOM 2686 C CA . SER B 1 138 ? -19.281 -16.172 -1.734 1 96.5 138 SER B CA 1
ATOM 2687 C C . SER B 1 138 ? -19.016 -17.641 -2.01 1 96.5 138 SER B C 1
ATOM 2689 O O . SER B 1 138 ? -19.938 -18.391 -2.35 1 96.5 138 SER B O 1
ATOM 2691 N N . TYR B 1 139 ? -17.781 -17.969 -1.919 1 97.38 139 TYR B N 1
ATOM 2692 C CA . TYR B 1 139 ? -17.328 -19.359 -2.006 1 97.38 139 TYR B CA 1
ATOM 2693 C C . TYR B 1 139 ? -16.578 -19.766 -0.75 1 97.38 139 TYR B C 1
ATOM 2695 O O . TYR B 1 139 ? -15.336 -19.734 -0.727 1 97.38 139 TYR B O 1
ATOM 2703 N N . GLU B 1 140 ? -17.281 -20.203 0.226 1 95 140 GLU B N 1
ATOM 2704 C CA . GLU B 1 140 ? -16.719 -20.5 1.541 1 95 140 GLU B CA 1
ATOM 2705 C C . GLU B 1 140 ? -15.711 -21.641 1.464 1 95 140 GLU B C 1
ATOM 2707 O O . GLU B 1 140 ? -14.68 -21.609 2.145 1 95 140 GLU B O 1
ATOM 2712 N N . ASP B 1 141 ? -16 -22.609 0.655 1 96.31 141 ASP B N 1
ATOM 2713 C CA . ASP B 1 141 ? -15.133 -23.781 0.537 1 96.31 141 ASP B CA 1
ATOM 2714 C C . ASP B 1 141 ? -13.766 -23.391 -0.021 1 96.31 141 ASP B C 1
ATOM 2716 O O . ASP B 1 141 ? -12.766 -24.062 0.252 1 96.31 141 ASP B O 1
ATOM 2720 N N . ARG B 1 142 ? -13.711 -22.281 -0.696 1 96 142 ARG B N 1
ATOM 2721 C CA . ARG B 1 142 ? -12.461 -21.828 -1.303 1 96 142 ARG B CA 1
ATOM 2722 C C . ARG B 1 142 ? -11.922 -20.594 -0.595 1 96 142 ARG B C 1
ATOM 2724 O O . ARG B 1 142 ? -10.922 -20.016 -1.024 1 96 142 ARG B O 1
ATOM 2731 N N . ASP B 1 143 ? -12.594 -20.203 0.438 1 97.69 143 ASP B N 1
ATOM 2732 C CA . ASP B 1 143 ? -12.242 -18.969 1.129 1 97.69 143 ASP B CA 1
ATOM 2733 C C . ASP B 1 143 ? -12.094 -17.812 0.143 1 97.69 143 ASP B C 1
ATOM 2735 O O . ASP B 1 143 ? -11.07 -17.109 0.138 1 97.69 143 ASP B O 1
ATOM 2739 N N . LEU B 1 144 ? -13.117 -17.688 -0.686 1 97.94 144 LEU B N 1
ATOM 2740 C CA . LEU B 1 144 ? -13.094 -16.688 -1.747 1 97.94 144 LEU B CA 1
ATOM 2741 C C . LEU B 1 144 ? -14.391 -15.883 -1.776 1 97.94 144 LEU B C 1
ATOM 2743 O O . LEU B 1 144 ? -15.477 -16.469 -1.853 1 97.94 144 LEU B O 1
ATOM 2747 N N . TYR B 1 145 ? -14.273 -14.594 -1.718 1 97.56 145 TYR B N 1
ATOM 2748 C CA . TYR B 1 145 ? -15.406 -13.68 -1.688 1 97.56 145 TYR B CA 1
ATOM 2749 C C . TYR B 1 145 ? -15.203 -12.523 -2.656 1 97.56 145 TYR B C 1
ATOM 2751 O O . TYR B 1 145 ? -14.109 -11.945 -2.723 1 97.56 145 TYR B O 1
ATOM 2759 N N . PHE B 1 146 ? -16.219 -12.219 -3.416 1 98.06 146 PHE B N 1
ATOM 2760 C CA . PHE B 1 146 ? -16.156 -11.078 -4.32 1 98.06 146 PHE B CA 1
ATOM 2761 C C . PHE B 1 146 ? -17.016 -9.93 -3.793 1 98.06 146 PHE B C 1
ATOM 2763 O O . PHE B 1 146 ? -18.062 -10.156 -3.189 1 98.06 146 PHE B O 1
ATOM 2770 N N . PHE B 1 147 ? -16.578 -8.758 -4.039 1 96.88 147 PHE B N 1
ATOM 2771 C CA . PHE B 1 147 ? -17.203 -7.566 -3.484 1 96.88 147 PHE B CA 1
ATOM 2772 C C . PHE B 1 147 ? -17.625 -6.609 -4.594 1 96.88 147 PHE B C 1
ATOM 2774 O O . PHE B 1 147 ? -16.938 -6.492 -5.613 1 96.88 147 PHE B O 1
ATOM 2781 N N . ALA B 1 148 ? -18.734 -5.973 -4.309 1 93 148 ALA B N 1
ATOM 2782 C CA . ALA B 1 148 ? -19.094 -4.824 -5.141 1 93 148 ALA B CA 1
ATOM 2783 C C . ALA B 1 148 ? -18.062 -3.703 -4.984 1 93 148 ALA B C 1
ATOM 2785 O O . ALA B 1 148 ? -17.562 -3.459 -3.885 1 93 148 ALA B O 1
ATOM 2786 N N . SER B 1 149 ? -17.672 -3.223 -6.137 1 85.19 149 SER B N 1
ATOM 2787 C CA . SER B 1 149 ? -16.688 -2.141 -6.059 1 85.19 149 SER B CA 1
ATOM 2788 C C . SER B 1 149 ? -16.969 -1.071 -7.113 1 85.19 149 SER B C 1
ATOM 2790 O O . SER B 1 149 ? -17.172 -1.387 -8.281 1 85.19 149 SER B O 1
ATOM 2792 N N . GLU B 1 150 ? -17.328 0.059 -6.613 1 83.19 150 GLU B N 1
ATOM 2793 C CA . GLU B 1 150 ? -17.484 1.216 -7.488 1 83.19 150 GLU B CA 1
ATOM 2794 C C . GLU B 1 150 ? -16.531 2.34 -7.109 1 83.19 150 GLU B C 1
ATOM 2796 O O . GLU B 1 150 ? -16.094 2.428 -5.961 1 83.19 150 GLU B O 1
ATOM 2801 N N . GLY B 1 151 ? -16.172 3.051 -8.102 1 85.44 151 GLY B N 1
ATOM 2802 C CA . GLY B 1 151 ? -15.359 4.234 -7.84 1 85.44 151 GLY B CA 1
ATOM 2803 C C . GLY B 1 151 ? -13.867 3.969 -7.891 1 85.44 151 GLY B C 1
ATOM 2804 O O . GLY B 1 151 ? -13.438 2.93 -8.391 1 85.44 151 GLY B O 1
ATOM 2805 N N . GLU B 1 152 ? -13.117 4.945 -7.375 1 89.38 152 GLU B N 1
ATOM 2806 C CA . GLU B 1 152 ? -11.664 4.891 -7.438 1 89.38 152 GLU B CA 1
ATOM 2807 C C . GLU B 1 152 ? -11.102 3.982 -6.352 1 89.38 152 GLU B C 1
ATOM 2809 O O . GLU B 1 152 ? -11.742 3.758 -5.324 1 89.38 152 GLU B O 1
ATOM 2814 N N . GLU B 1 153 ? -9.977 3.383 -6.672 1 93.69 153 GLU B N 1
ATOM 2815 C CA . GLU B 1 153 ? -9.266 2.529 -5.727 1 93.69 153 GLU B CA 1
ATOM 2816 C C . GLU B 1 153 ? -7.758 2.77 -5.797 1 93.69 153 GLU B C 1
ATOM 2818 O O . GLU B 1 153 ? -7.266 3.395 -6.738 1 93.69 153 GLU B O 1
ATOM 2823 N N . SER B 1 154 ? -7.113 2.396 -4.77 1 95.06 154 SER B N 1
ATOM 2824 C CA . SER B 1 154 ? -5.652 2.348 -4.824 1 95.06 154 SER B CA 1
ATOM 2825 C C . SER B 1 154 ? -5.172 1.265 -5.785 1 95.06 154 SER B C 1
ATOM 2827 O O . SER B 1 154 ? -5.898 0.305 -6.062 1 95.06 154 SER B O 1
ATOM 2829 N N . ARG B 1 155 ? -3.955 1.457 -6.262 1 96 155 ARG B N 1
ATOM 2830 C CA . ARG B 1 155 ? -3.391 0.499 -7.207 1 96 155 ARG B CA 1
ATOM 2831 C C . ARG B 1 155 ? -1.94 0.179 -6.863 1 96 155 ARG B C 1
ATOM 2833 O O . ARG B 1 155 ? -1.159 1.078 -6.547 1 96 155 ARG B O 1
ATOM 2840 N N . ALA B 1 156 ? -1.656 -1.065 -6.895 1 96.12 156 ALA B N 1
ATOM 2841 C CA . ALA B 1 156 ? -0.279 -1.527 -6.746 1 96.12 156 ALA B CA 1
ATOM 2842 C C . ALA B 1 156 ? 0.324 -1.893 -8.102 1 96.12 156 ALA B C 1
ATOM 2844 O O . ALA B 1 156 ? -0.208 -2.748 -8.812 1 96.12 156 ALA B O 1
ATOM 2845 N N . TYR B 1 157 ? 1.354 -1.229 -8.445 1 96.25 157 TYR B N 1
ATOM 2846 C CA . TYR B 1 157 ? 2.111 -1.549 -9.648 1 96.25 157 TYR B CA 1
ATOM 2847 C C . TYR B 1 157 ? 3.16 -2.617 -9.367 1 96.25 157 TYR B C 1
ATOM 2849 O O . TYR B 1 157 ? 4.02 -2.441 -8.5 1 96.25 157 TYR B O 1
ATOM 2857 N N . LEU B 1 158 ? 3.113 -3.699 -10.164 1 96.75 158 LEU B N 1
ATOM 2858 C CA . LEU B 1 158 ? 4.016 -4.816 -9.906 1 96.75 158 LEU B CA 1
ATOM 2859 C C . LEU B 1 158 ? 4.699 -5.27 -11.195 1 96.75 158 LEU B C 1
ATOM 2861 O O . LEU B 1 158 ? 4.113 -5.184 -12.273 1 96.75 158 LEU B O 1
ATOM 2865 N N . HIS B 1 159 ? 5.844 -5.734 -11.047 1 96.75 159 HIS B N 1
ATOM 2866 C CA . HIS B 1 159 ? 6.625 -6.387 -12.086 1 96.75 159 HIS B CA 1
ATOM 2867 C C . HIS B 1 159 ? 7.465 -7.527 -11.516 1 96.75 159 HIS B C 1
ATOM 2869 O O . HIS B 1 159 ? 7.414 -7.801 -10.32 1 96.75 159 HIS B O 1
ATOM 2875 N N . THR B 1 160 ? 8.156 -8.195 -12.383 1 98 160 THR B N 1
ATOM 2876 C CA . THR B 1 160 ? 8.914 -9.391 -12.008 1 98 160 THR B CA 1
ATOM 2877 C C . THR B 1 160 ? 9.734 -9.133 -10.75 1 98 160 THR B C 1
ATOM 2879 O O . THR B 1 160 ? 10.422 -8.117 -10.641 1 98 160 THR B O 1
ATOM 2882 N N . GLY B 1 161 ? 9.641 -10.031 -9.766 1 97.31 161 GLY B N 1
ATOM 2883 C CA . GLY B 1 161 ? 10.422 -9.945 -8.539 1 97.31 161 GLY B CA 1
ATOM 2884 C C . GLY B 1 161 ? 9.68 -9.25 -7.41 1 97.31 161 GLY B C 1
ATOM 2885 O O . GLY B 1 161 ? 10.102 -9.32 -6.254 1 97.31 161 GLY B O 1
ATOM 2886 N N . ASN B 1 162 ? 8.562 -8.633 -7.738 1 96.81 162 ASN B N 1
ATOM 2887 C CA . ASN B 1 162 ? 7.75 -8.031 -6.691 1 96.81 162 ASN B CA 1
ATOM 2888 C C . ASN B 1 162 ? 6.895 -9.07 -5.973 1 96.81 162 ASN B C 1
ATOM 2890 O O . ASN B 1 162 ? 6.715 -10.18 -6.469 1 96.81 162 ASN B O 1
ATOM 2894 N N . PHE B 1 163 ? 6.492 -8.672 -4.762 1 96.62 163 PHE B N 1
ATOM 2895 C CA . PHE B 1 163 ? 5.512 -9.461 -4.027 1 96.62 163 PHE B CA 1
ATOM 2896 C C . PHE B 1 163 ? 4.469 -8.555 -3.377 1 96.62 163 PHE B C 1
ATOM 2898 O O . PHE B 1 163 ? 4.707 -7.363 -3.18 1 96.62 163 PHE B O 1
ATOM 2905 N N . VAL B 1 164 ? 3.334 -9.133 -3.146 1 96 164 VAL B N 1
ATOM 2906 C CA . VAL B 1 164 ? 2.291 -8.477 -2.361 1 96 164 VAL B CA 1
ATOM 2907 C C . VAL B 1 164 ? 1.687 -9.469 -1.373 1 96 164 VAL B C 1
A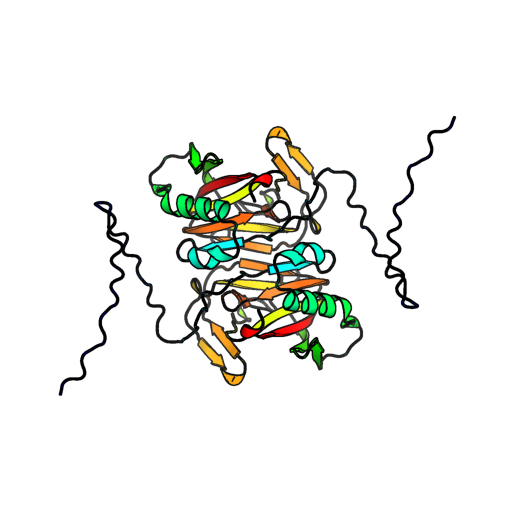TOM 2909 O O . VAL B 1 164 ? 1.474 -10.641 -1.71 1 96 164 VAL B O 1
ATOM 2912 N N . ILE B 1 165 ? 1.476 -9.016 -0.174 1 94.81 165 ILE B N 1
ATOM 2913 C CA . ILE B 1 165 ? 0.825 -9.789 0.878 1 94.81 165 ILE B CA 1
ATOM 2914 C C . ILE B 1 165 ? -0.539 -9.188 1.198 1 94.81 165 ILE B C 1
ATOM 2916 O O . ILE B 1 165 ? -0.627 -8.031 1.628 1 94.81 165 ILE B O 1
ATOM 2920 N N . CYS B 1 166 ? -1.562 -9.984 1.005 1 95.19 166 CYS B N 1
ATOM 2921 C CA . CYS B 1 166 ? -2.928 -9.516 1.209 1 95.19 166 CYS B CA 1
ATOM 2922 C C . CYS B 1 166 ? -3.559 -10.188 2.422 1 95.19 166 CYS B C 1
ATOM 2924 O O . CYS B 1 166 ? -3.869 -11.383 2.387 1 95.19 166 CYS B O 1
ATOM 2926 N N . PHE B 1 167 ? -3.787 -9.43 3.404 1 92 167 PHE B N 1
ATOM 2927 C CA . PHE B 1 167 ? -4.508 -9.891 4.586 1 92 167 PHE B CA 1
ATOM 2928 C C . PHE B 1 167 ? -6.012 -9.812 4.367 1 92 167 PHE B C 1
ATOM 2930 O O . PHE B 1 167 ? -6.473 -9.281 3.354 1 92 167 PHE B O 1
ATOM 2937 N N . PRO B 1 168 ? -6.77 -10.359 5.32 1 92.31 168 PRO B N 1
ATOM 2938 C CA . PRO B 1 168 ? -8.219 -10.398 5.125 1 92.31 168 PRO B CA 1
ATOM 2939 C C . PRO B 1 168 ? -8.828 -9.008 4.922 1 92.31 168 PRO B C 1
ATOM 2941 O O . PRO B 1 168 ? -9.828 -8.867 4.207 1 92.31 168 PRO B O 1
ATOM 2944 N N . GLU B 1 169 ? -8.227 -7.988 5.461 1 89.38 169 GLU B N 1
ATOM 2945 C CA . GLU B 1 169 ? -8.758 -6.637 5.352 1 89.38 169 GLU B CA 1
ATOM 2946 C C . GLU B 1 169 ? -8.406 -6.012 4.004 1 89.38 169 GLU B C 1
ATOM 2948 O O . GLU B 1 169 ? -8.961 -4.977 3.631 1 89.38 169 GLU B O 1
ATOM 2953 N N . ASP B 1 170 ? -7.477 -6.676 3.328 1 92.56 170 ASP B N 1
ATOM 2954 C CA . ASP B 1 170 ? -6.969 -6.148 2.066 1 92.56 170 ASP B CA 1
ATOM 2955 C C . ASP B 1 170 ? -7.664 -6.805 0.876 1 92.56 170 ASP B C 1
ATOM 2957 O O . ASP B 1 170 ? -7.199 -7.828 0.368 1 92.56 170 ASP B O 1
ATOM 2961 N N . LEU B 1 171 ? -8.719 -6.176 0.463 1 95.5 171 LEU B N 1
ATOM 2962 C CA . LEU B 1 171 ? -9.305 -6.637 -0.793 1 95.5 171 LEU B CA 1
ATOM 2963 C C . LEU B 1 171 ? -8.406 -6.27 -1.972 1 95.5 171 LEU B C 1
ATOM 2965 O O . LEU B 1 171 ? -7.73 -5.238 -1.945 1 95.5 171 LEU B O 1
ATOM 2969 N N . HIS B 1 172 ? -8.375 -7.152 -2.924 1 97.44 172 HIS B N 1
ATOM 2970 C CA . HIS B 1 172 ? -7.477 -6.938 -4.055 1 97.44 172 HIS B CA 1
ATOM 2971 C C . HIS B 1 172 ? -8.133 -7.363 -5.367 1 97.44 172 HIS B C 1
ATOM 2973 O O . HIS B 1 172 ? -8.922 -8.305 -5.391 1 97.44 172 HIS B O 1
ATOM 2979 N N . ARG B 1 173 ? -7.934 -6.633 -6.387 1 98.06 173 ARG B N 1
ATOM 2980 C CA . ARG B 1 173 ? -8.352 -6.906 -7.758 1 98.06 173 ARG B CA 1
ATOM 2981 C C . ARG B 1 173 ? -7.152 -7.254 -8.633 1 98.06 173 ARG B C 1
ATOM 2983 O O . ARG B 1 173 ? -6.527 -6.367 -9.219 1 98.06 173 ARG B O 1
ATOM 2990 N N . PRO B 1 174 ? -6.848 -8.562 -8.75 1 98.31 174 PRO B N 1
ATOM 2991 C CA . PRO B 1 174 ? -5.656 -8.969 -9.492 1 98.31 174 PRO B CA 1
ATOM 2992 C C . PRO B 1 174 ? -5.848 -8.898 -11.008 1 98.31 174 PRO B C 1
ATOM 2994 O O . PRO B 1 174 ? -6.965 -8.664 -11.477 1 98.31 174 PRO B O 1
ATOM 2997 N N . LEU B 1 175 ? -4.762 -8.984 -11.734 1 98.56 175 LEU B N 1
ATOM 2998 C CA . LEU B 1 175 ? -4.719 -9.195 -13.18 1 98.56 175 LEU B CA 1
ATOM 2999 C C . LEU B 1 175 ? -5.23 -7.969 -13.922 1 98.56 175 LEU B C 1
ATOM 3001 O O . LEU B 1 175 ? -5.809 -8.086 -15.008 1 98.56 175 LEU B O 1
ATOM 3005 N N . CYS B 1 176 ? -5.09 -6.824 -13.312 1 98.25 176 CYS B N 1
ATOM 3006 C CA . CYS B 1 176 ? -5.41 -5.602 -14.047 1 98.25 176 CYS B CA 1
ATOM 3007 C C . CYS B 1 176 ? -4.23 -5.148 -14.898 1 98.25 176 CYS B C 1
ATOM 3009 O O . CYS B 1 176 ? -3.088 -5.168 -14.438 1 98.25 176 CYS B O 1
ATOM 3011 N N . MET B 1 177 ? -4.543 -4.695 -16.078 1 98 177 MET B N 1
ATOM 3012 C CA . MET B 1 177 ? -3.496 -4.211 -16.969 1 98 177 MET B CA 1
ATOM 3013 C C . MET B 1 177 ? -3.09 -2.785 -16.609 1 98 177 MET B C 1
ATOM 3015 O O . MET B 1 177 ? -3.857 -2.057 -15.984 1 98 177 MET B O 1
ATOM 3019 N N . GLY B 1 178 ? -1.891 -2.428 -16.938 1 95 178 GLY B N 1
ATOM 3020 C CA . GLY B 1 178 ? -1.423 -1.054 -16.844 1 95 178 GLY B CA 1
ATOM 3021 C C . GLY B 1 178 ? -1.467 -0.318 -18.172 1 95 178 GLY B C 1
ATOM 3022 O O . GLY B 1 178 ? -2.283 -0.638 -19.031 1 95 178 GLY B O 1
ATOM 3023 N N . ALA B 1 179 ? -0.647 0.73 -18.234 1 91.38 179 ALA B N 1
ATOM 3024 C CA . ALA B 1 179 ? -0.631 1.626 -19.391 1 91.38 179 ALA B CA 1
ATOM 3025 C C . ALA B 1 179 ? -0.136 0.902 -20.641 1 91.38 179 ALA B C 1
ATOM 3027 O O . ALA B 1 179 ? -0.456 1.299 -21.766 1 91.38 179 ALA B O 1
ATOM 3028 N N . LYS B 1 180 ? 0.557 -0.134 -20.484 1 93.69 180 LYS B N 1
ATOM 3029 C CA . LYS B 1 180 ? 1.122 -0.859 -21.625 1 93.69 180 LYS B CA 1
ATOM 3030 C C . LYS B 1 180 ? 0.077 -1.759 -22.281 1 93.69 180 LYS B C 1
ATOM 3032 O O . LYS B 1 180 ? 0.326 -2.342 -23.328 1 93.69 180 LYS B O 1
ATOM 3037 N N . GLY B 1 181 ? -0.998 -1.878 -21.594 1 96.31 181 GLY B N 1
ATOM 3038 C CA . GLY B 1 181 ? -2.041 -2.746 -22.109 1 96.31 181 GLY B CA 1
ATOM 3039 C C . GLY B 1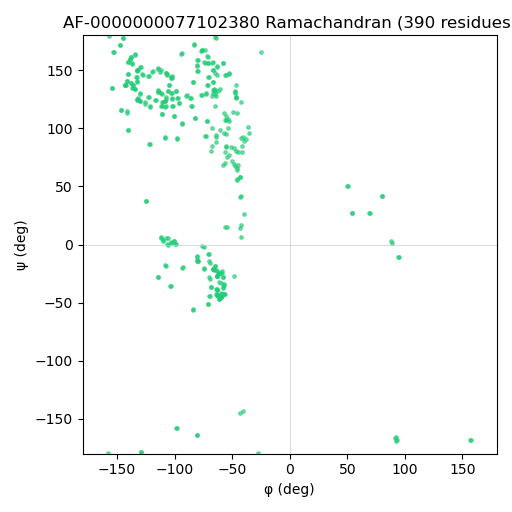 181 ? -1.954 -4.168 -21.578 1 96.31 181 GLY B C 1
ATOM 3040 O O . GLY B 1 181 ? -1.232 -4.438 -20.625 1 96.31 181 GLY B O 1
ATOM 3041 N N . PRO B 1 182 ? -2.76 -5.098 -22.234 1 98.12 182 PRO B N 1
ATOM 3042 C CA . PRO B 1 182 ? -2.764 -6.488 -21.781 1 98.12 182 PRO B CA 1
ATOM 3043 C C . PRO B 1 182 ? -1.395 -7.156 -21.906 1 98.12 182 PRO B C 1
ATOM 3045 O O . PRO B 1 182 ? -0.717 -7 -22.922 1 98.12 182 PRO B O 1
ATOM 3048 N N . CYS B 1 183 ? -1.002 -7.801 -20.875 1 97.25 183 CYS B N 1
ATOM 3049 C CA . CYS B 1 183 ? 0.266 -8.516 -20.828 1 97.25 183 CYS B CA 1
ATOM 3050 C C . CYS B 1 183 ? 0.072 -9.922 -20.25 1 97.25 183 CYS B C 1
ATOM 3052 O O . CYS B 1 183 ? -0.78 -10.133 -19.391 1 97.25 183 CYS B O 1
ATOM 3054 N N . ARG B 1 184 ? 0.872 -10.828 -20.828 1 98 184 ARG B N 1
ATOM 3055 C CA . ARG B 1 184 ? 0.969 -12.141 -20.203 1 98 184 ARG B CA 1
ATOM 3056 C C . ARG B 1 184 ? 1.773 -12.078 -18.922 1 98 184 ARG B C 1
ATOM 3058 O O . ARG B 1 184 ? 2.859 -11.492 -18.875 1 98 184 ARG B O 1
ATOM 3065 N N . ILE B 1 185 ? 1.192 -12.648 -17.859 1 98.38 185 ILE B N 1
ATOM 3066 C CA . ILE B 1 185 ? 1.941 -12.648 -16.609 1 98.38 185 ILE B CA 1
ATOM 3067 C C . ILE B 1 185 ? 1.925 -14.047 -16 1 98.38 185 ILE B C 1
ATOM 3069 O O . ILE B 1 185 ? 1 -14.82 -16.25 1 98.38 185 ILE B O 1
ATOM 3073 N N . ARG B 1 186 ? 2.959 -14.367 -15.297 1 98.69 186 ARG B N 1
ATOM 3074 C CA . ARG B 1 186 ? 3.088 -15.594 -14.516 1 98.69 186 ARG B CA 1
ATOM 3075 C C . ARG B 1 186 ? 3.363 -15.281 -13.047 1 98.69 186 ARG B C 1
ATOM 3077 O O . ARG B 1 186 ? 4.27 -14.508 -12.734 1 98.69 186 ARG B O 1
ATOM 3084 N N . LYS B 1 187 ? 2.549 -15.859 -12.172 1 98.75 187 LYS B N 1
ATOM 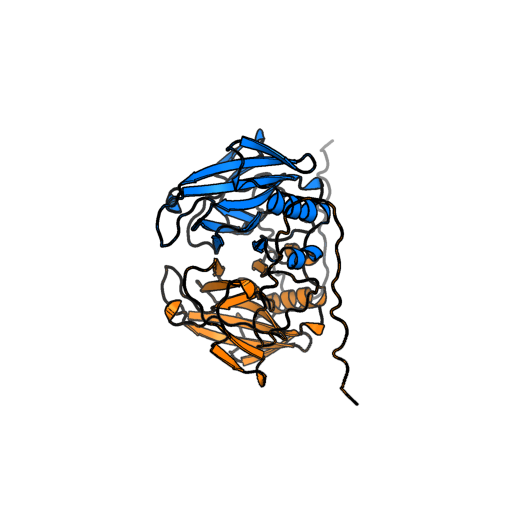3085 C CA . LYS B 1 187 ? 2.713 -15.562 -10.75 1 98.75 187 LYS B CA 1
ATOM 3086 C C . LYS B 1 187 ? 2.525 -16.812 -9.898 1 98.75 187 LYS B C 1
ATOM 3088 O O . LYS B 1 187 ? 1.938 -17.797 -10.359 1 98.75 187 LYS B O 1
ATOM 3093 N N . ALA B 1 188 ? 3.105 -16.75 -8.734 1 98.88 188 ALA B N 1
ATOM 3094 C CA . ALA B 1 188 ? 2.918 -17.766 -7.691 1 98.88 188 ALA B CA 1
ATOM 3095 C C . ALA B 1 188 ? 2.139 -17.188 -6.512 1 98.88 188 ALA B C 1
ATOM 3097 O O . ALA B 1 188 ? 2.447 -16.094 -6.031 1 98.88 188 ALA B O 1
ATOM 3098 N N . VAL B 1 189 ? 1.097 -17.859 -6.055 1 98.88 189 VAL B N 1
ATOM 3099 C CA . VAL B 1 189 ? 0.304 -17.422 -4.914 1 98.88 189 VAL B CA 1
ATOM 3100 C C . VAL B 1 189 ? 0.319 -18.5 -3.83 1 98.88 189 VAL B C 1
ATOM 3102 O O . VAL B 1 189 ? -0.114 -19.625 -4.066 1 98.88 189 VAL B O 1
ATOM 3105 N N . LEU B 1 190 ? 0.821 -18.172 -2.691 1 98.88 190 LEU B N 1
ATOM 3106 C CA . LEU B 1 190 ? 0.791 -19.047 -1.526 1 98.88 190 LEU B CA 1
ATOM 3107 C C . LEU B 1 190 ? -0.347 -18.672 -0.586 1 98.88 190 LEU B C 1
ATOM 3109 O O . LEU B 1 190 ? -0.531 -17.484 -0.278 1 98.88 190 LEU B O 1
ATOM 3113 N N . LYS B 1 191 ? -1.106 -19.656 -0.168 1 98.5 191 LYS B N 1
ATOM 3114 C CA . LYS B 1 191 ? -2.168 -19.453 0.816 1 98.5 191 LYS B CA 1
ATOM 3115 C C . LYS B 1 191 ? -1.663 -19.734 2.23 1 98.5 191 LYS B C 1
ATOM 3117 O O . LYS B 1 191 ? -1.522 -20.891 2.629 1 98.5 191 LYS B O 1
ATOM 3122 N N . PHE B 1 192 ? -1.418 -18.672 2.996 1 97.88 192 PHE B N 1
ATOM 3123 C CA . PHE B 1 192 ? -0.908 -18.766 4.359 1 97.88 192 PHE B CA 1
ATOM 3124 C C . PHE B 1 192 ? -2.049 -18.703 5.367 1 97.88 192 PHE B C 1
ATOM 3126 O O . PHE B 1 192 ? -2.797 -17.719 5.414 1 97.88 192 PHE B O 1
ATOM 3133 N N . PRO B 1 193 ? -2.176 -19.75 6.203 1 96.94 193 PRO B N 1
ATOM 3134 C CA . PRO B 1 193 ? -3.289 -19.719 7.152 1 96.94 193 PRO B CA 1
ATOM 3135 C C . PRO B 1 193 ? -3.156 -18.609 8.188 1 96.94 193 PRO B C 1
ATOM 3137 O O . PRO B 1 193 ? -2.098 -18.453 8.805 1 96.94 193 PRO B O 1
ATOM 3140 N N . LEU B 1 194 ? -4.242 -17.953 8.352 1 92.94 194 LEU B N 1
ATOM 3141 C CA . LEU B 1 194 ? -4.258 -16.812 9.281 1 92.94 194 LEU B CA 1
ATOM 3142 C C . LEU B 1 194 ? -3.918 -17.266 10.695 1 92.94 194 LEU B C 1
ATOM 3144 O O . LEU B 1 194 ? -3.27 -16.547 11.445 1 92.94 194 LEU B O 1
ATOM 3148 N N . ASN B 1 195 ? -4.277 -18.438 11.062 1 92.19 195 ASN B N 1
ATOM 3149 C CA . ASN B 1 195 ? -4.082 -18.922 12.422 1 92.19 195 ASN B CA 1
ATOM 3150 C C . ASN B 1 195 ? -2.625 -19.297 12.68 1 92.19 195 ASN B C 1
ATOM 3152 O O . ASN B 1 195 ? -2.264 -19.672 13.797 1 92.19 195 ASN B O 1
ATOM 3156 N N . LYS B 1 196 ? -1.779 -19.172 11.711 1 91.31 196 LYS B N 1
ATOM 3157 C CA . LYS B 1 196 ? -0.359 -19.469 11.859 1 91.31 196 LYS B CA 1
ATOM 3158 C C . LYS B 1 196 ? 0.451 -18.188 12.078 1 91.31 196 LYS B C 1
ATOM 3160 O O . LYS B 1 196 ? 1.673 -18.25 12.227 1 91.31 196 LYS B O 1
ATOM 3165 N N . LEU B 1 197 ? -0.175 -17.062 12.109 1 85 197 LEU B N 1
ATOM 3166 C CA . LEU B 1 197 ? 0.529 -15.812 12.344 1 85 197 LEU B CA 1
ATOM 3167 C C . LEU B 1 197 ? 1.038 -15.734 13.781 1 85 197 LEU B C 1
ATOM 3169 O O . LEU B 1 197 ? 0.367 -16.188 14.711 1 85 197 LEU B O 1
#

Solvent-accessible surface area (backbone atoms only — not comparable to full-atom values): 22584 Å² total; per-residue (Å²): 136,78,84,77,75,80,80,77,82,70,81,74,80,71,78,77,88,71,79,79,72,71,72,69,68,72,72,72,66,85,71,80,72,74,78,72,86,49,81,42,60,69,55,43,76,48,45,58,94,50,47,75,52,44,49,70,69,38,51,69,66,59,41,50,52,52,54,47,58,74,66,62,53,65,85,80,49,78,71,43,81,46,70,57,97,85,28,52,25,43,33,47,74,49,66,26,36,60,57,91,82,43,63,37,30,36,27,76,56,34,26,41,39,36,36,31,61,46,28,80,56,34,25,29,37,38,41,45,57,89,74,46,54,57,78,73,46,79,37,75,93,70,43,39,33,30,37,43,80,77,84,87,60,18,33,43,57,41,32,52,46,21,34,37,37,32,30,53,54,33,24,36,20,62,54,11,32,48,94,87,40,69,35,69,32,30,36,36,39,32,53,42,56,53,87,72,108,135,82,83,76,75,81,81,76,82,70,81,75,79,74,76,76,87,72,82,79,73,72,73,70,70,73,71,72,68,82,77,75,73,72,76,72,84,50,78,39,60,70,54,44,74,50,47,58,93,52,48,75,54,43,49,74,69,37,52,70,66,60,42,51,50,52,54,48,58,73,65,64,53,64,84,82,49,77,71,45,81,47,71,57,97,86,29,50,26,45,33,47,74,49,66,26,34,61,56,92,80,43,63,36,30,36,27,76,56,36,27,41,38,36,36,31,60,45,27,80,55,35,23,29,36,36,42,47,57,90,76,46,54,58,76,74,46,79,35,74,94,70,42,39,33,30,37,42,78,78,83,88,59,18,34,44,57,40,31,52,47,22,35,39,37,31,31,53,53,31,24,36,19,60,53,11,31,47,95,86,39,69,33,68,32,29,34,35,38,32,52,42,55,54,89,72,107

Secondary structure (DSSP, 8-state):
----------------SS-----------S-------SS-PPPEEEEGGGGGGGTTTS-HHHHHHHHHHHHS-GGGS-SEEEEETTEEEEEEEEE-B-GGGS-EEE-SSEEEEEEEEEES-EEEEEEEGGG---EEEEEGGGTEEEE---S--EEEEE-TTEEEEE-TTEEEEEEE-BTTB--EEEEEEEEEEGGG-/----------------SS-----------SS------SS-PPPEEEEGGGGGGGTTTS-HHHHHHHHHHHHS-GGGS-SEEEEETTEEEEEEEEE-B-GGGS-EEE-SSEEEEEEEEEES-EEEEEEEGGG---EEEEEGGGTEEEE---S--EEEEE-TTEEEEE-TTEEEEEEE-BTTB--EEEEEEEEEEGGG-

Radius of gyration: 22.73 Å; Cα contacts (8 Å, |Δi|>4): 786; chains: 2; bounding box: 96×55×54 Å

Organism: NCBI:txid592028

InterPro domains:
  IPR004375 NanQ anomerase/TabA/YiaL family [PF04074] (43-191)
  IPR004375 NanQ anomerase/TabA/YiaL family [PTHR34986] (43-193)
  IPR004375 NanQ anomerase/TabA/YiaL family [TIGR00022] (43-195)
  IPR037012 NanQ anomerase/TabA/YiaL superfamily [G3DSA:2.60.120.370] (43-195)

Nearest PDB structures (foldseek):
  1s4c-assembly2_B  TM=8.759E-01  e=7.281E-10  Haemophilus influenzae
  1s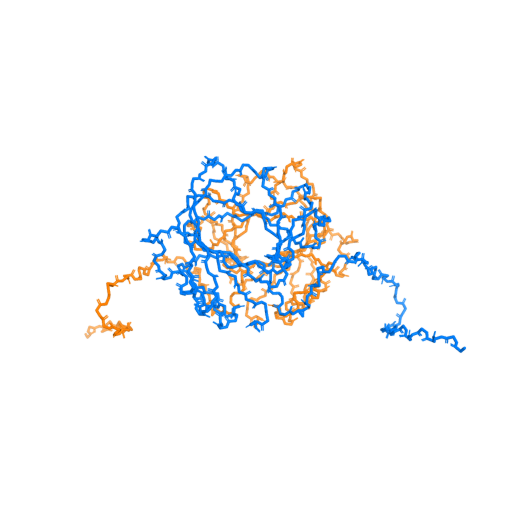4c-assembly1_A  TM=8.866E-01  e=2.104E-09  Haemophilus influenzae
  4tsd-assembly1_A  TM=7.988E-01  e=5.438E-09  Helicobacter pylori 26695
  1s4c-assembly2_C  TM=8.517E-01  e=2.197E-08  Haemophilus influenzae
  1s4c-assembly1_D  TM=8.643E-01  e=1.467E-07  Haemophilus influenzae

Foldseek 3Di:
DDPDDPDDPPPPPDDDDDDCPVPPPPPPDPDPLDPPPPVDDAKDKDFQVPLVVCCVVDDPVVSQQSVCQLVVPCVPPDFDWDDDPRWIKGKDKDKFEALVVWFWKFFRFWKKKKAFAAFPKWKKFKDFPVPWADWDDDDVVVRMTTTDDDDDTDIDIDGHRMIMIHDRRIIMTTRHDDPVHMDMTIMMITTHGPVVD/DDPDDPDDPPPPPPDDDDDCPPPPPPPPDDPPLPPPPPVDDAKDKDFQVPLVVCCVVDDPVVSQQSVCQLVVPCVPPDFDWDDDPRWIKGKDKDKFEALVVWFWKFFRFWKKKKAFAAFPKWKKFKDFPVPWADWDDDDVVVRMTTTDDDDDTDIDIDGHRMIMIHDRRIIMTTRHDDPVHMDMTIMMITTHGPVVD